Protein AF-A0A7C0WY89-F1 (afdb_monomer_lite)

Sequence (497 aa):
MPAFLAYYYYNQISSQSPDLSLLEKFIFTVDAVKEETEVSAEKIADILSHPVYGCGNFSKLGLYYRIVKQYPGKERTFFSVLWKMKEEMLKAGVSQREIERNLIDHIRSNIEYKLSDADLLGVLYAAGILSWRDQLFTIWDRISFVSDTLLSFSEARDKVISDIEDGKSGWLGVLDIDQLRKFNAIYGKEIMNFILEDMRKVINFFLFNAGGFAFAYRRGDEIGLYLPEGGEEDIEVIMGNIRKYIGDLNYEVFYINGEPLTLEDLDRIEDILQRYNAHINRQKYGGLQLGIMRIKGENVREEISAMVGEIKERLGKEFSFSFYLGEAIKEVSAPTLSGGIIHLENLSPDSTPEDIFDQACYRAQDAQSYAKTQGRDNIVVGFRSEYRHTHSGRGLITDAFRSQLDDADEISELNPLQSSELTLRIYNEQEFRNIVYEYLRTPENEGGLLLWVCPRYNGNEGLHEMNTRYTLQGGDDIIRTIAYFLENNLKALGMKE

pLDDT: mean 70.76, std 15.13, range [31.05, 93.88]

Foldseek 3Di:
DLLVQLLVQLVVCCVVPVPDAPLRSLVSSLVRSVVVDVDDSLVSLCQCLPPVRHDPDSVLVSVLQQLQVQAPPGDVCLLVVLLVLLVVCVVVVHDLVVNLVVSLVVSVVRGPDPDDSVSSVSNCDSVVSQDVLSVLSVVLVVLVPAFLDFAEPVVQLVVLLVLVVVVFFFKKKKKAFPCLVVCCLVPNPQVSVLLLSSLSSLLQSLQVVQVWGWHCLPPSRMIMITHRDDDPVSVVVSLVSSQVSLLVWDKFKKWKADDDQAPVLCVQCVVLCVVQQKDWDNDDDPNITMMMGTDSDPPVVVSVVVSVVVSCVRVVDDIDMDTPCPPCCNVPNRTAMQMFMETLVVDDPPDRSSRSVLVSSLQGVVRSVVQVVVPTNGYHYYGDPDQQEQEALPPVDDPVVVVVLVVQQVVQVVDPVNPPRLVNVVVPVVVVVVVVVVVCPDPVNVPPDPPDPDQDPPDDDRLVVLCRHYPVVSSVVVSSVVSVVVVVVVVVVVDDD

Structure (mmCIF, N/CA/C/O backbone):
data_AF-A0A7C0WY89-F1
#
_entry.id   AF-A0A7C0WY89-F1
#
loop_
_atom_site.group_PDB
_atom_site.id
_atom_site.type_symbol
_atom_site.label_atom_id
_atom_site.label_alt_id
_atom_site.label_comp_id
_atom_site.label_asym_id
_atom_site.label_entity_id
_atom_site.label_seq_id
_atom_site.pdbx_PDB_ins_code
_atom_site.Cartn_x
_atom_site.Cartn_y
_atom_site.Cartn_z
_atom_site.occupancy
_atom_site.B_iso_or_equiv
_atom_site.auth_seq_id
_atom_site.auth_comp_id
_atom_site.auth_asym_id
_atom_site.auth_atom_id
_atom_site.pdbx_PDB_model_num
ATOM 1 N N . MET A 1 1 ? -11.729 -27.558 -34.027 1.00 67.50 1 MET A N 1
ATOM 2 C CA . MET A 1 1 ? -13.189 -27.789 -34.068 1.00 67.50 1 MET A CA 1
ATOM 3 C C . MET A 1 1 ? -13.810 -27.802 -32.665 1.00 67.50 1 MET A C 1
ATOM 5 O O . MET A 1 1 ? -14.620 -26.918 -32.435 1.00 67.50 1 MET A O 1
ATOM 9 N N . PRO A 1 2 ? -13.400 -28.644 -31.690 1.00 70.06 2 PRO A N 1
ATOM 10 C CA . PRO A 1 2 ? -14.044 -28.669 -30.363 1.00 70.06 2 PRO A CA 1
ATOM 11 C C . PRO A 1 2 ? -13.874 -27.373 -29.553 1.00 70.06 2 PRO A C 1
ATOM 13 O O . PRO A 1 2 ? -14.827 -26.908 -28.948 1.00 70.06 2 PRO A O 1
ATOM 16 N N . ALA A 1 3 ? -12.700 -26.731 -29.613 1.00 68.12 3 ALA A N 1
ATOM 17 C CA . ALA A 1 3 ? -12.468 -25.432 -28.965 1.00 68.12 3 ALA A CA 1
ATOM 18 C C . ALA A 1 3 ? -13.361 -24.309 -29.522 1.00 68.12 3 ALA A C 1
ATOM 20 O O . ALA A 1 3 ? -13.848 -23.466 -28.779 1.00 68.12 3 ALA A O 1
ATOM 21 N N . PHE A 1 4 ? -13.622 -24.330 -30.831 1.00 76.69 4 PHE A N 1
ATOM 22 C CA . PHE A 1 4 ? -14.502 -23.357 -31.476 1.00 76.69 4 PHE A CA 1
ATOM 23 C C . PHE A 1 4 ? -15.964 -23.556 -31.056 1.00 76.69 4 PHE A C 1
ATOM 25 O O . PHE A 1 4 ? -16.648 -22.586 -30.751 1.00 76.69 4 PHE A O 1
ATOM 32 N N . LEU A 1 5 ? -16.427 -24.810 -30.987 1.00 80.06 5 LEU A N 1
ATOM 33 C CA . LEU A 1 5 ? -17.764 -25.134 -30.480 1.00 80.06 5 LEU A CA 1
ATOM 34 C C . LEU A 1 5 ? -17.911 -24.746 -29.007 1.00 80.06 5 LEU A C 1
ATOM 36 O O . LEU A 1 5 ? -18.922 -24.168 -28.630 1.00 80.06 5 LEU A O 1
ATOM 40 N N . ALA A 1 6 ? -16.884 -24.990 -28.194 1.00 74.25 6 ALA A N 1
ATOM 41 C CA . ALA A 1 6 ? -16.870 -24.591 -26.793 1.00 74.25 6 ALA A CA 1
ATOM 42 C C . ALA A 1 6 ? -16.999 -23.070 -26.623 1.00 74.25 6 ALA A C 1
ATOM 44 O O . ALA A 1 6 ? -17.829 -22.609 -25.842 1.00 74.25 6 ALA A O 1
ATOM 45 N N . TYR A 1 7 ? -16.272 -22.290 -27.428 1.00 74.31 7 TYR A N 1
ATOM 46 C CA . TYR A 1 7 ? -16.420 -20.834 -27.465 1.00 74.31 7 TYR A CA 1
ATOM 47 C C . TYR A 1 7 ? -17.819 -20.399 -27.924 1.00 74.31 7 TYR A C 1
ATOM 49 O O . TYR A 1 7 ? -18.417 -19.496 -27.338 1.00 74.31 7 TYR A O 1
ATOM 57 N N . TYR A 1 8 ? -18.360 -21.039 -28.961 1.00 80.88 8 TYR A N 1
ATOM 58 C CA . TYR A 1 8 ? -19.688 -20.733 -29.489 1.00 80.88 8 TYR A CA 1
ATOM 59 C C . TYR A 1 8 ? -20.790 -20.964 -28.444 1.00 80.88 8 TYR A C 1
ATOM 61 O O . TYR A 1 8 ? -21.540 -20.038 -28.131 1.00 80.88 8 TYR A O 1
ATOM 69 N N . TYR A 1 9 ? -20.843 -22.161 -27.853 1.00 83.56 9 TYR A N 1
ATOM 70 C CA . TYR A 1 9 ? -21.867 -22.514 -26.870 1.00 83.56 9 TYR A CA 1
ATOM 71 C C . TYR A 1 9 ? -21.739 -21.709 -25.583 1.00 83.56 9 TYR A C 1
ATOM 73 O O . TYR A 1 9 ? -22.756 -21.266 -25.055 1.00 83.56 9 TYR A O 1
ATOM 81 N N . TYR A 1 10 ? -20.520 -21.428 -25.116 1.00 81.44 10 TYR A N 1
ATOM 82 C CA . TYR A 1 10 ? -20.329 -20.576 -23.945 1.00 81.44 10 TYR A CA 1
ATOM 83 C C . TYR A 1 10 ? -20.935 -19.180 -24.142 1.00 81.44 10 TYR A C 1
ATOM 85 O O . TYR A 1 10 ? -21.675 -18.694 -23.282 1.00 81.44 10 TYR A O 1
ATOM 93 N N . ASN A 1 11 ? -20.656 -18.536 -25.280 1.00 77.75 11 ASN A N 1
ATOM 94 C CA . ASN A 1 11 ? -21.200 -17.210 -25.577 1.00 77.75 11 ASN A CA 1
ATOM 95 C C . ASN A 1 11 ? -22.721 -17.249 -25.748 1.00 77.75 11 ASN A C 1
ATOM 97 O O . ASN A 1 11 ? -23.422 -16.363 -25.259 1.00 77.75 11 ASN A O 1
ATOM 101 N N . GLN A 1 12 ? -23.241 -18.299 -26.386 1.00 84.50 12 GLN A N 1
ATOM 102 C CA . GLN A 1 12 ? -24.676 -18.497 -26.533 1.00 84.50 12 GLN A CA 1
ATOM 103 C C . GLN A 1 12 ? -25.366 -18.640 -25.168 1.00 84.50 12 GLN A C 1
ATOM 105 O O . GLN A 1 12 ? -26.283 -17.874 -24.878 1.00 84.50 12 GLN A O 1
ATOM 110 N N . ILE A 1 13 ? -24.891 -19.541 -24.305 1.00 81.94 13 ILE A N 1
ATOM 111 C CA . ILE A 1 13 ? -25.431 -19.767 -22.953 1.00 81.94 13 ILE A CA 1
ATOM 112 C C . ILE A 1 13 ? -25.332 -18.488 -22.119 1.00 81.94 13 ILE A C 1
ATOM 114 O O . ILE A 1 13 ? -26.302 -18.088 -21.479 1.00 81.94 13 ILE A O 1
ATOM 118 N N . SER A 1 14 ? -24.193 -17.796 -22.178 1.00 76.50 14 SER A N 1
ATOM 119 C CA . SER A 1 14 ? -23.985 -16.542 -21.446 1.00 76.50 14 SER A CA 1
ATOM 120 C C . SER A 1 14 ? -24.944 -15.436 -21.888 1.00 76.50 14 SER A C 1
ATOM 122 O O . SER A 1 14 ? -25.395 -14.657 -21.053 1.00 76.50 14 SER A O 1
ATOM 124 N N . SER A 1 15 ? -25.284 -15.383 -23.180 1.00 75.81 15 SER A N 1
ATOM 125 C CA . SER A 1 15 ? -26.244 -14.412 -23.719 1.00 75.81 15 SER A CA 1
ATOM 126 C C . SER A 1 15 ? -27.701 -14.755 -23.392 1.00 75.81 15 SER A C 1
ATOM 128 O O . SER A 1 15 ? -28.503 -13.861 -23.134 1.00 75.81 15 SER A O 1
ATOM 130 N N . GLN A 1 16 ? -28.050 -16.043 -23.394 1.00 84.69 16 GLN A N 1
ATOM 131 C CA . GLN A 1 16 ? -29.420 -16.516 -23.185 1.00 84.69 16 GLN A CA 1
ATOM 132 C C . GLN A 1 16 ? -29.781 -16.642 -21.704 1.00 84.69 16 GLN A C 1
ATOM 134 O O . GLN A 1 16 ? -30.956 -16.612 -21.344 1.00 84.69 16 GLN A O 1
ATOM 139 N N . SER A 1 17 ? -28.789 -16.828 -20.840 1.00 79.19 17 SER A N 1
ATOM 140 C CA . SER A 1 17 ? -28.977 -17.071 -19.412 1.00 79.19 17 SER A CA 1
ATOM 141 C C . SER A 1 17 ? -27.882 -16.352 -18.613 1.00 79.19 17 SER A C 1
ATOM 143 O O . SER A 1 17 ? -26.959 -16.987 -18.090 1.00 79.19 17 SER A O 1
ATOM 145 N N . PRO A 1 18 ? -27.958 -15.008 -18.529 1.00 71.69 18 PRO A N 1
ATOM 146 C CA . PRO A 1 18 ? -26.927 -14.196 -17.887 1.00 71.69 18 PRO A CA 1
ATOM 147 C C . PRO A 1 18 ? -26.787 -14.495 -16.389 1.00 71.69 18 PRO A C 1
ATOM 149 O O . PRO A 1 18 ? -25.671 -14.422 -15.874 1.00 71.69 18 PRO A O 1
ATOM 152 N N . ASP A 1 19 ? -27.872 -14.912 -15.732 1.00 71.62 19 ASP A N 1
ATOM 153 C CA . ASP A 1 19 ? -27.941 -15.143 -14.282 1.00 71.62 19 ASP A CA 1
ATOM 154 C C . ASP A 1 19 ? -27.278 -16.449 -13.817 1.00 71.62 19 ASP A C 1
ATOM 156 O O . ASP A 1 19 ? -27.101 -16.657 -12.618 1.00 71.62 19 ASP A O 1
ATOM 160 N N . LEU A 1 20 ? -26.896 -17.335 -14.742 1.00 68.56 20 LEU A N 1
ATOM 161 C CA . LEU A 1 20 ? -26.201 -18.570 -14.384 1.00 68.56 20 LEU A CA 1
ATOM 162 C C . LEU A 1 20 ? -24.816 -18.273 -13.801 1.00 68.56 20 LEU A C 1
ATOM 164 O O . LEU A 1 20 ? -24.069 -17.421 -14.308 1.00 68.56 20 LEU A O 1
ATOM 168 N N . SER A 1 21 ? -24.446 -19.032 -12.772 1.00 67.62 21 SER A N 1
ATOM 169 C CA . SER A 1 21 ? -23.106 -18.994 -12.196 1.00 67.62 21 SER A CA 1
ATOM 170 C C . SER A 1 21 ? -22.049 -19.409 -13.223 1.00 67.62 21 SER A C 1
ATOM 172 O O . SER A 1 21 ? -22.327 -20.084 -14.219 1.00 67.62 21 SER A O 1
ATOM 174 N N . LEU A 1 22 ? -20.797 -19.012 -12.978 1.00 69.81 22 LEU A N 1
ATOM 175 C CA . LEU A 1 22 ? -19.672 -19.359 -13.850 1.00 69.81 22 LEU A CA 1
ATOM 176 C C . LEU A 1 22 ? -19.518 -20.883 -14.002 1.00 69.81 22 LEU A C 1
ATOM 178 O O . LEU A 1 22 ? -19.220 -21.371 -15.091 1.00 69.81 22 LEU A O 1
ATOM 182 N N . LEU A 1 23 ? -19.775 -21.623 -12.923 1.00 73.50 23 LEU A N 1
ATOM 183 C CA . LEU A 1 23 ? -19.769 -23.078 -12.912 1.00 73.50 23 LEU A CA 1
ATOM 184 C C . LEU A 1 23 ? -20.904 -23.672 -13.755 1.00 73.50 23 LEU A C 1
ATOM 186 O O . LEU A 1 23 ? -20.654 -24.567 -14.556 1.00 73.50 23 LEU A O 1
ATOM 190 N N . GLU A 1 24 ? -22.135 -23.181 -13.611 1.00 73.31 24 GLU A N 1
ATOM 191 C CA . GLU A 1 24 ? -23.274 -23.669 -14.401 1.00 73.31 24 GLU A CA 1
ATOM 192 C C . GLU A 1 24 ? -23.063 -23.404 -15.892 1.00 73.31 24 GLU A C 1
ATOM 194 O O . GLU A 1 24 ? -23.259 -24.295 -16.716 1.00 73.31 24 GLU A O 1
ATOM 199 N N . LYS A 1 25 ? -22.568 -22.209 -16.241 1.00 77.38 25 LYS A N 1
ATOM 200 C CA . LYS A 1 25 ? -22.187 -21.876 -17.620 1.00 77.38 25 LYS A CA 1
ATOM 201 C C . LYS A 1 25 ? -21.118 -22.833 -18.145 1.00 77.38 25 LYS A C 1
ATOM 203 O O . LYS A 1 25 ? -21.221 -23.285 -19.284 1.00 77.38 25 LYS A O 1
ATOM 208 N N . PHE A 1 26 ? -20.122 -23.175 -17.328 1.00 79.75 26 PHE A N 1
ATOM 209 C CA . PHE A 1 26 ? -19.083 -24.139 -17.688 1.00 79.75 26 PHE A CA 1
ATOM 210 C C . PHE A 1 26 ? -19.652 -25.546 -17.922 1.00 79.75 26 PHE A C 1
ATOM 212 O O . PHE A 1 26 ? -19.400 -26.123 -18.977 1.00 79.75 26 PHE A O 1
ATOM 219 N N . ILE A 1 27 ? -20.460 -26.075 -16.996 1.00 80.50 27 ILE A N 1
ATOM 220 C CA . ILE A 1 27 ? -21.072 -27.412 -17.104 1.00 80.50 27 ILE A CA 1
ATOM 221 C C . ILE A 1 27 ? -21.964 -27.497 -18.345 1.00 80.50 27 ILE A C 1
ATOM 223 O O . ILE A 1 27 ? -21.781 -28.392 -19.169 1.00 80.50 27 ILE A O 1
ATOM 227 N N . PHE A 1 28 ? -22.860 -26.527 -18.544 1.00 82.94 28 PHE A N 1
ATOM 228 C CA . PHE A 1 28 ? -23.739 -26.511 -19.714 1.00 82.94 28 PHE A CA 1
ATOM 229 C C . PHE A 1 28 ? -22.969 -26.381 -21.027 1.00 82.94 28 PHE A C 1
ATOM 231 O O . PHE A 1 28 ? -23.367 -26.968 -22.030 1.00 82.94 28 PHE A O 1
ATOM 238 N N . THR A 1 29 ? -21.842 -25.664 -21.031 1.00 83.12 29 THR A N 1
ATOM 239 C CA . THR A 1 29 ? -20.973 -25.598 -22.213 1.00 83.12 29 THR A CA 1
ATOM 240 C C . THR A 1 29 ? -20.321 -26.953 -22.492 1.00 83.12 29 THR A C 1
ATOM 242 O O . THR A 1 29 ? -20.282 -27.384 -23.644 1.00 83.12 29 THR A O 1
ATOM 245 N N . VAL A 1 30 ? -19.823 -27.647 -21.462 1.00 84.00 30 VAL A N 1
ATOM 246 C CA . VAL A 1 30 ? -19.236 -28.989 -21.612 1.00 84.00 30 VAL A CA 1
ATOM 247 C C . VAL A 1 30 ? -20.265 -29.975 -22.165 1.00 84.00 30 VAL A C 1
ATOM 249 O O . VAL A 1 30 ? -19.947 -30.716 -23.097 1.00 84.00 30 VAL A O 1
ATOM 252 N N . ASP A 1 31 ? -21.488 -29.957 -21.636 1.00 84.69 31 ASP A N 1
ATOM 253 C CA . ASP A 1 31 ? -22.570 -30.836 -22.082 1.00 84.69 31 ASP A CA 1
ATOM 254 C C . ASP A 1 31 ? -23.002 -30.529 -23.523 1.00 84.69 31 ASP A C 1
ATOM 256 O O . ASP A 1 31 ? -23.060 -31.445 -24.343 1.00 84.69 31 ASP A O 1
ATOM 260 N N . ALA A 1 32 ? -23.184 -29.255 -23.881 1.00 84.75 32 ALA A N 1
ATOM 261 C CA . ALA A 1 32 ? -23.572 -28.860 -25.237 1.00 84.75 32 ALA A CA 1
ATOM 262 C C . ALA A 1 32 ? -22.527 -29.262 -26.296 1.00 84.75 32 ALA A C 1
ATOM 264 O O . ALA A 1 32 ? -22.863 -29.780 -27.357 1.00 84.75 32 ALA A O 1
ATOM 265 N N . VAL A 1 33 ? -21.232 -29.090 -26.010 1.00 84.31 33 VAL A N 1
ATOM 266 C CA . VAL A 1 33 ? -20.160 -29.490 -26.946 1.00 84.31 33 VAL A CA 1
ATOM 267 C C . VAL A 1 33 ? -20.047 -31.010 -27.058 1.00 84.31 33 VAL A C 1
ATOM 269 O O . VAL A 1 33 ? -19.686 -31.536 -28.114 1.00 84.31 33 VAL A O 1
ATOM 272 N N . LYS A 1 34 ? -20.327 -31.730 -25.970 1.00 85.75 34 LYS A N 1
ATOM 273 C CA . LYS A 1 34 ? -20.325 -33.193 -25.945 1.00 85.75 34 LYS A CA 1
ATOM 274 C C . LYS A 1 34 ? -21.474 -33.769 -26.773 1.00 85.75 34 LYS A C 1
ATOM 276 O O . LYS A 1 34 ? -21.299 -34.817 -27.380 1.00 85.75 34 LYS A O 1
ATOM 281 N N . GLU A 1 35 ? -22.627 -33.110 -26.812 1.00 85.19 35 GLU A N 1
ATOM 282 C CA . GLU A 1 35 ? -23.751 -33.539 -27.656 1.00 85.19 35 GLU A CA 1
ATOM 283 C C . GLU A 1 35 ? -23.427 -33.437 -29.157 1.00 85.19 35 GLU A C 1
ATOM 285 O O . GLU A 1 35 ? -23.896 -34.256 -29.945 1.00 85.19 35 GLU A O 1
ATOM 290 N N . GLU A 1 36 ? -22.550 -32.506 -29.540 1.00 84.50 36 GLU A N 1
ATOM 291 C CA . GLU A 1 36 ? -22.175 -32.231 -30.935 1.00 84.50 36 GLU A CA 1
ATOM 292 C C . GLU A 1 36 ? -20.867 -32.905 -31.386 1.00 84.50 36 GLU A C 1
ATOM 294 O O . GLU A 1 36 ? -20.475 -32.816 -32.554 1.00 84.50 36 GLU A O 1
ATOM 299 N N . THR A 1 37 ? -20.126 -33.545 -30.475 1.00 81.69 37 THR A N 1
ATOM 300 C CA . THR A 1 37 ? -18.806 -34.115 -30.782 1.00 81.69 37 THR A CA 1
ATOM 301 C C . THR A 1 37 ? -18.571 -35.462 -30.107 1.00 81.69 37 THR A C 1
ATOM 303 O O . THR A 1 37 ? -19.021 -35.716 -28.999 1.00 81.69 37 THR A O 1
ATOM 306 N N . GLU A 1 38 ? -17.748 -36.317 -30.718 1.00 82.25 38 GLU A N 1
ATOM 307 C CA . GLU A 1 38 ? -17.294 -37.572 -30.087 1.00 82.25 38 GLU A CA 1
ATOM 308 C C . GLU A 1 38 ? -16.217 -37.350 -29.001 1.00 82.25 38 GLU A C 1
ATOM 310 O O . GLU A 1 38 ? -15.604 -38.294 -28.497 1.00 82.25 38 GLU A O 1
ATOM 315 N N . VAL A 1 39 ? -15.929 -36.093 -28.647 1.00 81.00 39 VAL A N 1
ATOM 316 C CA . VAL A 1 39 ? -14.888 -35.750 -27.680 1.00 81.00 39 VAL A CA 1
ATOM 317 C C . VAL A 1 39 ? -15.416 -35.977 -26.266 1.00 81.00 39 VAL A C 1
ATOM 319 O O . VAL A 1 39 ? -16.487 -35.513 -25.891 1.00 81.00 39 VAL A O 1
ATOM 322 N N . SER A 1 40 ? -14.633 -36.669 -25.437 1.00 82.31 40 SER A N 1
ATOM 323 C CA . SER A 1 40 ? -14.967 -36.863 -24.023 1.00 82.31 40 SER A CA 1
ATOM 324 C C . SER A 1 40 ? -15.132 -35.523 -23.297 1.00 82.31 40 SER A C 1
ATOM 326 O O . SER A 1 40 ? -14.290 -34.638 -23.467 1.00 82.31 40 SER A O 1
ATOM 328 N N . ALA A 1 41 ? -16.115 -35.430 -22.400 1.00 79.56 41 ALA A N 1
ATOM 329 C CA . ALA A 1 41 ? -16.361 -34.254 -21.559 1.00 79.56 41 ALA A CA 1
ATOM 330 C C . ALA A 1 41 ? -15.107 -33.742 -20.823 1.00 79.56 41 ALA A C 1
ATOM 332 O O . ALA A 1 41 ? -14.907 -32.542 -20.717 1.00 79.56 41 ALA A O 1
ATOM 333 N N . GLU A 1 42 ? -14.211 -34.637 -20.398 1.00 77.38 42 GLU A N 1
ATOM 334 C CA . GLU A 1 42 ? -12.931 -34.277 -19.760 1.00 77.38 42 GLU A CA 1
ATOM 335 C C . GLU A 1 42 ? -12.027 -33.473 -20.685 1.00 77.38 42 GLU A C 1
ATOM 337 O O . GLU A 1 42 ? -11.483 -32.445 -20.307 1.00 77.38 42 GLU A O 1
ATOM 342 N N . LYS A 1 43 ? -11.906 -33.923 -21.931 1.00 78.25 43 LYS A N 1
ATOM 343 C CA . LYS A 1 43 ? -11.107 -33.242 -22.943 1.00 78.25 43 LYS A CA 1
ATOM 344 C C . LYS A 1 43 ? -11.748 -31.916 -23.361 1.00 78.25 43 LYS A C 1
ATOM 346 O O . LYS A 1 43 ? -11.024 -31.001 -23.727 1.00 78.25 43 LYS A O 1
ATOM 351 N N . ILE A 1 44 ? -13.074 -31.788 -23.278 1.00 80.75 44 ILE A N 1
ATOM 352 C CA . ILE A 1 44 ? -13.786 -30.517 -23.493 1.00 80.75 44 ILE A CA 1
ATOM 353 C C . ILE A 1 44 ? -13.539 -29.556 -22.320 1.00 80.75 44 ILE A C 1
ATOM 355 O O . ILE A 1 44 ? -13.187 -28.402 -22.553 1.00 80.75 44 ILE A O 1
ATOM 359 N N . ALA A 1 45 ? -13.649 -30.038 -21.080 1.00 79.38 45 ALA A N 1
ATOM 360 C CA . ALA A 1 45 ? -13.329 -29.285 -19.869 1.00 79.38 45 ALA A CA 1
ATOM 361 C C . ALA A 1 45 ? -11.868 -28.802 -19.881 1.00 79.38 45 ALA A C 1
ATOM 363 O O . ALA A 1 45 ? -11.606 -27.629 -19.639 1.00 79.38 45 ALA A O 1
ATOM 364 N N . ASP A 1 46 ? -10.925 -29.666 -20.263 1.00 75.50 46 ASP A N 1
ATOM 365 C CA . ASP A 1 46 ? -9.511 -29.313 -20.405 1.00 75.50 46 ASP A CA 1
ATOM 366 C C . ASP A 1 46 ? -9.279 -28.246 -21.483 1.00 75.50 46 ASP A C 1
ATOM 368 O O . ASP A 1 46 ? -8.437 -27.373 -21.301 1.00 75.50 46 ASP A O 1
ATOM 372 N N . ILE A 1 47 ? -10.025 -28.289 -22.593 1.00 74.50 47 ILE A N 1
ATOM 373 C CA . ILE A 1 47 ? -9.961 -27.268 -23.650 1.00 74.50 47 ILE A CA 1
ATOM 374 C C . ILE A 1 47 ? -10.493 -25.924 -23.140 1.00 74.50 47 ILE A C 1
ATOM 376 O O . ILE A 1 47 ? -9.845 -24.901 -23.349 1.00 74.50 47 ILE A O 1
ATOM 380 N N . LEU A 1 48 ? -11.638 -25.925 -22.451 1.00 70.31 48 LEU A N 1
ATOM 381 C CA . LEU A 1 48 ? -12.235 -24.721 -21.863 1.00 70.31 48 LEU A CA 1
ATOM 382 C C . LEU A 1 48 ? -11.347 -24.093 -20.786 1.00 70.31 48 LEU A C 1
ATOM 384 O O . LEU A 1 48 ? -11.325 -22.873 -20.646 1.00 70.31 48 LEU A O 1
ATOM 388 N N . SER A 1 49 ? -10.604 -24.920 -20.055 1.00 71.12 49 SER A N 1
ATOM 389 C CA . SER A 1 49 ? -9.696 -24.510 -18.984 1.00 71.12 49 SER A CA 1
ATOM 390 C C . SER A 1 49 ? -8.251 -24.298 -19.441 1.00 71.12 49 SER A C 1
ATOM 392 O O . SER A 1 49 ? -7.396 -23.983 -18.612 1.00 71.12 49 SER A O 1
ATOM 394 N N . HIS A 1 50 ? -7.952 -24.471 -20.731 1.00 66.75 50 HIS A N 1
ATOM 395 C CA . HIS A 1 50 ? -6.594 -24.335 -21.246 1.00 66.75 50 HIS A CA 1
ATOM 396 C C . HIS A 1 50 ? -6.169 -22.857 -21.263 1.00 66.75 50 HIS A C 1
ATOM 398 O O . HIS A 1 50 ? -6.883 -22.040 -21.837 1.00 66.75 50 HIS A O 1
ATOM 404 N N . PRO A 1 51 ? -4.984 -22.484 -20.751 1.00 57.16 51 PRO A N 1
ATOM 405 C CA . PRO A 1 51 ? -4.564 -21.079 -20.675 1.00 57.16 51 PRO A CA 1
ATOM 406 C C . PRO A 1 51 ? -4.447 -20.389 -22.047 1.00 57.16 51 PRO A C 1
ATOM 408 O O . PRO A 1 51 ? -4.653 -19.190 -22.149 1.00 57.16 51 PRO A O 1
ATOM 411 N N . VAL A 1 52 ? -4.158 -21.150 -23.110 1.00 53.31 52 VAL A N 1
ATOM 412 C CA . VAL A 1 52 ? -3.987 -20.626 -24.486 1.00 53.31 52 VAL A CA 1
ATOM 413 C C . VAL A 1 52 ? -5.270 -20.679 -25.332 1.00 53.31 52 VAL A C 1
ATOM 415 O O . VAL A 1 52 ? -5.403 -19.938 -26.300 1.00 53.31 52 VAL A O 1
ATOM 418 N N . TYR A 1 53 ? -6.210 -21.575 -25.012 1.00 51.50 53 TYR A N 1
ATOM 419 C CA . TYR A 1 53 ? -7.380 -21.857 -25.869 1.00 51.50 53 TYR A CA 1
ATOM 420 C C . TYR A 1 53 ? -8.724 -21.698 -25.145 1.00 51.50 53 TYR A C 1
ATOM 422 O O . TYR A 1 53 ? -9.776 -21.813 -25.773 1.00 51.50 53 TYR A O 1
ATOM 430 N N . GLY A 1 54 ? -8.686 -21.468 -23.833 1.00 52.00 54 GLY A N 1
ATOM 431 C CA . GLY A 1 54 ? -9.843 -21.338 -22.968 1.00 52.00 54 GLY A CA 1
ATOM 432 C C . GLY A 1 54 ? -10.564 -20.011 -23.160 1.00 52.00 54 GLY A C 1
ATOM 433 O O . GLY A 1 54 ? -9.983 -18.990 -23.523 1.00 52.00 54 GLY A O 1
ATOM 434 N N . CYS A 1 55 ? -11.870 -20.035 -22.927 1.00 49.38 55 CYS A N 1
ATOM 435 C CA . CYS A 1 55 ? -12.755 -18.893 -23.115 1.00 49.38 55 CYS A CA 1
ATOM 436 C C . CYS A 1 55 ? -12.964 -18.190 -21.768 1.00 49.38 55 CYS A C 1
ATOM 438 O O . CYS A 1 55 ? -14.012 -18.332 -21.154 1.00 49.38 55 CYS A O 1
ATOM 440 N N . GLY A 1 56 ? -11.962 -17.464 -21.275 1.00 47.44 56 GLY A N 1
ATOM 441 C CA . GLY A 1 56 ? -12.045 -16.797 -19.972 1.00 47.44 56 GLY A CA 1
ATOM 442 C C . GLY A 1 56 ? -11.640 -17.690 -18.796 1.00 47.44 56 GLY A C 1
ATOM 443 O O . GLY A 1 56 ? -11.115 -18.782 -18.982 1.00 47.44 56 GLY A O 1
ATOM 444 N N . ASN A 1 57 ? -11.832 -17.166 -17.583 1.00 54.53 57 ASN A N 1
ATOM 445 C CA . ASN A 1 57 ? -11.214 -17.523 -16.293 1.00 54.53 57 ASN A CA 1
ATOM 446 C C . ASN A 1 57 ? -11.510 -18.952 -15.745 1.00 54.53 57 ASN A C 1
ATOM 448 O O . ASN A 1 57 ? -11.701 -19.154 -14.549 1.00 54.53 57 ASN A O 1
ATOM 452 N N . PHE A 1 58 ? -11.582 -19.965 -16.610 1.00 62.06 58 PHE A N 1
ATOM 453 C CA . PHE A 1 58 ? -11.991 -21.340 -16.321 1.00 62.06 58 PHE A CA 1
ATOM 454 C C . PHE A 1 58 ? -10.847 -22.276 -15.933 1.00 62.06 58 PHE A C 1
ATOM 456 O O . PHE A 1 58 ? -11.083 -23.472 -15.758 1.00 62.06 58 PHE A O 1
ATOM 463 N N . SER A 1 59 ? -9.617 -21.779 -15.785 1.00 63.31 59 SER A N 1
ATOM 464 C CA . SER A 1 59 ? -8.425 -22.601 -15.514 1.00 63.31 59 SER A CA 1
ATOM 465 C C . SER A 1 59 ? -8.593 -23.531 -14.302 1.00 63.31 59 SER A C 1
ATOM 467 O O . SER A 1 59 ? -8.112 -24.663 -14.310 1.00 63.31 59 SER A O 1
ATOM 469 N N . LYS A 1 60 ? -9.351 -23.101 -13.285 1.00 68.31 60 LYS A N 1
ATOM 470 C CA . LYS A 1 60 ? -9.655 -23.898 -12.085 1.00 68.31 60 LYS A CA 1
ATOM 471 C C . LYS A 1 60 ? -10.896 -24.799 -12.213 1.00 68.31 60 LYS A C 1
ATOM 473 O O . LYS A 1 60 ? -11.027 -25.746 -11.440 1.00 68.31 60 LYS A O 1
ATOM 478 N N . LEU A 1 61 ? -11.761 -24.591 -13.211 1.00 70.69 61 LEU A N 1
ATOM 479 C CA . LEU A 1 61 ? -12.960 -25.420 -13.427 1.00 70.69 61 LEU A CA 1
ATOM 480 C C . LEU A 1 61 ? -12.684 -26.759 -14.138 1.00 70.69 61 LEU A C 1
ATOM 482 O O . LEU A 1 61 ? -13.403 -27.736 -13.933 1.00 70.69 61 LEU A O 1
ATOM 486 N N . GLY A 1 62 ? -11.591 -26.864 -14.893 1.00 73.44 62 GLY A N 1
ATOM 487 C CA . GLY A 1 62 ? -11.142 -28.142 -15.460 1.00 73.44 62 GLY A CA 1
ATOM 488 C C . GLY A 1 62 ? -10.636 -29.092 -14.373 1.00 73.44 62 GLY A C 1
ATOM 489 O O . GLY A 1 62 ? -10.956 -30.281 -14.366 1.00 73.44 62 GLY A O 1
ATOM 490 N N . LEU A 1 63 ? -9.916 -28.552 -13.381 1.00 75.38 63 LEU A N 1
ATOM 491 C CA . LEU A 1 63 ? -9.501 -29.291 -12.182 1.00 75.38 63 LEU A CA 1
ATOM 492 C C . LEU A 1 63 ? -10.702 -29.737 -11.344 1.00 75.38 63 LEU A C 1
ATOM 494 O O . LEU A 1 63 ? -10.742 -30.881 -10.892 1.00 75.38 63 LEU A O 1
ATOM 498 N N . TYR A 1 64 ? -11.695 -28.862 -11.193 1.00 77.94 64 TYR A N 1
ATOM 499 C CA . TYR A 1 64 ? -12.966 -29.182 -10.551 1.00 77.94 64 TYR A CA 1
ATOM 500 C C . TYR A 1 64 ? -13.626 -30.422 -11.186 1.00 77.94 64 TYR A C 1
ATOM 502 O O . TYR A 1 64 ? -13.960 -31.369 -10.472 1.00 77.94 64 TYR A O 1
ATOM 510 N N . TYR A 1 65 ? -13.716 -30.481 -12.520 1.00 77.75 65 TYR A N 1
ATOM 511 C CA . TYR A 1 65 ? -14.332 -31.610 -13.227 1.00 77.75 65 TYR A CA 1
ATOM 512 C C . TYR A 1 65 ? -13.608 -32.944 -12.948 1.00 77.75 65 TYR A C 1
ATOM 514 O O . TYR A 1 65 ? -14.240 -33.988 -12.761 1.00 77.75 65 TYR A O 1
ATOM 522 N N . ARG A 1 66 ? -12.270 -32.916 -12.845 1.00 77.44 66 ARG A N 1
ATOM 523 C CA . ARG A 1 66 ? -11.446 -34.096 -12.515 1.00 77.44 66 ARG A CA 1
ATOM 524 C C . ARG A 1 66 ? -11.651 -34.573 -11.074 1.00 77.44 66 ARG A C 1
ATOM 526 O O . ARG A 1 66 ? -11.741 -35.778 -10.843 1.00 77.44 66 ARG A O 1
ATOM 533 N N . ILE A 1 67 ? -11.743 -33.643 -10.123 1.00 81.06 67 ILE A N 1
ATOM 534 C CA . ILE A 1 67 ? -11.976 -33.929 -8.698 1.00 81.06 67 ILE A CA 1
ATOM 535 C C . ILE A 1 67 ? -13.358 -34.558 -8.499 1.00 81.06 67 ILE A C 1
ATOM 537 O O . ILE A 1 67 ? -13.477 -35.620 -7.888 1.00 81.06 67 ILE A O 1
ATOM 541 N N . VAL A 1 68 ? -14.398 -33.949 -9.071 1.00 80.31 68 VAL A N 1
ATOM 542 C CA . VAL A 1 68 ? -15.793 -34.388 -8.918 1.00 80.31 68 VAL A CA 1
ATOM 543 C C . VAL A 1 68 ? -16.026 -35.808 -9.435 1.00 80.31 68 VAL A C 1
ATOM 545 O O . VAL A 1 68 ? -16.819 -36.552 -8.855 1.00 80.31 68 VAL A O 1
ATOM 548 N N . LYS A 1 69 ? -15.328 -36.220 -10.500 1.00 77.69 69 LYS A N 1
ATOM 549 C CA . LYS A 1 69 ? -15.444 -37.577 -11.053 1.00 77.69 69 LYS A CA 1
ATOM 550 C C . LYS A 1 69 ? -14.959 -38.657 -10.082 1.00 77.69 69 LYS A C 1
ATOM 552 O O . LYS A 1 69 ? -15.518 -39.753 -10.073 1.00 77.69 69 LYS A O 1
ATOM 557 N N . GLN A 1 70 ? -13.915 -38.364 -9.311 1.00 78.06 70 GLN A N 1
ATOM 558 C CA . GLN A 1 70 ? -13.361 -39.295 -8.325 1.00 78.06 70 GLN A CA 1
ATOM 559 C C . GLN A 1 70 ? -14.116 -39.251 -6.999 1.00 78.06 70 GLN A C 1
ATOM 561 O O . GLN A 1 70 ? -14.089 -40.218 -6.243 1.00 78.06 70 GLN A O 1
ATOM 566 N N . TYR A 1 71 ? -14.807 -38.145 -6.733 1.00 79.06 71 TYR A N 1
ATOM 567 C CA . TYR A 1 71 ? -15.471 -37.937 -5.464 1.00 79.06 71 TYR A CA 1
ATOM 568 C C . TYR A 1 71 ? -16.656 -38.906 -5.257 1.00 79.06 71 TYR A C 1
ATOM 570 O O . TYR A 1 71 ? -17.498 -39.070 -6.156 1.00 79.06 71 TYR A O 1
ATOM 578 N N . PRO A 1 72 ? -16.783 -39.534 -4.072 1.00 68.81 72 PRO A N 1
ATOM 579 C CA . PRO A 1 72 ? -17.878 -40.450 -3.774 1.00 68.81 72 PRO A CA 1
ATOM 580 C C . PRO A 1 72 ? -19.252 -39.796 -3.973 1.00 68.81 72 PRO A C 1
ATOM 582 O O . PRO A 1 72 ? -19.556 -38.743 -3.420 1.00 68.81 72 PRO A O 1
ATOM 585 N N . GLY A 1 73 ? -20.117 -40.430 -4.768 1.00 65.94 73 GLY A N 1
ATOM 586 C CA . GLY A 1 73 ? -21.470 -39.925 -5.028 1.00 65.94 73 GLY A CA 1
ATOM 587 C C . GLY A 1 73 ? -21.588 -38.852 -6.124 1.00 65.94 73 GLY A C 1
ATOM 588 O O . GLY A 1 73 ? -22.715 -38.463 -6.428 1.00 65.94 73 GLY A O 1
ATOM 589 N N . LYS A 1 74 ? -20.482 -38.465 -6.787 1.00 70.62 74 LYS A N 1
ATOM 590 C CA . LYS A 1 74 ? -20.431 -37.533 -7.938 1.00 70.62 74 LYS A CA 1
ATOM 591 C C . LYS A 1 74 ? -20.880 -36.095 -7.602 1.00 70.62 74 LYS A C 1
ATOM 593 O O . LYS A 1 74 ? -21.021 -35.725 -6.441 1.00 70.62 74 LYS A O 1
ATOM 598 N N . GLU A 1 75 ? -21.090 -35.279 -8.637 1.00 61.78 75 GLU A N 1
ATOM 599 C CA . GLU A 1 75 ? -21.297 -33.820 -8.600 1.00 61.78 75 GLU A CA 1
ATOM 600 C C . GLU A 1 75 ? -22.304 -33.337 -7.556 1.00 61.78 75 GLU A C 1
ATOM 602 O O . GLU A 1 75 ? -21.971 -32.516 -6.706 1.00 61.78 75 GLU A O 1
ATOM 607 N N . ARG A 1 76 ? -23.509 -33.912 -7.527 1.00 62.44 76 ARG A N 1
ATOM 608 C CA . ARG A 1 76 ? -24.542 -33.500 -6.565 1.00 62.44 76 ARG A CA 1
ATOM 609 C C . ARG A 1 76 ? -24.119 -33.729 -5.108 1.00 62.44 76 ARG A C 1
ATOM 611 O O . ARG A 1 76 ? -24.506 -32.959 -4.228 1.00 62.44 76 ARG A O 1
ATOM 618 N N . THR A 1 77 ? -23.320 -34.760 -4.850 1.00 72.12 77 THR A N 1
ATOM 619 C CA . THR A 1 77 ? -22.802 -35.080 -3.514 1.00 72.12 77 THR A CA 1
ATOM 620 C C . THR A 1 77 ? -21.596 -34.214 -3.163 1.00 72.12 77 THR A C 1
ATOM 622 O O . THR A 1 77 ? -21.535 -33.717 -2.045 1.00 72.12 77 THR A O 1
ATOM 625 N N . PHE A 1 78 ? -20.698 -33.945 -4.115 1.00 80.81 78 PHE A N 1
ATOM 626 C CA . PHE A 1 78 ? -19.543 -33.062 -3.910 1.00 80.81 78 PHE A CA 1
ATOM 627 C C . PHE A 1 78 ? -19.957 -31.674 -3.396 1.00 80.81 78 PHE A C 1
ATOM 629 O O . PHE A 1 78 ? -19.478 -31.239 -2.350 1.00 80.81 78 PHE A O 1
ATOM 636 N N . PHE A 1 79 ? -20.909 -31.013 -4.068 1.00 75.44 79 PHE A N 1
ATOM 637 C CA . PHE A 1 79 ? -21.392 -29.693 -3.629 1.00 75.44 79 PHE A CA 1
ATOM 638 C C . PHE A 1 79 ? -22.096 -29.759 -2.298 1.00 75.44 79 PHE A C 1
ATOM 640 O O . PHE A 1 79 ? -21.769 -29.008 -1.387 1.00 75.44 79 PHE A O 1
ATOM 647 N N . SER A 1 80 ? -23.092 -30.637 -2.193 1.00 75.62 80 SER A N 1
ATOM 648 C CA . SER A 1 80 ? -23.961 -30.653 -1.022 1.00 75.62 80 SER A CA 1
ATOM 649 C C . SER A 1 80 ? -23.203 -31.002 0.258 1.00 75.62 80 SER A C 1
ATOM 651 O O . SER A 1 80 ? -23.498 -30.420 1.298 1.00 75.62 80 SER A O 1
ATOM 653 N N . VAL A 1 81 ? -22.206 -31.892 0.188 1.00 84.12 81 VAL A N 1
ATOM 654 C CA . VAL A 1 81 ? -21.365 -32.256 1.336 1.00 84.12 81 VAL A CA 1
ATOM 655 C C . VAL A 1 81 ? -20.456 -31.100 1.732 1.00 84.12 81 VAL A C 1
ATOM 657 O O . VAL A 1 81 ? -20.503 -30.671 2.882 1.00 84.12 81 VAL A O 1
ATOM 660 N N . LEU A 1 82 ? -19.674 -30.556 0.797 1.00 87.69 82 LEU A N 1
ATOM 661 C CA . LEU A 1 82 ? -18.718 -29.490 1.109 1.00 87.69 82 LEU A CA 1
ATOM 662 C C . LEU A 1 82 ? -19.416 -28.195 1.543 1.00 87.69 82 LEU A C 1
ATOM 664 O O . LEU A 1 82 ? -18.975 -27.546 2.491 1.00 87.69 82 LEU A O 1
ATOM 668 N N . TRP A 1 83 ? -20.543 -27.855 0.914 1.00 80.50 83 TRP A N 1
ATOM 669 C CA . TRP A 1 83 ? -21.368 -26.716 1.316 1.00 80.50 83 TRP A CA 1
ATOM 670 C C . TRP A 1 83 ? -21.922 -26.893 2.728 1.00 80.50 83 TRP A C 1
ATOM 672 O O . TRP A 1 83 ? -21.816 -25.996 3.561 1.00 80.50 83 TRP A O 1
ATOM 682 N N . LYS A 1 84 ? -22.467 -28.076 3.034 1.00 84.06 84 LYS A N 1
ATOM 683 C CA . LYS A 1 84 ? -22.990 -28.379 4.367 1.00 84.06 84 LYS A CA 1
ATOM 684 C C . LYS A 1 84 ? -21.892 -28.332 5.432 1.00 84.06 84 LYS A C 1
ATOM 686 O O . LYS A 1 84 ? -22.117 -27.752 6.488 1.00 84.06 84 LYS A O 1
ATOM 691 N N . MET A 1 85 ? -20.712 -28.881 5.142 1.00 88.62 85 MET A N 1
ATOM 692 C CA . MET A 1 85 ? -19.556 -28.809 6.041 1.00 88.62 85 MET A CA 1
ATOM 693 C C . MET A 1 85 ? -19.153 -27.361 6.329 1.00 88.62 85 MET A C 1
ATOM 695 O O . MET A 1 85 ? -18.945 -27.003 7.487 1.00 88.62 85 MET A O 1
ATOM 699 N N . LYS A 1 86 ? -19.075 -26.516 5.294 1.00 84.44 86 LYS A N 1
ATOM 700 C CA . LYS A 1 86 ? -18.794 -25.086 5.452 1.00 84.44 86 LYS A CA 1
ATOM 701 C C . LYS A 1 86 ? -19.833 -24.405 6.346 1.00 84.44 86 LYS A C 1
ATOM 703 O O . LYS A 1 86 ? -19.460 -23.747 7.310 1.00 84.44 86 LYS A O 1
ATOM 708 N N . GLU A 1 87 ? -21.119 -24.583 6.052 1.00 76.75 87 GLU A N 1
ATOM 709 C CA . GLU A 1 87 ? -22.228 -23.988 6.812 1.00 76.75 87 GLU A CA 1
ATOM 710 C C . GLU A 1 87 ? -22.229 -24.405 8.290 1.00 76.75 87 GLU A C 1
ATOM 712 O O . GLU A 1 87 ? -22.499 -23.593 9.174 1.00 76.75 87 GLU A O 1
ATOM 717 N N . GLU A 1 88 ? -21.921 -25.670 8.579 1.00 80.94 88 GLU A N 1
ATOM 718 C CA . GLU A 1 88 ? -21.818 -26.177 9.950 1.00 80.94 88 GLU A CA 1
ATOM 719 C C . GLU A 1 88 ? -20.634 -25.554 10.700 1.00 80.94 88 GLU A C 1
ATOM 721 O O . GLU A 1 88 ? -20.791 -25.138 11.848 1.00 80.94 88 GLU A O 1
ATOM 726 N N . MET A 1 89 ? -19.475 -25.424 10.048 1.00 83.12 89 MET A N 1
ATOM 727 C CA . MET A 1 89 ? -18.296 -24.789 10.641 1.00 83.12 89 MET A CA 1
ATOM 728 C C . MET A 1 89 ? -18.485 -23.280 10.856 1.00 83.12 89 MET A C 1
ATOM 730 O O . MET A 1 89 ? -18.107 -22.768 11.909 1.00 83.12 89 MET A O 1
ATOM 734 N N . LEU A 1 90 ? -19.137 -22.581 9.919 1.00 65.88 90 LEU A N 1
ATOM 735 C CA . LEU A 1 90 ? -19.492 -21.165 10.076 1.00 65.88 90 LEU A CA 1
ATOM 736 C C . LEU A 1 90 ? -20.417 -20.948 11.278 1.00 65.88 90 LEU A C 1
ATOM 738 O O . LEU A 1 90 ? -20.169 -20.071 12.101 1.00 65.88 90 LEU A O 1
ATOM 742 N N . LYS A 1 91 ? -21.448 -21.788 11.437 1.00 67.56 91 LYS A N 1
ATOM 743 C CA . LYS A 1 91 ? -22.356 -21.732 12.599 1.00 67.56 91 LYS A CA 1
ATOM 744 C C . LYS A 1 91 ? -21.653 -22.009 13.924 1.00 67.56 91 LYS A C 1
ATOM 746 O O . LYS A 1 91 ? -22.103 -21.526 14.959 1.00 67.56 91 LYS A O 1
ATOM 751 N N . ALA A 1 92 ? -20.575 -22.785 13.896 1.00 69.44 92 ALA A N 1
ATOM 752 C CA . ALA A 1 92 ? -19.759 -23.092 15.062 1.00 69.44 92 ALA A CA 1
ATOM 753 C C . ALA A 1 92 ? -18.691 -22.022 15.366 1.00 69.44 92 ALA A C 1
ATOM 755 O O . ALA A 1 92 ? -17.949 -22.181 16.333 1.00 69.44 92 ALA A O 1
ATOM 756 N N . GLY A 1 93 ? -18.600 -20.947 14.572 1.00 62.03 93 GLY A N 1
ATOM 757 C CA . GLY A 1 93 ? -17.604 -19.887 14.763 1.00 62.03 93 GLY A CA 1
ATOM 758 C C . GLY A 1 93 ? -16.170 -20.326 14.452 1.00 62.03 93 GLY A C 1
ATOM 759 O O . GLY A 1 93 ? -15.221 -19.744 14.974 1.00 62.03 93 GLY A O 1
ATOM 760 N N . VAL A 1 94 ? -15.997 -21.370 13.636 1.00 69.25 94 VAL A N 1
ATOM 761 C CA . VAL A 1 94 ? -14.676 -21.853 13.215 1.00 69.25 94 VAL A CA 1
ATOM 762 C C . VAL A 1 94 ? -14.020 -20.813 12.307 1.00 69.25 94 VAL A C 1
ATOM 764 O O . VAL A 1 94 ? -14.672 -20.232 11.439 1.00 69.25 94 VAL A O 1
ATOM 767 N N . SER A 1 95 ? -12.717 -20.586 12.492 1.00 65.25 95 SER A N 1
ATOM 768 C CA . SER A 1 95 ? -11.969 -19.619 11.682 1.00 65.25 95 SER A CA 1
ATOM 769 C C . SER A 1 95 ? -11.951 -20.000 10.195 1.00 65.25 95 SER A C 1
ATOM 771 O O . SER A 1 95 ? -11.908 -21.180 9.840 1.00 65.25 95 SER A O 1
ATOM 773 N N . GLN A 1 96 ? -11.908 -19.003 9.307 1.00 66.69 96 GLN A N 1
ATOM 774 C CA . GLN A 1 96 ? -11.899 -19.218 7.854 1.00 66.69 96 GLN A CA 1
ATOM 775 C C . GLN A 1 96 ? -10.727 -20.104 7.392 1.00 66.69 96 GLN A C 1
ATOM 777 O O . GLN A 1 96 ? -10.902 -21.011 6.579 1.00 66.69 96 GLN A O 1
ATOM 782 N N . ARG A 1 97 ? -9.538 -19.912 7.974 1.00 69.44 97 ARG A N 1
ATOM 783 C CA . ARG A 1 97 ? -8.351 -20.736 7.695 1.00 69.44 97 ARG A CA 1
ATOM 784 C C . ARG A 1 97 ? -8.560 -22.211 8.048 1.00 69.44 97 ARG A C 1
ATOM 786 O O . ARG A 1 97 ? -8.051 -23.100 7.365 1.00 69.44 97 ARG A O 1
ATOM 793 N N . GLU A 1 98 ? -9.283 -22.477 9.127 1.00 76.31 98 GLU A N 1
ATOM 794 C CA . GLU A 1 98 ? -9.585 -23.833 9.576 1.00 76.31 98 GLU A CA 1
ATOM 795 C C . GLU A 1 98 ? -10.705 -24.464 8.738 1.00 76.31 98 GLU A C 1
ATOM 797 O O . GLU A 1 98 ? -10.603 -25.638 8.386 1.00 76.31 98 GLU A O 1
ATOM 802 N N . ILE A 1 99 ? -11.691 -23.672 8.297 1.00 80.81 99 ILE A N 1
ATOM 803 C CA . ILE A 1 99 ? -12.690 -24.082 7.295 1.00 80.81 99 ILE A CA 1
ATOM 804 C C . ILE A 1 99 ? -12.001 -24.536 6.006 1.00 80.81 99 ILE A C 1
ATOM 806 O O . ILE A 1 99 ? -12.249 -25.643 5.533 1.00 80.81 99 ILE A O 1
ATOM 810 N N . GLU A 1 100 ? -11.104 -23.719 5.456 1.00 84.06 100 GLU A N 1
ATOM 811 C CA . GLU A 1 100 ? -10.357 -24.049 4.240 1.00 84.06 100 GLU A CA 1
ATOM 812 C C . GLU A 1 100 ? -9.556 -25.333 4.386 1.00 84.06 100 GLU A C 1
ATOM 814 O O . GLU A 1 100 ? -9.660 -26.225 3.546 1.00 84.06 100 GLU A O 1
ATOM 819 N N . ARG A 1 101 ? -8.791 -25.453 5.474 1.00 87.12 101 ARG A N 1
ATOM 820 C CA . ARG A 1 101 ? -7.979 -26.639 5.736 1.00 87.12 101 ARG A CA 1
ATOM 821 C C . ARG A 1 101 ? -8.840 -27.895 5.842 1.00 87.12 101 ARG A C 1
ATOM 823 O O . ARG A 1 101 ? -8.517 -28.898 5.215 1.00 87.12 101 ARG A O 1
ATOM 830 N N . ASN A 1 102 ? -9.961 -27.822 6.557 1.00 89.94 102 ASN A N 1
ATOM 831 C CA . ASN A 1 102 ? -10.884 -28.944 6.702 1.00 89.94 102 ASN A CA 1
ATOM 832 C C . ASN A 1 102 ? -11.527 -29.341 5.367 1.00 89.94 102 ASN A C 1
ATOM 834 O O . ASN A 1 102 ? -11.651 -30.531 5.083 1.00 89.94 102 ASN A O 1
ATOM 838 N N . LEU A 1 103 ? -11.901 -28.376 4.521 1.00 91.50 103 LEU A N 1
ATOM 839 C CA . LEU A 1 103 ? -12.433 -28.656 3.184 1.00 91.50 103 LEU A CA 1
ATOM 840 C C . LEU A 1 103 ? -11.363 -29.271 2.266 1.00 91.50 103 LEU A C 1
ATOM 842 O O . LEU A 1 103 ? -11.644 -30.247 1.571 1.00 91.50 103 LEU A O 1
ATOM 846 N N . ILE A 1 104 ? -10.133 -28.750 2.291 1.00 91.06 104 ILE A N 1
ATOM 847 C CA . ILE A 1 104 ? -8.987 -29.282 1.535 1.00 91.06 104 ILE A CA 1
ATOM 848 C C . ILE A 1 104 ? -8.678 -30.721 1.959 1.00 91.06 104 ILE A C 1
ATOM 850 O O . ILE A 1 104 ? -8.577 -31.604 1.105 1.00 91.06 104 ILE A O 1
ATOM 854 N N . ASP A 1 105 ? -8.559 -30.974 3.263 1.00 90.75 105 ASP A N 1
ATOM 855 C CA . ASP A 1 105 ? -8.252 -32.298 3.809 1.00 90.75 105 ASP A CA 1
ATOM 856 C C . ASP A 1 105 ? -9.393 -33.290 3.536 1.00 90.75 105 ASP A C 1
ATOM 858 O O . ASP A 1 105 ? -9.158 -34.463 3.219 1.00 90.75 105 ASP A O 1
ATOM 862 N N . HIS A 1 106 ? -10.640 -32.814 3.554 1.00 92.00 106 HIS A N 1
ATOM 863 C CA . HIS A 1 106 ? -11.789 -33.614 3.156 1.00 92.00 106 HIS A CA 1
ATOM 864 C C . HIS A 1 106 ? -11.751 -33.988 1.669 1.00 92.00 106 HIS A C 1
ATOM 866 O O . HIS A 1 106 ? -11.950 -35.153 1.332 1.00 92.00 106 HIS A O 1
ATOM 872 N N . ILE A 1 107 ? -11.452 -33.052 0.764 1.00 89.38 107 ILE A N 1
ATOM 873 C CA . ILE A 1 107 ? -11.306 -33.382 -0.661 1.00 89.38 107 ILE A CA 1
ATOM 874 C C . ILE A 1 107 ? -10.162 -34.382 -0.848 1.00 89.38 107 ILE A C 1
ATOM 876 O O . ILE A 1 107 ? -10.355 -35.421 -1.474 1.00 89.38 107 ILE A O 1
ATOM 880 N N . ARG A 1 108 ? -8.995 -34.112 -0.253 1.00 89.12 108 ARG A N 1
ATOM 881 C CA . ARG A 1 108 ? -7.783 -34.935 -0.372 1.00 89.12 108 ARG A CA 1
ATOM 882 C C . ARG A 1 108 ? -7.972 -36.369 0.121 1.00 89.12 108 ARG A C 1
ATOM 884 O O . ARG A 1 108 ? -7.388 -37.281 -0.449 1.00 89.12 108 ARG A O 1
ATOM 891 N N . SER A 1 109 ? -8.779 -36.577 1.158 1.00 87.94 109 SER A N 1
ATOM 892 C CA . SER A 1 109 ? -9.093 -37.920 1.668 1.00 87.94 109 SER A CA 1
ATOM 893 C C . SER A 1 109 ? -10.063 -38.710 0.780 1.00 87.94 109 SER A C 1
ATOM 895 O O . SER A 1 109 ? -10.209 -39.915 0.973 1.00 87.94 109 SER A O 1
ATOM 897 N N . ASN A 1 110 ? -10.695 -38.059 -0.202 1.00 86.75 110 ASN A N 1
ATOM 898 C CA . ASN A 1 110 ? -11.720 -38.639 -1.072 1.00 86.75 110 ASN A CA 1
ATOM 899 C C . ASN A 1 110 ? -11.329 -38.668 -2.561 1.00 86.75 110 ASN A C 1
ATOM 901 O O . ASN A 1 110 ? -12.150 -39.055 -3.392 1.00 86.75 110 ASN A O 1
ATOM 905 N N . ILE A 1 111 ? -10.101 -38.271 -2.913 1.00 85.38 111 ILE A N 1
ATOM 906 C CA . ILE A 1 111 ? -9.575 -38.315 -4.286 1.00 85.38 111 ILE A CA 1
ATOM 907 C C . ILE A 1 111 ? -8.190 -38.968 -4.319 1.00 85.38 111 ILE A C 1
ATOM 909 O O . ILE A 1 111 ? -7.461 -38.952 -3.331 1.00 85.38 111 ILE A O 1
ATOM 913 N N . GLU A 1 112 ? -7.793 -39.510 -5.470 1.00 80.12 112 GLU A N 1
ATOM 914 C CA . GLU A 1 112 ? -6.483 -40.158 -5.636 1.00 80.12 112 GLU A CA 1
ATOM 915 C C . GLU A 1 112 ? -5.368 -39.163 -6.007 1.00 80.12 112 GLU A C 1
ATOM 917 O O . GLU A 1 112 ? -4.184 -39.426 -5.778 1.00 80.12 112 GLU A O 1
ATOM 922 N N . TYR A 1 113 ? -5.715 -38.004 -6.580 1.00 73.69 113 TYR A N 1
ATOM 923 C CA . TYR A 1 113 ? -4.726 -37.020 -7.022 1.00 73.69 113 TYR A CA 1
ATOM 924 C C . TYR A 1 113 ? -4.044 -36.296 -5.853 1.00 73.69 113 TYR A C 1
ATOM 926 O O . TYR A 1 113 ? -4.689 -35.671 -5.011 1.00 73.69 113 TYR A O 1
ATOM 934 N N . LYS A 1 114 ? -2.706 -36.264 -5.878 1.00 78.94 114 LYS A N 1
ATOM 935 C CA . LYS A 1 114 ? -1.910 -35.348 -5.049 1.00 78.94 114 LYS A CA 1
ATOM 936 C C . LYS A 1 114 ? -1.932 -33.946 -5.657 1.00 78.94 114 LYS A C 1
ATOM 938 O O . LYS A 1 114 ? -1.063 -33.601 -6.452 1.00 78.94 114 LYS A O 1
ATOM 943 N N . LEU A 1 115 ? -2.941 -33.161 -5.289 1.00 79.88 115 LEU A N 1
ATOM 944 C CA . LEU A 1 115 ? -3.056 -31.749 -5.655 1.00 79.88 115 LEU A CA 1
ATOM 945 C C . LEU A 1 115 ? -2.501 -30.841 -4.552 1.00 79.88 115 LEU A C 1
ATOM 947 O O . LEU A 1 115 ? -2.569 -31.171 -3.362 1.00 79.88 115 LEU A O 1
ATOM 951 N N . SER A 1 116 ? -1.953 -29.698 -4.969 1.00 78.56 116 SER A N 1
ATOM 952 C CA . SER A 1 116 ? -1.489 -28.654 -4.055 1.00 78.56 116 SER A CA 1
ATOM 953 C C . SER A 1 116 ? -2.669 -28.008 -3.316 1.00 78.56 116 SER A C 1
ATOM 955 O O . SER A 1 116 ? -3.795 -27.997 -3.820 1.00 78.56 116 SER A O 1
ATOM 957 N N . ASP A 1 117 ? -2.417 -27.428 -2.138 1.00 75.19 117 ASP A N 1
ATOM 958 C CA . ASP A 1 117 ? -3.432 -26.651 -1.405 1.00 75.19 117 ASP A CA 1
ATOM 959 C C . ASP A 1 117 ? -3.987 -25.509 -2.269 1.00 75.19 117 ASP A C 1
ATOM 961 O O . ASP A 1 117 ? -5.188 -25.249 -2.262 1.00 75.19 117 ASP A O 1
ATOM 965 N N . ALA A 1 118 ? -3.129 -24.864 -3.067 1.00 68.06 118 ALA A N 1
ATOM 966 C CA . ALA A 1 118 ? -3.511 -23.769 -3.954 1.00 68.06 118 ALA A CA 1
ATOM 967 C C . ALA A 1 118 ? -4.490 -24.211 -5.056 1.00 68.06 118 ALA A C 1
ATOM 969 O O . ALA A 1 118 ? -5.418 -23.474 -5.395 1.00 68.06 118 ALA A O 1
ATOM 970 N N . ASP A 1 119 ? -4.322 -25.417 -5.601 1.00 74.25 119 ASP A N 1
ATOM 971 C CA . ASP A 1 119 ? -5.228 -25.949 -6.622 1.00 74.25 119 ASP A CA 1
ATOM 972 C C . ASP A 1 119 ? -6.583 -26.339 -6.043 1.00 74.25 119 ASP A C 1
ATOM 974 O O . ASP A 1 119 ? -7.616 -26.031 -6.639 1.00 74.25 119 ASP A O 1
ATOM 978 N N . LEU A 1 120 ? -6.586 -26.962 -4.863 1.00 83.00 120 LEU A N 1
ATOM 979 C CA . LEU A 1 120 ? -7.812 -27.339 -4.160 1.00 83.00 120 LEU A CA 1
ATOM 980 C C . LEU A 1 120 ? -8.600 -26.105 -3.701 1.00 83.00 120 LEU A C 1
ATOM 982 O O . LEU A 1 120 ? -9.817 -26.060 -3.880 1.00 83.00 120 LEU A O 1
ATOM 986 N N . LEU A 1 121 ? -7.914 -25.071 -3.206 1.00 75.75 121 LEU A N 1
ATOM 987 C CA . LEU A 1 121 ? -8.521 -23.770 -2.916 1.00 75.75 121 LEU A CA 1
ATOM 988 C C . LEU A 1 121 ? -9.125 -23.146 -4.171 1.00 75.75 121 LEU A C 1
ATOM 990 O O . LEU A 1 121 ? -10.292 -22.765 -4.163 1.00 75.75 121 LEU A O 1
ATOM 994 N N . GLY A 1 122 ? -8.366 -23.087 -5.269 1.00 67.88 122 GLY A N 1
ATOM 995 C CA . GLY A 1 122 ? -8.857 -22.548 -6.538 1.00 67.88 122 GLY A CA 1
ATOM 996 C C . GLY A 1 122 ? -10.143 -23.230 -7.013 1.00 67.88 122 GLY A C 1
ATOM 997 O O . GLY A 1 122 ? -11.052 -22.557 -7.493 1.00 67.88 122 GLY A O 1
ATOM 998 N N . VAL A 1 123 ? -10.252 -24.546 -6.820 1.00 78.75 123 VAL A N 1
ATOM 999 C CA . VAL A 1 123 ? -11.461 -25.324 -7.123 1.00 78.75 123 VAL A CA 1
ATOM 1000 C C . VAL A 1 123 ? -12.622 -24.967 -6.197 1.00 78.75 123 VAL A C 1
ATOM 1002 O O . VAL A 1 123 ? -13.732 -24.770 -6.684 1.00 78.75 123 VAL A O 1
ATOM 1005 N N . LEU A 1 124 ? -12.387 -24.846 -4.889 1.00 79.94 124 LEU A N 1
ATOM 1006 C CA . LEU A 1 124 ? -13.417 -24.466 -3.917 1.00 79.94 124 LEU A CA 1
ATOM 1007 C C . LEU A 1 124 ? -14.018 -23.080 -4.213 1.00 79.94 124 LEU A C 1
ATOM 1009 O O . LEU A 1 124 ? -15.233 -22.912 -4.103 1.00 79.94 124 LEU A O 1
ATOM 1013 N N . TYR A 1 125 ? -13.197 -22.112 -4.632 1.00 70.19 125 TYR A N 1
ATOM 1014 C CA . TYR A 1 125 ? -13.669 -20.785 -5.049 1.00 70.19 125 TYR A CA 1
ATOM 1015 C C . TYR A 1 125 ? -14.382 -20.808 -6.398 1.00 70.19 125 TYR A C 1
ATOM 1017 O O . TYR A 1 125 ? -15.433 -20.194 -6.553 1.00 70.19 125 TYR A O 1
ATOM 1025 N N . ALA A 1 126 ? -13.841 -21.532 -7.380 1.00 67.75 126 ALA A N 1
ATOM 1026 C CA . ALA A 1 126 ? -14.451 -21.617 -8.704 1.00 67.75 126 ALA A CA 1
ATOM 1027 C C . ALA A 1 126 ? -15.810 -22.341 -8.666 1.00 67.75 126 ALA A C 1
ATOM 1029 O O . ALA A 1 126 ? -16.728 -21.982 -9.399 1.00 67.75 126 ALA A O 1
ATOM 1030 N N . ALA A 1 127 ? -15.955 -23.312 -7.763 1.00 70.88 127 ALA A N 1
ATOM 1031 C CA . ALA A 1 127 ? -17.217 -23.970 -7.456 1.00 70.88 127 ALA A CA 1
ATOM 1032 C C . ALA A 1 127 ? -18.189 -23.076 -6.660 1.00 70.88 127 ALA A C 1
ATOM 1034 O O . ALA A 1 127 ? -19.332 -23.453 -6.443 1.00 70.88 127 ALA A O 1
ATOM 1035 N N . GLY A 1 128 ? -17.765 -21.910 -6.170 1.00 66.19 128 GLY A N 1
ATOM 1036 C CA . GLY A 1 128 ? -18.594 -21.070 -5.305 1.00 66.19 128 GLY A CA 1
ATOM 1037 C C . GLY A 1 128 ? -18.879 -21.689 -3.934 1.00 66.19 128 GLY A C 1
ATOM 1038 O O . GLY A 1 128 ? -19.736 -21.183 -3.219 1.00 66.19 128 GLY A O 1
ATOM 1039 N N . ILE A 1 129 ? -18.167 -22.760 -3.549 1.00 78.31 129 ILE A N 1
ATOM 1040 C CA . ILE A 1 129 ? -18.222 -23.322 -2.192 1.00 78.31 129 ILE A CA 1
ATOM 1041 C C . ILE A 1 129 ? -17.601 -22.317 -1.227 1.00 78.31 129 ILE A C 1
ATOM 1043 O O . ILE A 1 129 ? -18.182 -22.008 -0.191 1.00 78.31 129 ILE A O 1
ATOM 1047 N N . LEU A 1 130 ? -16.451 -21.756 -1.598 1.00 71.69 130 LEU A N 1
ATOM 1048 C CA . LEU A 1 130 ? -15.906 -20.557 -0.977 1.00 71.69 130 LEU A CA 1
ATOM 1049 C C . LEU A 1 130 ? -16.303 -19.335 -1.813 1.00 71.69 130 LEU A C 1
ATOM 1051 O O . LEU A 1 130 ? -16.306 -19.379 -3.042 1.00 71.69 130 LEU A O 1
ATOM 1055 N N . SER A 1 131 ? -16.663 -18.247 -1.144 1.00 59.75 131 SER A N 1
ATOM 1056 C CA . SER A 1 131 ? -17.058 -16.993 -1.778 1.00 59.75 131 SER A CA 1
ATOM 1057 C C . SER A 1 131 ? -15.846 -16.097 -2.051 1.00 59.75 131 SER A C 1
ATOM 1059 O O . SER A 1 131 ? -14.794 -16.237 -1.434 1.00 59.75 131 SER A O 1
ATOM 1061 N N . TRP A 1 132 ? -15.998 -15.119 -2.944 1.00 47.00 132 TRP A N 1
ATOM 1062 C CA . TRP A 1 132 ? -14.998 -14.061 -3.135 1.00 47.00 132 TRP A CA 1
ATOM 1063 C C . TRP A 1 132 ? -14.725 -13.278 -1.831 1.00 47.00 132 TRP A C 1
ATOM 1065 O O . TRP A 1 132 ? -13.581 -12.925 -1.561 1.00 47.00 132 TRP A O 1
ATOM 1075 N N . ARG A 1 133 ? -15.744 -13.080 -0.978 1.00 42.25 133 ARG A N 1
ATOM 1076 C CA . ARG A 1 133 ? -15.561 -12.519 0.373 1.00 42.25 133 ARG A CA 1
ATOM 1077 C C . ARG A 1 133 ? -14.717 -13.446 1.253 1.00 42.25 133 ARG A C 1
ATOM 1079 O O . ARG A 1 133 ? -13.866 -12.966 1.986 1.00 42.25 133 ARG A O 1
ATOM 1086 N N . ASP A 1 134 ? -14.875 -14.759 1.129 1.00 45.31 134 ASP A N 1
ATOM 1087 C CA . ASP A 1 134 ? -14.053 -15.733 1.860 1.00 45.31 134 ASP A CA 1
ATOM 1088 C C . ASP A 1 134 ? -12.588 -15.645 1.404 1.00 45.31 134 ASP A C 1
ATOM 1090 O O . ASP A 1 134 ? -11.686 -15.725 2.223 1.00 45.31 134 ASP A O 1
ATOM 1094 N N . GLN A 1 135 ? -12.361 -15.401 0.110 1.00 45.53 135 GLN A N 1
ATOM 1095 C CA . GLN A 1 135 ? -11.050 -15.186 -0.515 1.00 45.53 135 GLN A CA 1
ATOM 1096 C C . GLN A 1 135 ? -10.377 -13.902 -0.016 1.00 45.53 135 GLN A C 1
ATOM 1098 O O . GLN A 1 135 ? -9.174 -13.893 0.250 1.00 45.53 135 GLN A O 1
ATOM 1103 N N . LEU A 1 136 ? -11.172 -12.839 0.156 1.00 41.72 136 LEU A N 1
ATOM 1104 C CA . LEU A 1 136 ? -10.746 -11.605 0.806 1.00 41.72 136 LEU A CA 1
ATOM 1105 C C . LEU A 1 136 ? -10.287 -11.866 2.236 1.00 41.72 136 LEU A C 1
ATOM 1107 O O . LEU A 1 136 ? -9.212 -11.402 2.588 1.00 41.72 136 LEU A O 1
ATOM 1111 N N . PHE A 1 137 ? -11.041 -12.620 3.041 1.00 48.16 137 PHE A N 1
ATOM 1112 C CA . PHE A 1 137 ? -10.637 -12.935 4.416 1.00 48.16 137 PHE A CA 1
ATOM 1113 C C . PHE A 1 137 ? -9.325 -13.721 4.466 1.00 48.16 137 PHE A C 1
ATOM 1115 O O . PHE A 1 137 ? -8.440 -13.365 5.238 1.00 48.16 137 PHE A O 1
ATOM 1122 N N . THR A 1 138 ? -9.135 -14.721 3.601 1.00 53.56 138 THR A N 1
ATOM 1123 C CA . THR A 1 138 ? -7.885 -15.496 3.548 1.00 53.56 138 THR A CA 1
ATOM 1124 C C . THR A 1 138 ? -6.687 -14.651 3.132 1.00 53.56 138 THR A C 1
ATOM 1126 O O . THR A 1 138 ? -5.579 -14.832 3.640 1.00 53.56 138 THR A O 1
ATOM 1129 N N . ILE A 1 139 ? -6.882 -13.756 2.162 1.00 55.81 139 ILE A N 1
ATOM 1130 C CA . ILE A 1 139 ? -5.820 -12.884 1.667 1.00 55.81 139 ILE A CA 1
ATOM 1131 C C . ILE A 1 139 ? -5.534 -11.788 2.690 1.00 55.81 139 ILE A C 1
ATOM 1133 O O . ILE A 1 139 ? -4.367 -11.546 2.966 1.00 55.81 139 ILE A O 1
ATOM 1137 N N . TRP A 1 140 ? -6.547 -11.217 3.341 1.00 59.75 140 TRP A N 1
ATOM 1138 C CA . TRP A 1 140 ? -6.370 -10.272 4.442 1.00 59.75 140 TRP A CA 1
ATOM 1139 C C . TRP A 1 140 ? -5.670 -10.891 5.640 1.00 59.75 140 TRP A C 1
ATOM 1141 O O . TRP A 1 140 ? -4.780 -10.254 6.200 1.00 59.75 140 TRP A O 1
ATOM 1151 N N . ASP A 1 141 ? -5.992 -12.132 6.002 1.00 61.09 141 ASP A N 1
ATOM 1152 C CA . ASP A 1 141 ? -5.262 -12.856 7.040 1.00 61.09 141 ASP A CA 1
ATOM 1153 C C . ASP A 1 141 ? -3.786 -12.992 6.652 1.00 61.09 141 ASP A C 1
ATOM 1155 O O . ASP A 1 141 ? -2.914 -12.714 7.466 1.00 61.09 141 ASP A O 1
ATOM 1159 N N . ARG A 1 142 ? -3.477 -13.334 5.392 1.00 58.53 142 ARG A N 1
ATOM 1160 C CA . ARG A 1 142 ? -2.088 -13.415 4.902 1.00 58.53 142 ARG A CA 1
ATOM 1161 C C . ARG A 1 142 ? -1.390 -12.055 4.872 1.00 58.53 142 ARG A C 1
ATOM 1163 O O . ARG A 1 142 ? -0.262 -11.968 5.343 1.00 58.53 142 ARG A O 1
ATOM 1170 N N . ILE A 1 143 ? -2.055 -11.012 4.374 1.00 61.66 143 ILE A N 1
ATOM 1171 C CA . ILE A 1 143 ? -1.571 -9.622 4.353 1.00 61.66 143 ILE A CA 1
ATOM 1172 C C . ILE A 1 143 ? -1.284 -9.143 5.778 1.00 61.66 143 ILE A C 1
ATOM 1174 O O . ILE A 1 143 ? -0.295 -8.458 6.006 1.00 61.66 143 ILE A O 1
ATOM 1178 N N . SER A 1 144 ? -2.092 -9.553 6.758 1.00 62.00 144 SER A N 1
ATOM 1179 C CA . SER A 1 144 ? -1.912 -9.162 8.161 1.00 62.00 144 SER A CA 1
ATOM 1180 C C . SER A 1 144 ? -0.617 -9.709 8.778 1.00 62.00 144 SER A C 1
ATOM 1182 O O . SER A 1 144 ? -0.133 -9.133 9.749 1.00 62.00 144 SER A O 1
ATOM 1184 N N . PHE A 1 145 ? -0.036 -10.773 8.206 1.00 60.38 145 PHE A N 1
ATOM 1185 C CA . PHE A 1 145 ? 1.279 -11.310 8.585 1.00 60.38 145 PHE A CA 1
ATOM 1186 C C . PHE A 1 145 ? 2.437 -10.763 7.738 1.00 60.38 145 PHE A C 1
ATOM 1188 O O . PHE A 1 145 ? 3.593 -11.091 8.010 1.00 60.38 145 PHE A O 1
ATOM 1195 N N . VAL A 1 146 ? 2.153 -9.966 6.705 1.00 67.56 146 VAL A N 1
ATOM 1196 C CA . VAL A 1 146 ? 3.191 -9.290 5.924 1.00 67.56 146 VAL A CA 1
ATOM 1197 C C . VAL A 1 146 ? 3.696 -8.088 6.709 1.00 67.56 146 VAL A C 1
ATOM 1199 O O . VAL A 1 146 ? 2.924 -7.361 7.333 1.00 67.56 146 VAL A O 1
ATOM 1202 N N . SER A 1 147 ? 5.013 -7.896 6.683 1.00 71.44 147 SER A N 1
ATOM 1203 C CA . SER A 1 147 ? 5.635 -6.705 7.248 1.00 71.44 147 SER A CA 1
ATOM 1204 C C . SER A 1 147 ? 5.188 -5.466 6.470 1.00 71.44 147 SER A C 1
ATOM 1206 O O . SER A 1 147 ? 5.195 -5.442 5.240 1.00 71.44 147 SER A O 1
ATOM 1208 N N . ASP A 1 148 ? 4.810 -4.425 7.195 1.00 69.56 148 ASP A N 1
ATOM 1209 C CA . ASP A 1 148 ? 4.588 -3.070 6.690 1.00 69.56 148 ASP A CA 1
ATOM 1210 C C . ASP A 1 148 ? 5.905 -2.308 6.453 1.00 69.56 148 ASP A C 1
ATOM 1212 O O . ASP A 1 148 ? 5.898 -1.208 5.898 1.00 69.56 148 ASP A O 1
ATOM 1216 N N . THR A 1 149 ? 7.036 -2.888 6.866 1.00 78.44 149 THR A N 1
ATOM 1217 C CA . THR A 1 149 ? 8.356 -2.283 6.724 1.00 78.44 149 THR A CA 1
ATOM 1218 C C . THR A 1 149 ? 8.730 -2.213 5.249 1.00 78.44 149 THR A C 1
ATOM 1220 O O . THR A 1 149 ? 8.753 -3.213 4.531 1.00 78.44 149 THR A O 1
ATOM 1223 N N . LEU A 1 150 ? 9.012 -0.997 4.799 1.00 83.38 150 LEU A N 1
ATOM 1224 C CA . LEU A 1 150 ? 9.557 -0.719 3.479 1.00 83.38 150 LEU A CA 1
ATOM 1225 C C . LEU A 1 150 ? 11.082 -0.759 3.566 1.00 83.38 150 LEU A C 1
ATOM 1227 O O . LEU A 1 150 ? 11.645 -0.356 4.585 1.00 83.38 150 LEU A O 1
ATOM 1231 N N . LEU A 1 151 ? 11.754 -1.183 2.493 1.00 83.88 151 LEU A N 1
ATOM 1232 C CA . LEU A 1 151 ? 13.195 -0.947 2.393 1.00 83.88 151 LEU A CA 1
ATOM 1233 C C . LEU A 1 151 ? 13.472 0.560 2.446 1.00 83.88 151 LEU A C 1
ATOM 1235 O O . LEU A 1 151 ? 12.688 1.368 1.929 1.00 83.88 151 LEU A O 1
ATOM 1239 N N . SER A 1 152 ? 14.598 0.943 3.044 1.00 82.56 152 SER A N 1
ATOM 1240 C CA . SER A 1 152 ? 15.079 2.316 2.920 1.00 82.56 152 SER A CA 1
ATOM 1241 C C . SER A 1 152 ? 15.413 2.629 1.459 1.00 82.56 152 SER A C 1
ATOM 1243 O O . SER A 1 152 ? 15.711 1.739 0.659 1.00 82.56 152 SER A O 1
ATOM 1245 N N . PHE A 1 153 ? 15.395 3.915 1.105 1.00 81.56 153 PHE A N 1
ATOM 1246 C CA . PHE A 1 153 ? 15.752 4.354 -0.244 1.00 81.56 153 PHE A CA 1
ATOM 1247 C C . PHE A 1 153 ? 17.160 3.886 -0.650 1.00 81.56 153 PHE A C 1
ATOM 1249 O O . PHE A 1 153 ? 17.364 3.470 -1.787 1.00 81.56 153 PHE A O 1
ATOM 1256 N N . SER A 1 154 ? 18.122 3.908 0.280 1.00 78.25 154 SER A N 1
ATOM 1257 C CA . SER A 1 154 ? 19.490 3.436 0.039 1.00 78.25 154 SER A CA 1
ATOM 1258 C C . SER A 1 154 ? 19.556 1.929 -0.200 1.00 78.25 154 SER A C 1
ATOM 1260 O O . SER A 1 154 ? 20.168 1.507 -1.173 1.00 78.25 154 SER A O 1
ATOM 1262 N N . GLU A 1 155 ? 18.883 1.120 0.624 1.00 83.81 155 GLU A N 1
ATOM 1263 C CA . GLU A 1 155 ? 18.865 -0.341 0.439 1.00 83.81 155 GLU A CA 1
ATOM 1264 C C . GLU A 1 155 ? 18.188 -0.732 -0.876 1.00 83.81 155 GLU A C 1
ATOM 1266 O O . GLU A 1 155 ? 18.651 -1.628 -1.582 1.00 83.81 155 GLU A O 1
ATOM 1271 N N . ALA A 1 156 ? 17.094 -0.048 -1.219 1.00 87.75 156 ALA A N 1
ATOM 1272 C CA . ALA A 1 156 ? 16.408 -0.241 -2.486 1.00 87.75 156 ALA A CA 1
ATOM 1273 C C . ALA A 1 156 ? 17.312 0.123 -3.665 1.00 87.75 156 ALA A C 1
ATOM 1275 O O . ALA A 1 156 ? 17.433 -0.665 -4.599 1.00 87.75 156 ALA A O 1
ATOM 1276 N N . ARG A 1 157 ? 17.983 1.277 -3.599 1.00 86.94 157 ARG A N 1
ATOM 1277 C CA . ARG A 1 157 ? 18.931 1.728 -4.618 1.00 86.94 157 ARG A CA 1
ATOM 1278 C C . ARG A 1 157 ? 20.035 0.699 -4.851 1.00 86.94 157 ARG A C 1
ATOM 1280 O O . ARG A 1 157 ? 20.239 0.303 -5.994 1.00 86.94 157 ARG A O 1
ATOM 1287 N N . ASP A 1 158 ? 20.698 0.242 -3.792 1.00 86.50 158 ASP A N 1
ATOM 1288 C CA . ASP A 1 158 ? 21.794 -0.728 -3.895 1.00 86.50 158 ASP A CA 1
ATOM 1289 C C . ASP A 1 158 ? 21.316 -2.044 -4.527 1.00 86.50 158 ASP A C 1
ATOM 1291 O O . ASP A 1 158 ? 21.986 -2.615 -5.388 1.00 86.50 158 ASP A O 1
ATOM 1295 N N . LYS A 1 159 ? 20.113 -2.496 -4.156 1.00 91.06 159 LYS A N 1
ATOM 1296 C CA . LYS A 1 159 ? 19.519 -3.717 -4.703 1.00 91.06 159 LYS A CA 1
ATOM 1297 C C . LYS A 1 159 ? 19.147 -3.584 -6.180 1.00 91.06 159 LYS A C 1
ATOM 1299 O O . LYS A 1 159 ? 19.450 -4.487 -6.954 1.00 91.06 159 LYS A O 1
ATOM 1304 N N . VAL A 1 160 ? 18.527 -2.472 -6.581 1.00 90.81 160 VAL A N 1
ATOM 1305 C CA . VAL A 1 160 ? 18.176 -2.235 -7.991 1.00 90.81 160 VAL A CA 1
ATOM 1306 C C . VAL A 1 160 ? 19.432 -2.087 -8.848 1.00 90.81 160 VAL A C 1
ATOM 1308 O O . VAL A 1 160 ? 19.475 -2.641 -9.939 1.00 90.81 160 VAL A O 1
ATOM 1311 N N . ILE A 1 161 ? 20.464 -1.391 -8.361 1.00 90.19 161 ILE A N 1
ATOM 1312 C CA . ILE A 1 161 ? 21.754 -1.281 -9.060 1.00 90.19 161 ILE A CA 1
ATOM 1313 C C . ILE A 1 161 ? 22.364 -2.664 -9.285 1.00 90.19 161 ILE A C 1
ATOM 1315 O O . ILE A 1 161 ? 22.713 -2.980 -10.418 1.00 90.19 161 ILE A O 1
ATOM 1319 N N . SER A 1 162 ? 22.419 -3.502 -8.245 1.00 91.19 162 SER A N 1
ATOM 1320 C CA . SER A 1 162 ? 22.918 -4.876 -8.368 1.00 91.19 162 SER A CA 1
ATOM 1321 C C . SER A 1 162 ? 22.120 -5.684 -9.394 1.00 91.19 162 SER A C 1
ATOM 1323 O O . SER A 1 162 ? 22.707 -6.405 -10.194 1.00 91.19 162 SER A O 1
ATOM 1325 N N . ASP A 1 163 ? 20.791 -5.554 -9.407 1.00 89.25 163 ASP A N 1
ATOM 1326 C CA . ASP A 1 163 ? 19.944 -6.248 -10.378 1.00 89.25 163 ASP A CA 1
ATOM 1327 C C . ASP A 1 163 ? 20.194 -5.752 -11.820 1.00 89.25 163 ASP A C 1
ATOM 1329 O O . ASP A 1 163 ? 20.224 -6.562 -12.749 1.00 89.25 163 ASP A O 1
ATOM 1333 N N . ILE A 1 164 ? 20.428 -4.448 -12.019 1.00 89.25 164 ILE A N 1
ATOM 1334 C CA . ILE A 1 164 ? 20.801 -3.872 -13.324 1.00 89.25 164 ILE A CA 1
ATOM 1335 C C . ILE A 1 164 ? 22.168 -4.394 -13.783 1.00 89.25 164 ILE A C 1
ATOM 1337 O O . ILE A 1 164 ? 22.329 -4.749 -14.952 1.00 89.25 164 ILE A O 1
ATOM 1341 N N . GLU A 1 165 ? 23.151 -4.463 -12.882 1.00 89.12 165 GLU A N 1
ATOM 1342 C CA . GLU A 1 165 ? 24.481 -5.021 -13.167 1.00 89.12 165 GLU A CA 1
ATOM 1343 C C . GLU A 1 165 ? 24.414 -6.504 -13.560 1.00 89.12 165 GLU A C 1
ATOM 1345 O O . GLU A 1 165 ? 25.141 -6.939 -14.457 1.00 89.12 165 GLU A O 1
ATOM 1350 N N . ASP A 1 166 ? 23.479 -7.251 -12.967 1.00 86.81 166 ASP A N 1
ATOM 1351 C CA . ASP A 1 166 ? 23.156 -8.638 -13.321 1.00 86.81 166 ASP A CA 1
ATOM 1352 C C . ASP A 1 166 ? 22.347 -8.764 -14.632 1.00 86.81 166 ASP A C 1
ATOM 1354 O O . ASP A 1 166 ? 21.987 -9.869 -15.052 1.00 86.81 166 ASP A O 1
ATOM 1358 N N . GLY A 1 167 ? 22.076 -7.647 -15.315 1.00 83.25 167 GLY A N 1
ATOM 1359 C CA . GLY A 1 167 ? 21.403 -7.601 -16.612 1.00 83.25 167 GLY A CA 1
ATOM 1360 C C . GLY A 1 167 ? 19.878 -7.636 -16.540 1.00 83.25 167 GLY A C 1
ATOM 1361 O O . GLY A 1 167 ? 19.233 -7.889 -17.559 1.00 83.25 167 GLY A O 1
ATOM 1362 N N . LYS A 1 168 ? 19.281 -7.396 -15.367 1.00 84.00 168 LYS A N 1
ATOM 1363 C CA . LYS A 1 168 ? 17.827 -7.263 -15.230 1.00 84.00 168 LYS A CA 1
ATOM 1364 C C . LYS A 1 168 ? 17.401 -5.853 -15.583 1.00 84.00 168 LYS A C 1
ATOM 1366 O O . LYS A 1 168 ? 18.049 -4.870 -15.236 1.00 84.00 168 LYS A O 1
ATOM 1371 N N . SER A 1 169 ? 16.259 -5.749 -16.238 1.00 78.88 169 SER A N 1
ATOM 1372 C CA . SER A 1 169 ? 15.836 -4.501 -16.852 1.00 78.88 169 SER A CA 1
ATOM 1373 C C . SER A 1 169 ? 14.449 -4.032 -16.415 1.00 78.88 169 SER A C 1
ATOM 1375 O O . SER A 1 169 ? 13.939 -3.092 -17.014 1.00 78.88 169 SER A O 1
ATOM 1377 N N . GLY A 1 170 ? 13.892 -4.661 -15.369 1.00 86.44 170 GLY A N 1
ATOM 1378 C CA . GLY A 1 170 ? 12.478 -4.665 -14.978 1.00 86.44 170 GLY A CA 1
ATOM 1379 C C . GLY A 1 170 ? 11.780 -3.316 -14.753 1.00 86.44 170 GLY A C 1
ATOM 1380 O O . GLY A 1 170 ? 11.943 -2.344 -15.481 1.00 86.44 170 GLY A O 1
ATOM 1381 N N . TRP A 1 171 ? 10.900 -3.248 -13.762 1.00 91.88 171 TRP A N 1
ATOM 1382 C CA . TRP A 1 171 ? 9.976 -2.131 -13.584 1.00 91.88 171 TRP A CA 1
ATOM 1383 C C . TRP A 1 171 ? 10.273 -1.383 -12.300 1.00 91.88 171 TRP A C 1
ATOM 1385 O O . TRP A 1 171 ? 10.391 -1.985 -11.235 1.00 91.88 171 TRP A O 1
ATOM 1395 N N . LEU A 1 172 ? 10.332 -0.059 -12.391 1.00 93.88 172 LEU A N 1
ATOM 1396 C CA . LEU A 1 172 ? 10.404 0.819 -11.233 1.00 93.88 172 LEU A CA 1
ATOM 1397 C C . LEU A 1 172 ? 9.217 1.770 -11.258 1.00 93.88 172 LEU A C 1
ATOM 1399 O O . LEU A 1 172 ? 8.873 2.336 -12.297 1.00 93.88 172 LEU A O 1
ATOM 1403 N N . GLY A 1 173 ? 8.579 1.941 -10.108 1.00 92.19 173 GLY A N 1
ATOM 1404 C CA . GLY A 1 173 ? 7.421 2.805 -9.983 1.00 92.19 173 GLY A CA 1
ATOM 1405 C C . GLY A 1 173 ? 7.411 3.634 -8.716 1.00 92.19 173 GLY A C 1
ATOM 1406 O O . GLY A 1 173 ? 8.110 3.347 -7.746 1.00 92.19 173 GLY A O 1
ATOM 1407 N N . VAL A 1 174 ? 6.576 4.665 -8.748 1.00 90.69 174 VAL A N 1
ATOM 1408 C CA . VAL A 1 174 ? 6.323 5.580 -7.640 1.00 90.69 174 VAL A CA 1
ATOM 1409 C C . VAL A 1 174 ? 4.822 5.719 -7.483 1.00 90.69 174 VAL A C 1
ATOM 1411 O O . VAL A 1 174 ? 4.125 6.073 -8.435 1.00 90.69 174 VAL A O 1
ATOM 1414 N N . LEU A 1 175 ? 4.334 5.459 -6.277 1.00 89.50 175 LEU A N 1
ATOM 1415 C CA . LEU A 1 175 ? 2.939 5.594 -5.881 1.00 89.50 175 LEU A CA 1
ATOM 1416 C C . LEU A 1 175 ? 2.816 6.751 -4.888 1.00 89.50 175 LEU A C 1
ATOM 1418 O O . LEU A 1 175 ? 3.554 6.797 -3.907 1.00 89.50 175 LEU A O 1
ATOM 1422 N N . ASP A 1 176 ? 1.881 7.663 -5.132 1.00 85.88 176 ASP A N 1
ATOM 1423 C CA . ASP A 1 176 ? 1.438 8.665 -4.161 1.00 85.88 176 ASP A CA 1
ATOM 1424 C C . ASP A 1 176 ? 0.040 8.337 -3.654 1.00 85.88 176 ASP A C 1
ATOM 1426 O O . ASP A 1 176 ? -0.822 7.843 -4.389 1.00 85.88 176 ASP A O 1
ATOM 1430 N N . ILE A 1 177 ? -0.168 8.650 -2.383 1.00 81.44 177 ILE A N 1
ATOM 1431 C CA . ILE A 1 177 ? -1.420 8.434 -1.681 1.00 81.44 177 ILE A CA 1
ATOM 1432 C C . ILE A 1 177 ? -2.233 9.714 -1.794 1.00 81.44 177 ILE A C 1
ATOM 1434 O O . ILE A 1 177 ? -1.975 10.728 -1.135 1.00 81.44 177 ILE A O 1
ATOM 1438 N N . ASP A 1 178 ? -3.243 9.668 -2.656 1.00 73.25 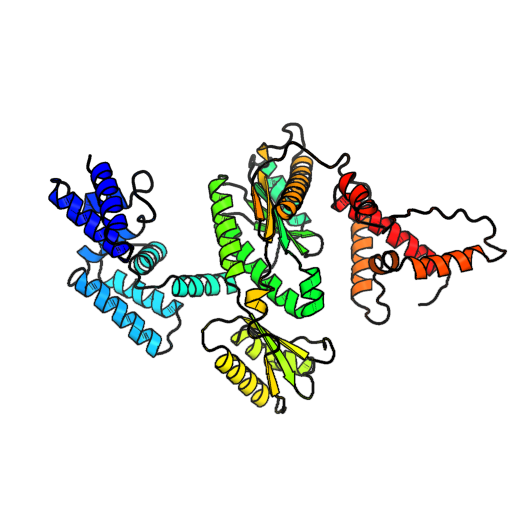178 ASP A N 1
ATOM 1439 C CA . ASP A 1 178 ? -4.031 10.838 -2.991 1.00 73.25 178 ASP A CA 1
ATOM 1440 C C . ASP A 1 178 ? -4.666 11.439 -1.731 1.00 73.25 178 ASP A C 1
ATOM 1442 O O . ASP A 1 178 ? -5.335 10.774 -0.941 1.00 73.25 178 ASP A O 1
ATOM 1446 N N . GLN A 1 179 ? -4.527 12.757 -1.588 1.00 70.94 179 GLN A N 1
ATOM 1447 C CA . GLN A 1 179 ? -5.155 13.537 -0.517 1.00 70.94 179 GLN A CA 1
ATOM 1448 C C . GLN A 1 179 ? -4.688 13.214 0.907 1.00 70.94 179 GLN A C 1
ATOM 1450 O O . GLN A 1 179 ? -5.337 13.676 1.849 1.00 70.94 179 GLN A O 1
ATOM 1455 N N . LEU A 1 180 ? -3.540 12.553 1.083 1.00 74.44 180 LEU A N 1
ATOM 1456 C CA . LEU A 1 180 ? -2.970 12.257 2.401 1.00 74.44 180 LEU A CA 1
ATOM 1457 C C . LEU A 1 180 ? -2.962 13.480 3.335 1.00 74.44 180 LEU A C 1
ATOM 1459 O O . LEU A 1 180 ? -3.427 13.401 4.468 1.00 74.44 180 LEU A O 1
ATOM 1463 N N . ARG A 1 181 ? -2.569 14.663 2.837 1.00 68.88 181 ARG A N 1
ATOM 1464 C CA . ARG A 1 181 ? -2.603 15.919 3.614 1.00 68.88 181 ARG A CA 1
ATOM 1465 C C . ARG A 1 181 ? -4.004 16.299 4.109 1.00 68.88 181 ARG A C 1
ATOM 1467 O O . ARG A 1 181 ? -4.142 16.801 5.222 1.00 68.88 181 ARG A O 1
ATOM 1474 N N . LYS A 1 182 ? -5.044 16.091 3.295 1.00 68.38 182 LYS A N 1
ATOM 1475 C CA . LYS A 1 182 ? -6.431 16.372 3.700 1.00 68.38 182 LYS A CA 1
ATOM 1476 C C . LYS A 1 182 ? -6.892 15.372 4.749 1.00 68.38 182 LYS A C 1
ATOM 1478 O O . LYS A 1 182 ? -7.513 15.785 5.717 1.00 68.38 182 LYS A O 1
ATOM 1483 N N . PHE A 1 183 ? -6.559 14.094 4.586 1.00 70.94 183 PHE A N 1
ATOM 1484 C CA . PHE A 1 183 ? -6.913 13.075 5.568 1.00 70.94 183 PHE A CA 1
ATOM 1485 C C . PHE A 1 183 ? -6.174 13.269 6.893 1.00 70.94 183 PHE A C 1
ATOM 1487 O O . PHE A 1 183 ? -6.814 13.248 7.939 1.00 70.94 183 PHE A O 1
ATOM 1494 N N . ASN A 1 184 ? -4.884 13.613 6.860 1.00 72.31 184 ASN A N 1
ATOM 1495 C CA . ASN A 1 184 ? -4.125 14.028 8.044 1.00 72.31 184 ASN A CA 1
ATOM 1496 C C . ASN A 1 184 ? -4.804 15.202 8.771 1.00 72.31 184 ASN A C 1
ATOM 1498 O O . ASN A 1 184 ? -4.906 15.188 9.994 1.00 72.31 184 ASN A O 1
ATOM 1502 N N . ALA A 1 185 ? -5.331 16.182 8.031 1.00 68.12 185 ALA A N 1
ATOM 1503 C CA . ALA A 1 185 ? -6.058 17.321 8.596 1.00 68.12 185 ALA A CA 1
ATOM 1504 C C . ALA A 1 185 ? -7.485 16.995 9.086 1.00 68.12 185 ALA A C 1
ATOM 1506 O O . ALA A 1 185 ? -8.107 17.828 9.744 1.00 68.12 185 ALA A O 1
ATOM 1507 N N . ILE A 1 186 ? -8.043 15.827 8.769 1.00 68.94 186 ILE A N 1
ATOM 1508 C CA . ILE A 1 186 ? -9.376 15.416 9.241 1.00 68.94 186 ILE A CA 1
ATOM 1509 C C . ILE A 1 186 ? -9.250 14.444 10.420 1.00 68.94 186 ILE A C 1
ATOM 1511 O O . ILE A 1 186 ? -9.977 14.582 11.400 1.00 68.94 186 ILE A O 1
ATOM 1515 N N . TYR A 1 187 ? -8.328 13.485 10.334 1.00 69.75 187 TYR A N 1
ATOM 1516 C CA . TYR A 1 187 ? -8.238 12.339 11.244 1.00 69.75 187 TYR A CA 1
ATOM 1517 C C . TYR A 1 187 ? -7.030 12.387 12.195 1.00 69.75 187 TYR A C 1
ATOM 1519 O O . TYR A 1 187 ? -7.027 11.714 13.227 1.00 69.75 187 TYR A O 1
ATOM 1527 N N . GLY A 1 188 ? -6.017 13.199 11.878 1.00 72.19 188 GLY A N 1
ATOM 1528 C CA . GLY A 1 188 ? -4.735 13.231 12.583 1.00 72.19 188 GLY A CA 1
ATOM 1529 C C . GLY A 1 188 ? -3.729 12.190 12.070 1.00 72.19 188 GLY A C 1
ATOM 1530 O O . GLY A 1 188 ? -4.099 11.192 11.451 1.00 72.19 188 GLY A O 1
ATOM 1531 N N . LYS A 1 189 ? -2.439 12.434 12.348 1.00 76.00 189 LYS A N 1
ATOM 1532 C CA . LYS A 1 189 ? -1.296 11.635 11.855 1.00 76.00 189 LYS A CA 1
ATOM 1533 C C . LYS A 1 189 ? -1.352 10.172 12.316 1.00 76.00 189 LYS A C 1
ATOM 1535 O O . LYS A 1 189 ? -1.060 9.288 11.530 1.00 76.00 189 LYS A O 1
ATOM 1540 N N . GLU A 1 190 ? -1.766 9.904 13.555 1.00 77.06 190 GLU A N 1
ATOM 1541 C CA . GLU A 1 190 ? -1.805 8.539 14.116 1.00 77.06 190 GLU A CA 1
ATOM 1542 C C . GLU A 1 190 ? -2.853 7.634 13.436 1.00 77.06 190 GLU A C 1
ATOM 1544 O O . GLU A 1 190 ? -2.511 6.536 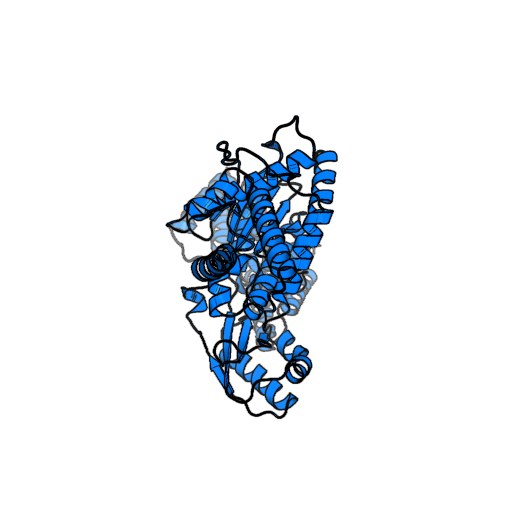13.000 1.00 77.06 190 GLU A O 1
ATOM 1549 N N . ILE 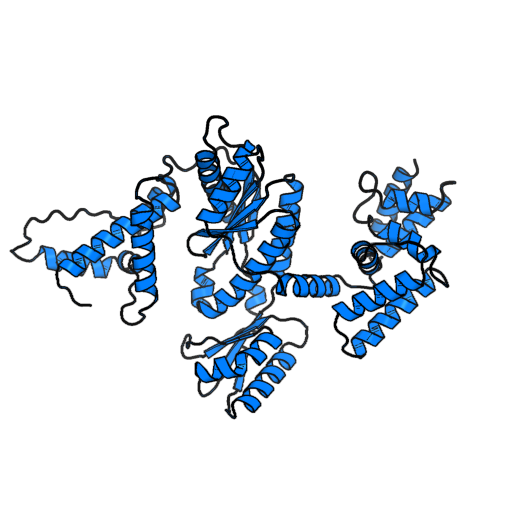A 1 191 ? -4.089 8.114 13.230 1.00 77.50 191 ILE A N 1
ATOM 1550 C CA . ILE A 1 191 ? -5.105 7.375 12.450 1.00 77.50 191 ILE A CA 1
ATOM 1551 C C . ILE A 1 191 ? -4.626 7.148 11.019 1.00 77.50 191 ILE A C 1
ATOM 1553 O O . ILE A 1 191 ? -4.807 6.062 10.471 1.00 77.50 191 ILE A O 1
ATOM 1557 N N . MET A 1 192 ? -4.017 8.163 10.404 1.00 79.56 192 MET A N 1
ATOM 1558 C CA . MET A 1 192 ? -3.508 8.004 9.050 1.00 79.56 192 MET A CA 1
ATOM 1559 C C . MET A 1 192 ? -2.368 7.003 8.981 1.00 79.56 192 MET A C 1
ATOM 1561 O O . MET A 1 192 ? -2.380 6.181 8.075 1.00 79.56 192 MET A O 1
ATOM 1565 N N . ASN A 1 193 ? -1.451 6.990 9.946 1.00 79.50 193 ASN A N 1
ATOM 1566 C CA . ASN A 1 193 ? -0.395 5.985 10.012 1.00 79.50 193 ASN A CA 1
ATOM 1567 C C . ASN A 1 193 ? -0.973 4.568 10.078 1.00 79.50 193 ASN A C 1
ATOM 1569 O O . ASN A 1 193 ? -0.525 3.717 9.321 1.00 79.50 193 ASN A O 1
ATOM 1573 N N . PHE A 1 194 ? -2.026 4.339 10.869 1.00 80.50 194 PHE A N 1
ATOM 1574 C CA . PHE A 1 194 ? -2.713 3.044 10.908 1.00 80.50 194 PHE A CA 1
ATOM 1575 C C . PHE A 1 194 ? -3.249 2.619 9.525 1.00 80.50 194 PHE A C 1
ATOM 1577 O O . PHE A 1 194 ? -3.076 1.480 9.098 1.00 80.50 194 PHE A O 1
ATOM 1584 N N . ILE A 1 195 ? -3.853 3.550 8.780 1.00 80.88 195 ILE A N 1
ATOM 1585 C CA . ILE A 1 195 ? -4.337 3.292 7.413 1.00 80.88 195 ILE A CA 1
ATOM 1586 C C . ILE A 1 195 ? -3.165 3.052 6.443 1.00 80.88 195 ILE A C 1
ATOM 1588 O O . ILE A 1 195 ? -3.228 2.166 5.589 1.00 80.88 195 ILE A O 1
ATOM 1592 N N . LEU A 1 196 ? -2.091 3.835 6.565 1.00 82.62 196 LEU A N 1
ATOM 1593 C CA . LEU A 1 196 ? -0.893 3.730 5.733 1.00 82.62 196 LEU A CA 1
ATOM 1594 C C . LEU A 1 196 ? -0.166 2.399 5.943 1.00 82.62 196 LEU A C 1
ATOM 1596 O O . LEU A 1 196 ? 0.299 1.808 4.971 1.00 82.62 196 LEU A O 1
ATOM 1600 N N . GLU A 1 197 ? -0.085 1.912 7.181 1.00 84.38 197 GLU A N 1
ATOM 1601 C CA . GLU A 1 197 ? 0.462 0.592 7.511 1.00 84.38 197 GLU A CA 1
ATOM 1602 C C . GLU A 1 197 ? -0.288 -0.509 6.756 1.00 84.38 197 GLU A C 1
ATOM 1604 O O . GLU A 1 197 ? 0.326 -1.369 6.124 1.00 84.38 197 GLU A O 1
ATOM 1609 N N . ASP A 1 198 ? -1.618 -0.444 6.736 1.00 82.38 198 ASP A N 1
ATOM 1610 C CA . ASP A 1 198 ? -2.449 -1.415 6.027 1.00 82.38 198 ASP A CA 1
ATOM 1611 C C . ASP A 1 198 ? -2.243 -1.373 4.515 1.00 82.38 198 ASP A C 1
ATOM 1613 O O . ASP A 1 198 ? -2.083 -2.419 3.879 1.00 82.38 198 ASP A O 1
ATOM 1617 N N . MET A 1 199 ? -2.168 -0.173 3.938 1.00 86.19 199 MET A N 1
ATOM 1618 C CA . MET A 1 199 ? -1.847 -0.003 2.520 1.00 86.19 199 MET A CA 1
ATOM 1619 C C . MET A 1 199 ? -0.460 -0.560 2.184 1.00 86.19 199 MET A C 1
ATOM 1621 O O . MET A 1 199 ? -0.307 -1.266 1.186 1.00 86.19 199 MET A O 1
ATOM 1625 N N . ARG A 1 200 ? 0.547 -0.296 3.026 1.00 87.00 200 ARG A N 1
ATOM 1626 C CA . ARG A 1 200 ? 1.911 -0.818 2.849 1.00 87.00 200 ARG A CA 1
ATOM 1627 C C . ARG A 1 200 ? 1.936 -2.340 2.901 1.00 87.00 200 ARG A C 1
ATOM 1629 O O . ARG A 1 200 ? 2.577 -2.945 2.047 1.00 87.00 200 ARG A O 1
ATOM 1636 N N . LYS A 1 201 ? 1.189 -2.973 3.813 1.00 85.25 201 LYS A N 1
ATOM 1637 C CA . LYS A 1 201 ? 1.059 -4.442 3.864 1.00 85.25 201 LYS A CA 1
ATOM 1638 C C . LYS A 1 201 ? 0.453 -5.012 2.583 1.00 85.25 201 LYS A C 1
ATOM 1640 O O . LYS A 1 201 ? 0.957 -6.013 2.075 1.00 85.25 201 LYS A O 1
ATOM 1645 N N . VAL A 1 202 ? -0.593 -4.379 2.040 1.00 84.12 202 VAL A N 1
ATOM 1646 C CA . VAL A 1 202 ? -1.200 -4.787 0.758 1.00 84.12 202 VAL A CA 1
ATOM 1647 C C . VAL A 1 202 ? -0.173 -4.699 -0.373 1.00 84.12 202 VAL A C 1
ATOM 1649 O O . VAL A 1 202 ? 0.025 -5.670 -1.104 1.00 84.12 202 VAL A O 1
ATOM 1652 N N . ILE A 1 203 ? 0.505 -3.555 -0.496 1.00 87.56 203 ILE A N 1
ATOM 1653 C CA . ILE A 1 203 ? 1.516 -3.311 -1.531 1.00 87.56 203 ILE A CA 1
ATOM 1654 C C . ILE A 1 203 ? 2.657 -4.332 -1.421 1.00 87.56 203 ILE A C 1
ATOM 1656 O O . ILE A 1 203 ? 2.980 -5.003 -2.404 1.00 87.56 203 ILE A O 1
ATOM 1660 N N . ASN A 1 204 ? 3.213 -4.511 -0.220 1.00 82.94 204 ASN A N 1
ATOM 1661 C CA . ASN A 1 204 ? 4.281 -5.472 0.048 1.00 82.94 204 ASN A CA 1
ATOM 1662 C C . ASN A 1 204 ? 3.860 -6.902 -0.284 1.00 82.94 204 ASN A C 1
ATOM 1664 O O . ASN A 1 204 ? 4.631 -7.624 -0.910 1.00 82.94 204 ASN A O 1
ATOM 1668 N N . PHE A 1 205 ? 2.646 -7.319 0.085 1.00 81.81 205 PHE A N 1
ATOM 1669 C CA . PHE A 1 205 ? 2.158 -8.668 -0.201 1.00 81.81 205 PHE A CA 1
ATOM 1670 C C . PHE A 1 205 ? 2.154 -8.961 -1.704 1.00 81.81 205 PHE A C 1
ATOM 1672 O O . PHE A 1 205 ? 2.666 -9.997 -2.133 1.00 81.81 205 PHE A O 1
ATOM 1679 N N . PHE A 1 206 ? 1.587 -8.064 -2.513 1.00 79.62 206 PHE A N 1
ATOM 1680 C CA . PHE A 1 206 ? 1.482 -8.294 -3.954 1.00 79.62 206 PHE A CA 1
ATOM 1681 C C . PHE A 1 206 ? 2.829 -8.182 -4.668 1.00 79.62 206 PHE A C 1
ATOM 1683 O O . PHE A 1 206 ? 3.115 -9.018 -5.522 1.00 79.62 206 PHE A O 1
ATOM 1690 N N . LEU A 1 207 ? 3.679 -7.225 -4.286 1.00 81.00 207 LEU A N 1
ATOM 1691 C CA . LEU A 1 207 ? 5.014 -7.091 -4.872 1.00 81.00 207 LEU A CA 1
ATOM 1692 C C . LEU A 1 207 ? 5.925 -8.259 -4.494 1.00 81.00 207 LEU A C 1
ATOM 1694 O O . LEU A 1 207 ? 6.554 -8.840 -5.373 1.00 81.00 207 LEU A O 1
ATOM 1698 N N . PHE A 1 208 ? 5.951 -8.661 -3.221 1.00 75.69 208 PHE A N 1
ATOM 1699 C CA . PHE A 1 208 ? 6.774 -9.782 -2.762 1.00 75.69 208 PHE A CA 1
ATOM 1700 C C . PHE A 1 208 ? 6.395 -11.093 -3.459 1.00 75.69 208 PHE A C 1
ATOM 1702 O O . PHE A 1 208 ? 7.268 -11.835 -3.903 1.00 75.69 208 PHE A O 1
ATOM 1709 N N . ASN A 1 209 ? 5.094 -11.364 -3.614 1.00 70.00 209 ASN A N 1
ATOM 1710 C CA . ASN A 1 209 ? 4.620 -12.557 -4.324 1.00 70.00 209 ASN A CA 1
ATOM 1711 C C . ASN A 1 209 ? 4.980 -12.553 -5.816 1.00 70.00 209 ASN A C 1
ATOM 1713 O O . ASN A 1 209 ? 5.055 -13.622 -6.420 1.00 70.00 209 ASN A O 1
ATOM 1717 N N . ALA A 1 210 ? 5.207 -11.376 -6.398 1.00 68.69 210 ALA A N 1
ATOM 1718 C CA . ALA A 1 210 ? 5.687 -11.221 -7.764 1.00 68.69 210 ALA A CA 1
ATOM 1719 C C . ALA A 1 210 ? 7.228 -11.227 -7.870 1.00 68.69 210 ALA A C 1
ATOM 1721 O O . ALA A 1 210 ? 7.764 -11.099 -8.963 1.00 68.69 210 ALA A O 1
ATOM 1722 N N . GLY A 1 211 ? 7.958 -11.383 -6.757 1.00 73.25 211 GLY A N 1
ATOM 1723 C CA . GLY A 1 211 ? 9.427 -11.337 -6.728 1.00 73.25 211 GLY A CA 1
ATOM 1724 C C . GLY A 1 211 ? 10.019 -9.924 -6.638 1.00 73.25 211 GLY A C 1
ATOM 1725 O O . GLY A 1 211 ? 11.234 -9.761 -6.730 1.00 73.25 211 GLY A O 1
ATOM 1726 N N . GLY A 1 212 ? 9.176 -8.909 -6.444 1.00 83.62 212 GLY A N 1
ATOM 1727 C CA . GLY A 1 212 ? 9.555 -7.511 -6.265 1.00 83.62 212 GLY A CA 1
ATOM 1728 C C . GLY A 1 212 ? 9.594 -7.066 -4.803 1.00 83.62 212 GLY A C 1
ATOM 1729 O O . GLY A 1 212 ? 9.513 -7.868 -3.869 1.00 83.62 212 GLY A O 1
ATOM 1730 N N . PHE A 1 213 ? 9.718 -5.758 -4.596 1.00 85.25 213 PHE A N 1
ATOM 1731 C CA . PHE A 1 213 ? 9.683 -5.135 -3.273 1.00 85.25 213 PHE A CA 1
ATOM 1732 C C . PHE A 1 213 ? 9.193 -3.685 -3.333 1.00 85.25 213 PHE A C 1
ATOM 1734 O O . PHE A 1 213 ? 9.284 -3.031 -4.373 1.00 85.25 213 PHE A O 1
ATOM 1741 N N . ALA A 1 214 ? 8.703 -3.179 -2.200 1.00 91.50 214 ALA A N 1
ATOM 1742 C CA . ALA A 1 214 ? 8.430 -1.760 -2.008 1.00 91.50 214 ALA A CA 1
ATOM 1743 C C . ALA A 1 214 ? 9.503 -1.096 -1.139 1.00 91.50 214 ALA A C 1
ATOM 1745 O O . ALA A 1 214 ? 10.177 -1.744 -0.331 1.00 91.50 214 ALA A O 1
ATOM 1746 N N . PHE A 1 215 ? 9.652 0.213 -1.299 1.00 87.94 215 PHE A N 1
ATOM 1747 C CA . PHE A 1 215 ? 10.632 1.015 -0.582 1.00 87.94 215 PHE A CA 1
ATOM 1748 C C . PHE A 1 215 ? 10.113 2.425 -0.300 1.00 87.94 215 PHE A C 1
ATOM 1750 O O . PHE A 1 215 ? 9.177 2.906 -0.939 1.00 87.94 215 PHE A O 1
ATOM 1757 N N . ALA A 1 216 ? 10.709 3.101 0.676 1.00 83.19 216 ALA A N 1
ATOM 1758 C CA . ALA A 1 216 ? 10.386 4.492 0.968 1.00 83.19 216 ALA A CA 1
ATOM 1759 C C . ALA A 1 216 ? 10.961 5.399 -0.135 1.00 83.19 216 ALA A C 1
ATOM 1761 O O . ALA A 1 216 ? 12.178 5.471 -0.290 1.00 83.19 216 ALA A O 1
ATOM 1762 N N . TYR A 1 217 ? 10.101 6.083 -0.900 1.00 72.44 217 TYR A N 1
ATOM 1763 C CA . TYR A 1 217 ? 10.532 6.902 -2.040 1.00 72.44 217 TYR A CA 1
ATOM 1764 C C . TYR A 1 217 ? 10.759 8.376 -1.661 1.00 72.44 217 TYR A C 1
ATOM 1766 O O . TYR A 1 217 ? 11.736 8.963 -2.117 1.00 72.44 217 TYR A O 1
ATOM 1774 N N . ARG A 1 218 ? 9.958 8.942 -0.740 1.00 63.88 218 ARG A N 1
ATOM 1775 C CA . ARG A 1 218 ? 10.224 10.203 -0.003 1.00 63.88 218 ARG A CA 1
ATOM 1776 C C . ARG A 1 218 ? 9.396 10.311 1.267 1.00 63.88 218 ARG A C 1
ATOM 1778 O O . ARG A 1 218 ? 8.197 10.066 1.195 1.00 63.88 218 ARG A O 1
ATOM 1785 N N . ARG A 1 219 ? 10.017 10.719 2.388 1.00 53.12 219 ARG A N 1
ATOM 1786 C CA . ARG A 1 219 ? 9.400 11.070 3.699 1.00 53.12 219 ARG A CA 1
ATOM 1787 C C . ARG A 1 219 ? 8.198 10.213 4.157 1.00 53.12 219 ARG A C 1
ATOM 1789 O O . ARG A 1 219 ? 7.418 10.642 4.992 1.00 53.12 219 ARG A O 1
ATOM 1796 N N . GLY A 1 220 ? 8.058 8.990 3.645 1.00 53.38 220 GLY A N 1
ATOM 1797 C CA . GLY A 1 220 ? 6.952 8.080 3.942 1.00 53.38 220 GLY A CA 1
ATOM 1798 C C . GLY A 1 220 ? 5.619 8.355 3.229 1.00 53.38 220 GLY A C 1
ATOM 1799 O O . GLY A 1 220 ? 4.735 7.506 3.357 1.00 53.38 220 GLY A O 1
ATOM 1800 N N . ASP A 1 221 ? 5.486 9.460 2.485 1.00 61.88 221 ASP A N 1
ATOM 1801 C CA . ASP A 1 221 ? 4.244 9.842 1.786 1.00 61.88 221 ASP A CA 1
ATOM 1802 C C . ASP A 1 221 ? 4.125 9.159 0.413 1.00 61.88 221 ASP A C 1
ATOM 1804 O O . ASP A 1 221 ? 3.034 8.774 -0.007 1.00 61.88 221 ASP A O 1
ATOM 1808 N N . GLU A 1 222 ? 5.262 8.952 -0.258 1.00 79.62 222 GLU A N 1
ATOM 1809 C CA . GLU A 1 222 ? 5.349 8.228 -1.528 1.00 79.62 222 GLU A CA 1
ATOM 1810 C C . GLU A 1 222 ? 6.012 6.859 -1.328 1.00 79.62 222 GLU A C 1
ATOM 1812 O O . GLU A 1 222 ? 7.034 6.719 -0.640 1.00 79.62 222 GLU A O 1
ATOM 1817 N N . ILE A 1 223 ? 5.447 5.845 -1.980 1.00 87.56 223 ILE A N 1
ATOM 1818 C CA . ILE A 1 223 ? 5.923 4.463 -1.940 1.00 87.56 223 ILE A CA 1
ATOM 1819 C C . ILE A 1 223 ? 6.566 4.133 -3.284 1.00 87.56 223 ILE A C 1
ATOM 1821 O O . ILE A 1 223 ? 5.929 4.210 -4.333 1.00 87.56 223 ILE A O 1
ATOM 1825 N N . GLY A 1 224 ? 7.837 3.755 -3.242 1.00 90.75 224 GLY A N 1
ATOM 1826 C CA . GLY A 1 224 ? 8.564 3.222 -4.382 1.00 90.75 224 GLY A CA 1
ATOM 1827 C C . GLY A 1 224 ? 8.270 1.739 -4.533 1.00 90.75 224 GLY A C 1
ATOM 1828 O O . GLY A 1 224 ? 8.102 1.029 -3.541 1.00 90.75 224 GLY A O 1
ATOM 1829 N N . LEU A 1 225 ? 8.217 1.260 -5.768 1.00 93.62 225 LEU A N 1
ATOM 1830 C CA . LEU A 1 225 ? 8.108 -0.160 -6.081 1.00 93.62 225 LEU A CA 1
ATOM 1831 C C . LEU A 1 225 ? 9.168 -0.555 -7.093 1.00 93.62 225 LEU A C 1
ATOM 1833 O O . LEU A 1 225 ? 9.534 0.233 -7.966 1.00 93.62 225 LEU A O 1
ATOM 1837 N N . TYR A 1 226 ? 9.634 -1.789 -6.978 1.00 93.56 226 TYR A N 1
ATOM 1838 C CA . TYR A 1 226 ? 10.517 -2.400 -7.950 1.00 93.56 226 TYR A CA 1
ATOM 1839 C C . TYR A 1 226 ? 10.097 -3.842 -8.213 1.00 93.56 226 TYR A C 1
ATOM 1841 O O . TYR A 1 226 ? 9.839 -4.603 -7.276 1.00 93.56 226 TYR A O 1
ATOM 1849 N N . LEU A 1 227 ? 10.049 -4.214 -9.490 1.00 89.19 227 LEU A N 1
ATOM 1850 C CA . LEU A 1 227 ? 9.795 -5.569 -9.949 1.00 89.19 227 LEU A CA 1
ATOM 1851 C C . LEU A 1 227 ? 10.895 -5.973 -10.947 1.00 89.19 227 LEU A C 1
ATOM 1853 O O . LEU A 1 227 ? 10.939 -5.408 -12.037 1.00 89.19 227 LEU A O 1
ATOM 1857 N N . PRO A 1 228 ? 11.782 -6.926 -10.616 1.00 81.12 228 PRO A N 1
ATOM 1858 C CA . PRO A 1 228 ? 12.942 -7.246 -11.454 1.00 81.12 228 PRO A CA 1
ATOM 1859 C C . PRO A 1 228 ? 12.590 -7.945 -12.774 1.00 81.12 228 PRO A C 1
ATOM 1861 O O . PRO A 1 228 ? 13.365 -7.872 -13.725 1.00 81.12 228 PRO A O 1
ATOM 1864 N N . GLU A 1 229 ? 11.446 -8.629 -12.828 1.00 73.94 229 GLU A N 1
ATOM 1865 C CA . GLU A 1 229 ? 11.017 -9.479 -13.942 1.00 73.94 229 GLU A CA 1
ATOM 1866 C C . GLU A 1 229 ? 9.502 -9.356 -14.153 1.00 73.94 229 GLU A C 1
ATOM 1868 O O . GLU A 1 229 ? 8.762 -9.111 -13.205 1.00 73.94 229 GLU A O 1
ATOM 1873 N N . GLY A 1 230 ? 9.027 -9.561 -15.382 1.00 69.88 230 GLY A N 1
ATOM 1874 C CA . GLY A 1 230 ? 7.598 -9.545 -15.715 1.00 69.88 230 GLY A CA 1
ATOM 1875 C C . GLY A 1 230 ? 7.271 -8.633 -16.893 1.00 69.88 230 GLY A C 1
ATOM 1876 O O . GLY A 1 230 ? 8.037 -7.730 -17.233 1.00 69.88 230 GLY A O 1
ATOM 1877 N N . GLY A 1 231 ? 6.139 -8.894 -17.540 1.00 71.81 231 GLY A N 1
ATOM 1878 C CA . GLY A 1 231 ? 5.615 -8.057 -18.616 1.00 71.81 231 GLY A CA 1
ATOM 1879 C C . GLY A 1 231 ? 4.771 -6.888 -18.104 1.00 71.81 231 GLY A C 1
ATOM 1880 O O . GLY A 1 231 ? 4.417 -6.810 -16.930 1.00 71.81 231 GLY A O 1
ATOM 1881 N N . GLU A 1 232 ? 4.389 -5.998 -19.019 1.00 75.44 232 GLU A N 1
ATOM 1882 C CA . GLU A 1 232 ? 3.455 -4.900 -18.731 1.00 75.44 232 GLU A CA 1
ATOM 1883 C C . GLU A 1 232 ? 2.115 -5.426 -18.183 1.00 75.44 232 GLU A C 1
ATOM 1885 O O . GLU A 1 232 ? 1.607 -4.906 -17.192 1.00 75.44 232 GLU A O 1
ATOM 1890 N N . GLU A 1 233 ? 1.603 -6.529 -18.745 1.00 70.06 233 GLU A N 1
ATOM 1891 C CA . GLU A 1 233 ? 0.379 -7.199 -18.279 1.00 70.06 233 GLU A CA 1
ATOM 1892 C C . GLU A 1 233 ? 0.485 -7.664 -16.813 1.00 70.06 233 GLU A C 1
ATOM 1894 O O . GLU A 1 233 ? -0.480 -7.551 -16.054 1.00 70.06 233 GLU A O 1
ATOM 1899 N N . ASP A 1 234 ? 1.659 -8.138 -16.378 1.00 70.69 234 ASP A N 1
ATOM 1900 C CA . ASP A 1 234 ? 1.876 -8.571 -14.993 1.00 70.69 234 ASP A CA 1
ATOM 1901 C C . ASP A 1 234 ? 1.803 -7.376 -14.034 1.00 70.69 234 ASP A C 1
ATOM 1903 O O . ASP A 1 234 ? 1.163 -7.454 -12.982 1.00 70.69 234 ASP A O 1
ATOM 1907 N N . ILE A 1 235 ? 2.396 -6.241 -14.419 1.00 78.12 235 ILE A N 1
ATOM 1908 C CA . ILE A 1 235 ? 2.326 -4.986 -13.660 1.00 78.12 235 ILE A CA 1
ATOM 1909 C C . ILE A 1 235 ? 0.885 -4.495 -13.556 1.00 78.12 235 ILE A C 1
ATOM 1911 O O . ILE A 1 235 ? 0.437 -4.138 -12.465 1.00 78.12 235 ILE A O 1
ATOM 1915 N N . GLU A 1 236 ? 0.137 -4.500 -14.657 1.00 75.00 236 GLU A N 1
ATOM 1916 C CA . GLU A 1 236 ? -1.269 -4.097 -14.653 1.00 75.00 236 GLU A CA 1
ATOM 1917 C C . GLU A 1 236 ? -2.113 -4.976 -13.722 1.00 75.00 236 GLU A C 1
ATOM 1919 O O . GLU A 1 236 ? -2.939 -4.457 -12.964 1.00 75.00 236 GLU A O 1
ATOM 1924 N N . VAL A 1 237 ? -1.873 -6.291 -13.712 1.00 72.62 237 VAL A N 1
ATOM 1925 C CA . VAL A 1 237 ? -2.547 -7.234 -12.808 1.00 72.62 237 VAL A CA 1
ATOM 1926 C C . VAL A 1 237 ? -2.158 -6.983 -11.350 1.00 72.62 237 VAL A C 1
ATOM 1928 O O . VAL A 1 237 ? -3.038 -6.921 -10.485 1.00 72.62 237 VAL A O 1
ATOM 1931 N N . ILE A 1 238 ? -0.868 -6.808 -11.052 1.00 77.62 238 ILE A N 1
ATOM 1932 C CA . ILE A 1 238 ? -0.370 -6.517 -9.698 1.00 77.62 238 ILE A CA 1
ATOM 1933 C C . ILE A 1 238 ? -0.986 -5.216 -9.179 1.00 77.62 238 ILE A C 1
ATOM 1935 O O . ILE A 1 238 ? -1.548 -5.192 -8.084 1.00 77.62 238 ILE A O 1
ATOM 1939 N N . MET A 1 239 ? -0.959 -4.151 -9.979 1.00 81.06 239 MET A N 1
ATOM 1940 C CA . MET A 1 239 ? -1.512 -2.849 -9.606 1.00 81.06 239 MET A CA 1
ATOM 1941 C C . MET A 1 239 ? -3.040 -2.852 -9.541 1.00 81.06 239 MET A C 1
ATOM 1943 O O . MET A 1 239 ? -3.629 -2.174 -8.697 1.00 81.06 239 MET A O 1
ATOM 1947 N N . GLY A 1 240 ? -3.703 -3.630 -10.398 1.00 76.62 240 GLY A N 1
ATOM 1948 C CA . GLY A 1 240 ? -5.136 -3.894 -10.315 1.00 76.62 240 GLY A CA 1
ATOM 1949 C C . GLY A 1 240 ? -5.514 -4.562 -8.994 1.00 76.62 240 GLY A C 1
ATOM 1950 O O . GLY A 1 240 ? -6.464 -4.133 -8.342 1.00 76.62 240 GLY A O 1
ATOM 1951 N N . ASN A 1 241 ? -4.730 -5.549 -8.554 1.00 77.31 241 ASN A N 1
ATOM 1952 C CA . ASN A 1 241 ? -4.913 -6.186 -7.255 1.00 77.31 241 ASN A CA 1
ATOM 1953 C C . ASN A 1 241 ? -4.642 -5.206 -6.108 1.00 77.31 241 ASN A C 1
ATOM 1955 O O . ASN A 1 241 ? -5.510 -5.033 -5.261 1.00 77.31 241 ASN A O 1
ATOM 1959 N N . ILE A 1 242 ? -3.508 -4.502 -6.096 1.00 82.69 242 ILE A N 1
ATOM 1960 C CA . ILE A 1 242 ? -3.191 -3.522 -5.043 1.00 82.69 242 ILE A CA 1
ATOM 1961 C C . ILE A 1 242 ? -4.333 -2.512 -4.866 1.00 82.69 242 ILE A C 1
ATOM 1963 O O . ILE A 1 242 ? -4.828 -2.352 -3.751 1.00 82.69 242 ILE A O 1
ATOM 1967 N N . ARG A 1 243 ? -4.807 -1.892 -5.956 1.00 80.25 243 ARG A N 1
ATOM 1968 C CA . ARG A 1 243 ? -5.924 -0.933 -5.908 1.00 80.25 243 ARG A CA 1
ATOM 1969 C C . ARG A 1 243 ? -7.205 -1.559 -5.390 1.00 80.25 243 ARG A C 1
ATOM 1971 O O . ARG A 1 243 ? -7.853 -0.986 -4.526 1.00 80.25 243 ARG A O 1
ATOM 1978 N N . LYS A 1 244 ? -7.553 -2.747 -5.885 1.00 77.00 244 LYS A N 1
ATOM 1979 C CA . LYS A 1 244 ? -8.746 -3.470 -5.448 1.00 77.00 244 LYS A CA 1
ATOM 1980 C C . LYS A 1 244 ? -8.725 -3.723 -3.938 1.00 77.00 244 LYS A C 1
ATOM 1982 O O . LYS A 1 244 ? -9.674 -3.364 -3.255 1.00 77.00 244 LYS A O 1
ATOM 1987 N N . TYR A 1 245 ? -7.630 -4.272 -3.412 1.00 76.81 245 TYR A N 1
ATOM 1988 C CA . TYR A 1 245 ? -7.525 -4.588 -1.985 1.00 76.81 245 TYR A CA 1
ATOM 1989 C C . TYR A 1 245 ? -7.414 -3.336 -1.112 1.00 76.81 245 TYR A C 1
ATOM 1991 O O . TYR A 1 245 ? -7.960 -3.325 -0.016 1.00 76.81 245 TYR A O 1
ATOM 1999 N N . ILE A 1 246 ? -6.779 -2.262 -1.586 1.00 80.31 246 ILE A N 1
ATOM 2000 C CA . ILE A 1 246 ? -6.812 -0.972 -0.884 1.00 80.31 246 ILE A CA 1
ATOM 2001 C C . ILE A 1 246 ? -8.224 -0.377 -0.892 1.00 80.31 246 ILE A C 1
ATOM 2003 O O . ILE A 1 246 ? -8.671 0.110 0.137 1.00 80.31 246 ILE A O 1
ATOM 2007 N N . GLY A 1 247 ? -8.959 -0.464 -2.002 1.00 72.19 247 GLY A N 1
ATOM 2008 C CA . GLY A 1 247 ? -10.355 -0.024 -2.081 1.00 72.19 247 GLY A CA 1
ATOM 2009 C C . GLY A 1 247 ? -11.305 -0.845 -1.203 1.00 72.19 247 GLY A C 1
ATOM 2010 O O . GLY A 1 247 ? -12.318 -0.328 -0.738 1.00 72.19 247 GLY A O 1
ATOM 2011 N N . ASP A 1 248 ? -10.962 -2.105 -0.930 1.00 72.19 248 ASP A N 1
ATOM 2012 C CA . ASP A 1 248 ? -11.698 -2.972 -0.008 1.00 72.19 248 ASP A CA 1
ATOM 2013 C C . ASP A 1 248 ? -11.384 -2.678 1.476 1.00 72.19 248 ASP A C 1
ATOM 2015 O O . ASP A 1 248 ? -12.085 -3.190 2.361 1.00 72.19 248 ASP A O 1
ATOM 2019 N N . LEU A 1 249 ? -10.372 -1.848 1.781 1.00 75.38 249 LEU A N 1
ATOM 2020 C CA . LEU A 1 249 ? -10.127 -1.372 3.142 1.00 75.38 249 LEU A CA 1
ATOM 2021 C C . LEU A 1 249 ? -11.305 -0.523 3.607 1.00 75.38 249 LEU A C 1
ATOM 2023 O O . LEU A 1 249 ? -11.587 0.553 3.087 1.00 75.38 249 LEU A O 1
ATOM 2027 N N . ASN A 1 250 ? -11.981 -1.016 4.636 1.00 74.31 250 ASN A N 1
ATOM 2028 C CA . ASN A 1 250 ? -13.112 -0.344 5.243 1.00 74.31 250 ASN A CA 1
ATOM 2029 C C . ASN A 1 250 ? -12.793 -0.043 6.701 1.00 74.31 250 ASN A C 1
ATOM 2031 O O . ASN A 1 250 ? -12.345 -0.921 7.442 1.00 74.31 250 ASN A O 1
ATOM 2035 N N . TYR A 1 251 ? -13.060 1.192 7.112 1.00 77.38 251 TYR A N 1
ATOM 2036 C CA . TYR A 1 251 ? -12.765 1.672 8.453 1.00 77.38 251 TYR A CA 1
ATOM 2037 C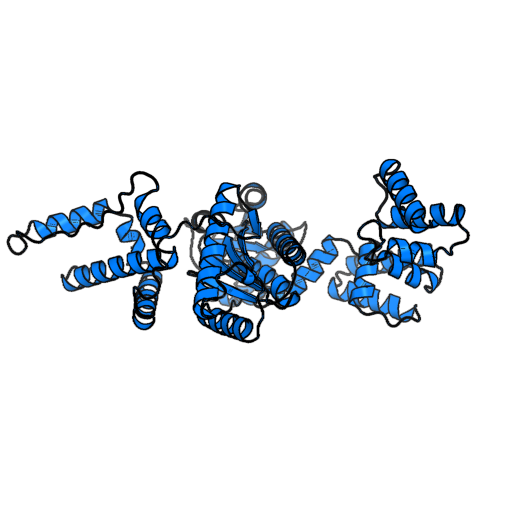 C . TYR A 1 251 ? -13.980 2.354 9.064 1.00 77.38 251 TYR A C 1
ATOM 2039 O O . TYR A 1 251 ? -14.710 3.063 8.376 1.00 77.38 251 TYR A O 1
ATOM 2047 N N . GLU A 1 252 ? -14.141 2.180 10.370 1.00 77.62 252 GLU A N 1
ATOM 2048 C CA . GLU A 1 252 ? -15.011 3.010 11.195 1.00 77.62 252 GLU A CA 1
ATOM 2049 C C . GLU A 1 252 ? -14.172 3.914 12.082 1.00 77.62 252 GLU A C 1
ATOM 2051 O O . GLU A 1 252 ? -13.272 3.441 12.778 1.00 77.62 252 GLU A O 1
ATOM 2056 N N . VAL A 1 253 ? -14.509 5.203 12.106 1.00 78.88 253 VAL A N 1
ATOM 2057 C CA . VAL A 1 253 ? -13.929 6.155 13.057 1.00 78.88 253 VAL A CA 1
ATOM 2058 C C . VAL A 1 253 ? -14.957 6.455 14.138 1.00 78.88 253 VAL A C 1
ATOM 2060 O O . VAL A 1 253 ? -16.089 6.872 13.870 1.00 78.88 253 VAL A O 1
ATOM 2063 N N . PHE A 1 254 ? -14.545 6.266 15.383 1.00 81.25 254 PHE A N 1
ATOM 2064 C CA . PHE A 1 254 ? -15.327 6.540 16.579 1.00 81.25 254 PHE A CA 1
ATOM 2065 C C . PHE A 1 254 ? -14.586 7.535 17.470 1.00 81.25 254 PHE A C 1
ATOM 2067 O O . PHE A 1 254 ? -13.384 7.750 17.336 1.00 81.25 254 PHE A O 1
ATOM 2074 N N . TYR A 1 255 ? -15.303 8.169 18.390 1.00 83.88 255 TYR A N 1
ATOM 2075 C CA . TYR A 1 255 ? -14.697 9.047 19.384 1.00 83.88 255 TYR A CA 1
ATOM 2076 C C . TYR A 1 255 ? -15.091 8.629 20.792 1.00 83.88 255 TYR A C 1
ATOM 2078 O O . TYR A 1 255 ? -16.199 8.139 21.030 1.00 83.88 255 TYR A O 1
ATOM 2086 N N . ILE A 1 256 ? -14.160 8.827 21.720 1.00 83.12 256 ILE A N 1
ATOM 2087 C CA . ILE A 1 256 ? -14.323 8.522 23.136 1.00 83.12 256 ILE A CA 1
ATOM 2088 C C . ILE A 1 256 ? -14.938 9.737 23.831 1.00 83.12 256 ILE A C 1
ATOM 2090 O O . ILE A 1 256 ? -14.401 10.845 23.800 1.00 83.12 256 ILE A O 1
ATOM 2094 N N . ASN A 1 257 ? -16.083 9.509 24.465 1.00 79.31 257 ASN A N 1
ATOM 2095 C CA . ASN A 1 257 ? -16.811 10.455 25.297 1.00 79.31 257 ASN A CA 1
ATOM 2096 C C . ASN A 1 257 ? -16.488 10.200 26.771 1.00 79.31 257 ASN A C 1
ATOM 2098 O O . ASN A 1 257 ? -16.844 9.147 27.305 1.00 79.31 257 ASN A O 1
ATOM 2102 N N . GLY A 1 258 ? -15.883 11.180 27.440 1.00 76.12 258 GLY A N 1
ATOM 2103 C CA . GLY A 1 258 ? -15.553 11.104 28.863 1.00 76.12 258 GLY A CA 1
ATOM 2104 C C . GLY A 1 258 ? -14.121 11.535 29.151 1.00 76.12 258 GLY A C 1
ATOM 2105 O O . GLY A 1 258 ? -13.561 12.377 28.444 1.00 76.12 258 GLY A O 1
ATOM 2106 N N . GLU A 1 259 ? -13.543 10.971 30.213 1.00 78.44 259 GLU A N 1
ATOM 2107 C CA . GLU A 1 259 ? -12.125 11.156 30.507 1.00 78.44 259 GLU A CA 1
ATOM 2108 C C . GLU A 1 259 ? -11.281 10.454 29.426 1.00 78.44 259 GLU A C 1
ATOM 2110 O O . GLU A 1 259 ? -11.548 9.292 29.111 1.00 78.44 259 GLU A O 1
ATOM 2115 N N . PRO A 1 260 ? -10.290 11.136 28.827 1.00 81.06 260 PRO A N 1
ATOM 2116 C CA . PRO A 1 260 ? -9.416 10.529 27.831 1.00 81.06 260 PRO A CA 1
ATOM 2117 C C . PRO A 1 260 ? -8.599 9.390 28.434 1.00 81.06 260 PRO A C 1
ATOM 2119 O O . PRO A 1 260 ? -8.173 9.460 29.589 1.00 81.06 260 PRO A O 1
ATOM 2122 N N . LEU A 1 261 ? -8.319 8.384 27.617 1.00 86.25 261 LEU A N 1
ATOM 2123 C CA . LEU A 1 261 ? -7.367 7.334 27.941 1.00 86.25 261 LEU A CA 1
ATOM 2124 C C . LEU A 1 261 ? -5.952 7.921 27.939 1.00 86.25 261 LEU A C 1
ATOM 2126 O O . LEU A 1 261 ? -5.558 8.610 26.992 1.00 86.25 261 LEU A O 1
ATOM 2130 N N . THR A 1 262 ? -5.206 7.666 29.011 1.00 88.00 262 THR A N 1
ATOM 2131 C CA . THR A 1 262 ? -3.792 8.036 29.135 1.00 88.00 262 THR A CA 1
ATOM 2132 C C . THR A 1 262 ? -2.918 7.095 28.301 1.00 88.00 262 THR A C 1
ATOM 2134 O O . THR A 1 262 ? -3.376 6.052 27.841 1.00 88.00 262 THR A O 1
ATOM 2137 N N . LEU A 1 263 ? -1.635 7.425 28.130 1.00 87.00 263 LEU A N 1
ATOM 2138 C CA . LEU A 1 263 ? -0.682 6.514 27.481 1.00 87.00 263 LEU A CA 1
ATOM 2139 C C . LEU A 1 263 ? -0.607 5.157 28.200 1.00 87.00 263 LEU A C 1
ATOM 2141 O O . LEU A 1 263 ? -0.662 4.122 27.552 1.00 87.00 263 LEU A O 1
ATOM 2145 N N . GLU A 1 264 ? -0.586 5.166 29.535 1.00 89.81 264 GLU A N 1
ATOM 2146 C CA . GLU A 1 264 ? -0.583 3.942 30.344 1.00 89.81 264 GLU A CA 1
ATOM 2147 C C . GLU A 1 264 ? -1.871 3.123 30.161 1.00 89.81 264 GLU A C 1
ATOM 2149 O O . GLU A 1 264 ? -1.829 1.894 30.141 1.00 89.81 264 GLU A O 1
ATOM 2154 N N . ASP A 1 265 ? -3.024 3.782 29.990 1.00 90.94 265 ASP A N 1
ATOM 2155 C CA . ASP A 1 265 ? -4.269 3.081 29.668 1.00 90.94 265 ASP A CA 1
ATOM 2156 C C . ASP A 1 265 ? -4.182 2.398 28.300 1.00 90.94 265 ASP A C 1
ATOM 2158 O O . ASP A 1 265 ? -4.594 1.246 28.181 1.00 90.94 265 ASP A O 1
ATOM 2162 N N . LEU A 1 266 ? -3.649 3.098 27.289 1.00 90.50 266 LEU A N 1
ATOM 2163 C CA . LEU A 1 266 ? -3.496 2.586 25.924 1.00 90.50 266 LEU A CA 1
ATOM 2164 C C . LEU A 1 266 ? -2.545 1.383 25.878 1.00 90.50 266 LEU A C 1
ATOM 2166 O O . LEU A 1 266 ? -2.888 0.371 25.270 1.00 90.50 266 LEU A O 1
ATOM 2170 N N . ASP A 1 267 ? -1.420 1.445 26.591 1.00 89.75 267 ASP A N 1
ATOM 2171 C CA . ASP A 1 267 ? -0.467 0.333 26.696 1.00 89.75 267 ASP A CA 1
ATOM 2172 C C . ASP A 1 267 ? -1.114 -0.904 27.352 1.00 89.75 267 ASP A C 1
ATOM 2174 O O . ASP A 1 267 ? -0.882 -2.044 26.952 1.00 89.75 267 ASP A O 1
ATOM 2178 N N . ARG A 1 268 ? -1.999 -0.705 28.339 1.00 91.00 268 ARG A N 1
ATOM 2179 C CA . ARG A 1 268 ? -2.702 -1.798 29.042 1.00 91.00 268 ARG A CA 1
ATOM 2180 C C . ARG A 1 268 ? -3.797 -2.487 28.224 1.00 91.00 268 ARG A C 1
ATOM 2182 O O . ARG A 1 268 ? -4.287 -3.540 28.655 1.00 91.00 268 ARG A O 1
ATOM 2189 N N . ILE A 1 269 ? -4.221 -1.884 27.116 1.00 91.69 269 ILE A N 1
ATOM 2190 C CA . ILE A 1 269 ? -5.294 -2.390 26.246 1.00 91.69 269 ILE A CA 1
ATOM 2191 C C . ILE A 1 269 ? -4.815 -2.679 24.828 1.00 91.69 269 ILE A C 1
ATOM 2193 O O . ILE A 1 269 ? -5.635 -3.020 23.977 1.00 91.69 269 ILE A O 1
ATOM 2197 N N . GLU A 1 270 ? -3.513 -2.566 24.566 1.00 88.00 270 GLU A N 1
ATOM 2198 C CA . GLU A 1 270 ? -2.927 -2.800 23.250 1.00 88.00 270 GLU A CA 1
ATOM 2199 C C . GLU A 1 270 ? -3.307 -4.187 22.701 1.00 88.00 270 GLU A C 1
ATOM 2201 O O . GLU A 1 270 ? -3.703 -4.304 21.545 1.00 88.00 270 GLU A O 1
ATOM 2206 N N . ASP A 1 271 ? -3.320 -5.223 23.550 1.00 86.50 271 ASP A N 1
ATOM 2207 C CA . ASP A 1 271 ? -3.755 -6.578 23.179 1.00 86.50 271 ASP A CA 1
ATOM 2208 C C . ASP A 1 271 ? -5.226 -6.638 22.740 1.00 86.50 271 ASP A C 1
ATOM 2210 O O . ASP A 1 271 ? -5.603 -7.432 21.875 1.00 86.50 271 ASP A O 1
ATOM 2214 N N . ILE A 1 272 ? -6.079 -5.807 23.344 1.00 87.12 272 ILE A N 1
ATOM 2215 C CA . ILE A 1 272 ? -7.493 -5.700 22.985 1.00 87.12 272 ILE A CA 1
ATOM 2216 C C . ILE A 1 272 ? -7.591 -5.009 21.625 1.00 87.12 272 ILE A C 1
ATOM 2218 O O . ILE A 1 272 ? -8.198 -5.551 20.705 1.00 87.12 272 ILE A O 1
ATOM 2222 N N . LEU A 1 273 ? -6.935 -3.858 21.471 1.00 87.81 273 LEU A N 1
ATOM 2223 C CA . LEU A 1 273 ? -6.932 -3.091 20.226 1.00 87.81 273 LEU A CA 1
ATOM 2224 C C . LEU A 1 273 ? -6.409 -3.922 19.044 1.00 87.81 273 LEU A C 1
ATOM 2226 O O . LEU A 1 273 ? -7.047 -3.958 17.993 1.00 87.81 273 LEU A O 1
ATOM 2230 N N . GLN A 1 274 ? -5.332 -4.687 19.234 1.00 82.88 274 GLN A N 1
ATOM 2231 C CA . GLN A 1 274 ? -4.792 -5.592 18.217 1.00 82.88 274 GLN A CA 1
ATOM 2232 C C . GLN A 1 274 ? -5.785 -6.698 17.827 1.00 82.88 274 GLN A C 1
ATOM 2234 O O . GLN A 1 274 ? -5.995 -6.936 16.636 1.00 82.88 274 GLN A O 1
ATOM 2239 N N . ARG A 1 275 ? -6.452 -7.349 18.795 1.00 81.69 275 ARG A N 1
ATOM 2240 C CA . ARG A 1 275 ? -7.462 -8.392 18.509 1.00 81.69 275 ARG A CA 1
ATOM 2241 C C . ARG A 1 275 ? -8.605 -7.864 17.642 1.00 81.69 275 ARG A C 1
ATOM 2243 O O . ARG A 1 275 ? -9.024 -8.541 16.702 1.00 81.69 275 ARG A O 1
ATOM 2250 N N . TYR A 1 276 ? -9.063 -6.648 17.926 1.00 81.12 276 TYR A N 1
ATOM 2251 C CA . TYR A 1 276 ? -10.146 -5.996 17.190 1.00 81.12 276 TYR A CA 1
ATOM 2252 C C . TYR A 1 276 ? -9.674 -5.221 15.945 1.00 81.12 276 TYR A C 1
ATOM 2254 O O . TYR A 1 276 ? -10.507 -4.746 15.184 1.00 81.12 276 TYR A O 1
ATOM 2262 N N . ASN A 1 277 ? -8.367 -5.168 15.651 1.00 79.88 277 ASN A N 1
ATOM 2263 C CA . ASN A 1 277 ? -7.790 -4.386 14.539 1.00 79.88 277 ASN A CA 1
ATOM 2264 C C . ASN A 1 277 ? -8.202 -2.912 14.628 1.00 79.88 277 ASN A C 1
ATOM 2266 O O . ASN A 1 277 ? -8.671 -2.308 13.659 1.00 79.88 277 ASN A O 1
ATOM 2270 N N . ALA A 1 278 ? -8.063 -2.371 15.832 1.00 85.75 278 ALA A N 1
ATOM 2271 C CA . ALA A 1 278 ? -8.383 -1.004 16.170 1.00 85.75 278 ALA A CA 1
ATOM 2272 C C . ALA A 1 278 ? -7.141 -0.246 16.639 1.00 85.75 278 ALA A C 1
ATOM 2274 O O . ALA A 1 278 ? -6.155 -0.830 17.086 1.00 85.75 278 ALA A O 1
ATOM 2275 N N . HIS A 1 279 ? -7.228 1.074 16.579 1.00 88.00 279 HIS A N 1
ATOM 2276 C CA . HIS A 1 279 ? -6.242 1.998 17.108 1.00 88.00 279 HIS A CA 1
ATOM 2277 C C . HIS A 1 279 ? -6.955 3.188 17.749 1.00 88.00 279 HIS A C 1
ATOM 2279 O O . HIS A 1 279 ? -7.994 3.628 17.260 1.00 88.00 279 HIS A O 1
ATOM 2285 N N . ILE A 1 280 ? -6.418 3.710 18.850 1.00 87.00 280 ILE A N 1
ATOM 2286 C CA . ILE A 1 280 ? -6.931 4.907 19.524 1.00 87.00 280 ILE A CA 1
ATOM 2287 C C . ILE A 1 280 ? -5.789 5.908 19.610 1.00 87.00 280 ILE A C 1
ATOM 2289 O O . ILE A 1 280 ? -4.723 5.578 20.128 1.00 87.00 280 ILE A O 1
ATOM 2293 N N . ASN A 1 281 ? -6.043 7.133 19.152 1.00 81.62 281 ASN A N 1
ATOM 2294 C CA . ASN A 1 281 ? -5.048 8.191 19.175 1.00 81.62 281 ASN A CA 1
ATOM 2295 C C . ASN A 1 281 ? -4.610 8.504 20.606 1.00 81.62 281 ASN A C 1
ATOM 2297 O O . ASN A 1 281 ? -5.425 8.701 21.517 1.00 81.62 281 ASN A O 1
ATOM 2301 N N . ARG A 1 282 ? -3.301 8.654 20.775 1.00 81.19 282 ARG A N 1
ATOM 2302 C CA . ARG A 1 282 ? -2.648 9.088 22.011 1.00 81.19 282 ARG A CA 1
ATOM 2303 C C . ARG A 1 282 ? -2.943 10.551 22.322 1.00 81.19 282 ARG A C 1
ATOM 2305 O O . ARG A 1 282 ? -2.992 10.938 23.488 1.00 81.19 282 ARG A O 1
ATOM 2312 N N . GLN A 1 283 ? -3.165 11.366 21.290 1.00 72.44 283 GLN A N 1
ATOM 2313 C CA . GLN A 1 283 ? -3.467 12.791 21.417 1.00 72.44 283 GLN A CA 1
ATOM 2314 C C . GLN A 1 283 ? -4.912 13.127 21.041 1.00 72.44 283 GLN A C 1
ATOM 2316 O O . GLN A 1 283 ? -5.545 12.478 20.206 1.00 72.44 283 GLN A O 1
ATOM 2321 N N . LYS A 1 284 ? -5.438 14.197 21.648 1.00 70.88 284 LYS A N 1
ATOM 2322 C CA . LYS A 1 284 ? -6.760 14.726 21.302 1.00 70.88 284 LYS A CA 1
ATOM 2323 C C . LYS A 1 284 ? -6.705 15.477 19.981 1.00 70.88 284 LYS A C 1
ATOM 2325 O O . LYS A 1 284 ? -5.885 16.374 19.814 1.00 70.88 284 LYS A O 1
ATOM 2330 N N . TYR A 1 285 ? -7.669 15.202 19.113 1.00 62.31 285 TYR A N 1
ATOM 2331 C CA . TYR A 1 285 ? -7.906 15.951 17.891 1.00 62.31 285 TYR A CA 1
ATOM 2332 C C . TYR A 1 285 ? -9.211 16.744 18.018 1.00 62.31 285 TYR A C 1
ATOM 2334 O O . TYR A 1 285 ? -10.270 16.177 18.277 1.00 62.31 285 TYR A O 1
ATOM 2342 N N . GLY A 1 286 ? -9.144 18.077 17.928 1.00 63.16 286 GLY A N 1
ATOM 2343 C CA . GLY A 1 286 ? -10.328 18.936 18.094 1.00 63.16 286 GLY A CA 1
ATOM 2344 C C . GLY A 1 286 ? -11.027 18.799 19.458 1.00 63.16 286 GLY A C 1
ATOM 2345 O O . GLY A 1 286 ? -12.235 18.988 19.555 1.00 63.16 286 GLY A O 1
ATOM 2346 N N . GLY A 1 287 ? -10.288 18.427 20.511 1.00 68.75 287 GLY A N 1
ATOM 2347 C CA . GLY A 1 287 ? -10.827 18.189 21.858 1.00 68.75 287 GLY A CA 1
ATOM 2348 C C . GLY A 1 287 ? -11.401 16.785 22.094 1.00 68.75 287 GLY A C 1
ATOM 2349 O O . GLY A 1 287 ? -11.694 16.452 23.243 1.00 68.75 287 GLY A O 1
ATOM 2350 N N . LEU A 1 288 ? -11.493 15.950 21.054 1.00 74.81 288 LEU A N 1
ATOM 2351 C CA . LEU A 1 288 ? -11.960 14.564 21.121 1.00 74.81 288 LEU A CA 1
ATOM 2352 C C . LEU A 1 288 ? -10.781 13.590 21.015 1.00 74.81 288 LEU A C 1
ATOM 2354 O O . LEU A 1 288 ? -9.819 13.848 20.295 1.00 74.81 288 LEU A O 1
ATOM 2358 N N . GLN A 1 289 ? -10.851 12.459 21.715 1.00 83.19 289 GLN A N 1
ATOM 2359 C CA . GLN A 1 289 ? -9.930 11.345 21.482 1.00 83.19 289 GLN A CA 1
ATOM 2360 C C . GLN A 1 289 ? -10.583 10.394 20.480 1.00 83.19 289 GLN A C 1
ATOM 2362 O O . GLN A 1 289 ? -11.660 9.855 20.746 1.00 83.19 289 GLN A O 1
ATOM 2367 N N . LEU A 1 290 ? -9.968 10.263 19.307 1.00 83.44 290 LEU A N 1
ATOM 2368 C CA . LEU A 1 290 ? -10.493 9.469 18.200 1.00 83.44 290 LEU A CA 1
ATOM 2369 C C . LEU A 1 290 ? -9.910 8.056 18.232 1.00 83.44 290 LEU A C 1
ATOM 2371 O O . LEU A 1 290 ? -8.764 7.862 18.634 1.00 83.44 290 LEU A O 1
ATOM 2375 N N . GLY A 1 291 ? -10.693 7.092 17.769 1.00 84.69 291 GLY A N 1
ATOM 2376 C CA . GLY A 1 291 ? -10.236 5.753 17.444 1.00 84.69 291 GLY A CA 1
ATOM 2377 C C . GLY A 1 291 ? -10.720 5.328 16.065 1.00 84.69 291 GLY A C 1
ATOM 2378 O O . GLY A 1 291 ? -11.718 5.837 15.554 1.00 84.69 291 GLY A O 1
ATOM 2379 N N . ILE A 1 292 ? -9.987 4.406 15.461 1.00 84.69 292 ILE A N 1
ATOM 2380 C CA . ILE A 1 292 ? -10.282 3.794 14.171 1.00 84.69 292 ILE A CA 1
ATOM 2381 C C . ILE A 1 292 ? -10.315 2.279 14.340 1.00 84.69 292 ILE A C 1
ATOM 2383 O O . ILE A 1 292 ? -9.542 1.726 15.116 1.00 84.69 292 ILE A O 1
ATOM 2387 N N . MET A 1 293 ? -11.212 1.601 13.632 1.00 82.69 293 MET A N 1
ATOM 2388 C CA . MET A 1 293 ? -11.266 0.142 13.582 1.00 82.69 293 MET A CA 1
ATOM 2389 C C . MET A 1 293 ? -11.446 -0.325 12.144 1.00 82.69 293 MET A C 1
ATOM 2391 O O . MET A 1 293 ? -12.304 0.200 11.430 1.00 82.69 293 MET A O 1
ATOM 2395 N N . ARG A 1 294 ? -10.665 -1.325 11.722 1.00 78.12 294 ARG A N 1
ATOM 2396 C CA . ARG A 1 294 ? -10.881 -1.972 10.425 1.00 78.12 294 ARG A CA 1
ATOM 2397 C C . ARG A 1 294 ? -12.116 -2.868 10.492 1.00 78.12 294 ARG A C 1
ATOM 2399 O O . ARG A 1 294 ? -12.218 -3.748 11.341 1.00 78.12 294 ARG A O 1
ATOM 2406 N N . ILE A 1 295 ? -13.037 -2.664 9.560 1.00 74.25 295 ILE A N 1
ATOM 2407 C CA . ILE A 1 295 ? -14.286 -3.413 9.455 1.00 74.25 295 ILE A CA 1
ATOM 2408 C C . ILE A 1 295 ? -14.010 -4.779 8.826 1.00 74.25 295 ILE A C 1
ATOM 2410 O O . ILE A 1 295 ? -13.597 -4.855 7.669 1.00 74.25 295 ILE A O 1
ATOM 2414 N N . LYS A 1 296 ? -14.280 -5.859 9.567 1.00 64.00 296 LYS A N 1
ATOM 2415 C CA . LYS A 1 296 ? -14.198 -7.230 9.041 1.00 64.00 296 LYS A CA 1
ATOM 2416 C C . LYS A 1 296 ? -15.551 -7.785 8.599 1.00 64.00 296 LYS A C 1
ATOM 2418 O O . LYS A 1 296 ? -15.581 -8.601 7.692 1.00 64.00 296 LYS A O 1
ATOM 2423 N N . GLY A 1 297 ? -16.667 -7.344 9.172 1.00 60.66 297 GLY A N 1
ATOM 2424 C CA . GLY A 1 297 ? -17.991 -7.904 8.884 1.00 60.66 297 GLY A CA 1
ATOM 2425 C C . GLY A 1 297 ? -19.105 -6.866 8.806 1.00 60.66 297 GLY A C 1
ATOM 2426 O O . GLY A 1 297 ? -18.872 -5.662 8.805 1.00 60.66 297 GLY A O 1
ATOM 2427 N N . GLU A 1 298 ? -20.347 -7.343 8.739 1.00 61.69 298 GLU A N 1
ATOM 2428 C CA . GLU A 1 298 ? -21.533 -6.476 8.655 1.00 61.69 298 GLU A CA 1
ATOM 2429 C C . GLU A 1 298 ? -21.969 -5.936 10.037 1.00 61.69 298 GLU A C 1
ATOM 2431 O O . GLU A 1 298 ? -22.636 -4.905 10.112 1.00 61.69 298 GLU A O 1
ATOM 2436 N N . ASN A 1 299 ? -21.515 -6.550 11.141 1.00 70.69 299 ASN A N 1
ATOM 2437 C CA . ASN A 1 299 ? -21.934 -6.229 12.516 1.00 70.69 299 ASN A CA 1
ATOM 2438 C C . ASN A 1 299 ? -20.947 -5.329 13.284 1.00 70.69 299 ASN A C 1
ATOM 2440 O O . ASN A 1 299 ? -20.676 -5.518 14.469 1.00 70.69 299 ASN A O 1
ATOM 2444 N N . VAL A 1 300 ? -20.443 -4.285 12.631 1.00 69.94 300 VAL A N 1
ATOM 2445 C CA . VAL A 1 300 ? -19.397 -3.399 13.177 1.00 69.94 300 VAL A CA 1
ATOM 2446 C C . VAL A 1 300 ? -19.766 -2.761 14.519 1.00 69.94 300 VAL A C 1
ATOM 2448 O O . VAL A 1 300 ? -18.927 -2.608 15.406 1.00 69.94 300 VAL A O 1
ATOM 2451 N N . ARG A 1 301 ? -21.046 -2.414 14.706 1.00 72.94 301 ARG A N 1
ATOM 2452 C CA . ARG A 1 301 ? -21.533 -1.851 15.974 1.00 72.94 301 ARG A CA 1
ATOM 2453 C C . ARG A 1 301 ? -21.386 -2.815 17.143 1.00 72.94 301 ARG A C 1
ATOM 2455 O O . ARG A 1 301 ? -21.089 -2.366 18.249 1.00 72.94 301 ARG A O 1
ATOM 2462 N N . GLU A 1 302 ? -21.614 -4.102 16.913 1.00 79.44 302 GLU A N 1
ATOM 2463 C CA . GLU A 1 302 ? -21.497 -5.130 17.946 1.00 79.44 302 GLU A CA 1
ATOM 2464 C C . GLU A 1 302 ? -20.025 -5.354 18.293 1.00 79.44 302 GLU A C 1
ATOM 2466 O O . GLU A 1 302 ? -19.687 -5.378 19.472 1.00 79.44 302 GLU A O 1
ATOM 2471 N N . GLU A 1 303 ? -19.147 -5.396 17.286 1.00 80.25 303 GLU A N 1
ATOM 2472 C CA . GLU A 1 303 ? -17.698 -5.543 17.475 1.00 80.25 303 GLU A CA 1
ATOM 2473 C C . GLU A 1 303 ? -17.094 -4.382 18.278 1.00 80.25 303 GLU A C 1
ATOM 2475 O O . GLU A 1 303 ? -16.406 -4.616 19.271 1.00 80.25 303 GLU A O 1
ATOM 2480 N N . ILE A 1 304 ? -17.415 -3.127 17.934 1.00 79.12 304 ILE A N 1
ATOM 2481 C CA . ILE A 1 304 ? -16.939 -1.962 18.704 1.00 79.12 304 ILE A CA 1
ATOM 2482 C C . ILE A 1 304 ? -17.532 -1.971 20.116 1.00 79.12 304 ILE A C 1
ATOM 2484 O O . ILE A 1 304 ? -16.832 -1.664 21.081 1.00 79.12 304 ILE A O 1
ATOM 2488 N N . SER A 1 305 ? -18.806 -2.348 20.268 1.00 83.06 305 SER A N 1
ATOM 2489 C CA . SER A 1 305 ? -19.433 -2.446 21.593 1.00 83.06 305 SER A CA 1
ATOM 2490 C C . SER A 1 305 ? -18.751 -3.498 22.468 1.00 83.06 305 SER A C 1
ATOM 2492 O O . SER A 1 305 ? -18.527 -3.240 23.651 1.00 83.06 305 SER A O 1
ATOM 2494 N N . ALA A 1 306 ? -18.395 -4.652 21.897 1.00 87.25 306 ALA A N 1
ATOM 2495 C CA . ALA A 1 306 ? -17.671 -5.718 22.581 1.00 87.25 306 ALA A CA 1
ATOM 2496 C C . ALA A 1 306 ? -16.259 -5.265 22.978 1.00 87.25 306 ALA A C 1
ATOM 2498 O O . ALA A 1 306 ? -15.902 -5.354 24.153 1.00 87.25 306 ALA A O 1
ATOM 2499 N N . MET A 1 307 ? -15.511 -4.670 22.040 1.00 89.19 307 MET A N 1
ATOM 2500 C CA . MET A 1 307 ? -14.184 -4.106 22.295 1.00 89.19 307 MET A CA 1
ATOM 2501 C C . MET A 1 307 ? -14.220 -3.085 23.436 1.00 89.19 307 MET A C 1
ATOM 2503 O O . MET A 1 307 ? -13.434 -3.162 24.378 1.00 89.19 307 MET A O 1
ATOM 2507 N N . VAL A 1 308 ? -15.154 -2.132 23.388 1.00 86.19 308 VAL A N 1
ATOM 2508 C CA . VAL A 1 308 ? -15.273 -1.109 24.430 1.00 86.19 308 VAL A CA 1
ATOM 2509 C C . VAL A 1 308 ? -15.706 -1.716 25.765 1.00 86.19 308 VAL A C 1
ATOM 2511 O O . VAL A 1 308 ? -15.230 -1.270 26.808 1.00 86.19 308 VAL A O 1
ATOM 2514 N N . GLY A 1 309 ? -16.563 -2.739 25.759 1.00 87.62 309 GLY A N 1
ATOM 2515 C CA . GLY A 1 309 ? -16.896 -3.511 26.956 1.00 87.62 309 GLY A CA 1
ATOM 2516 C C . GLY A 1 309 ? -15.654 -4.106 27.625 1.00 87.62 309 GLY A C 1
ATOM 2517 O O . GLY A 1 309 ? -15.442 -3.884 28.817 1.00 87.62 309 GLY A O 1
ATOM 2518 N N . GLU A 1 310 ? -14.790 -4.765 26.848 1.00 91.31 310 GLU A N 1
ATOM 2519 C CA . GLU A 1 310 ? -13.529 -5.334 27.345 1.00 91.31 310 GLU A CA 1
ATOM 2520 C C . GLU A 1 310 ? -12.562 -4.256 27.866 1.00 91.31 310 GLU A C 1
ATOM 2522 O O . GLU A 1 310 ? -11.945 -4.432 28.919 1.00 91.31 310 GLU A O 1
ATOM 2527 N N . ILE A 1 311 ? -12.444 -3.115 27.174 1.00 90.06 311 ILE A N 1
ATOM 2528 C CA . ILE A 1 311 ? -11.590 -1.997 27.615 1.00 90.06 311 ILE A CA 1
ATOM 2529 C C . ILE A 1 311 ? -12.081 -1.442 28.961 1.00 90.06 311 ILE A C 1
ATOM 2531 O O . ILE A 1 311 ? -11.274 -1.202 29.863 1.00 90.06 311 ILE A O 1
ATOM 2535 N N . LYS A 1 312 ? -13.397 -1.260 29.128 1.00 89.44 312 LYS A N 1
ATOM 2536 C CA . LYS A 1 312 ? -13.993 -0.788 30.389 1.00 89.44 312 LYS A CA 1
ATOM 2537 C C . LYS A 1 312 ? -13.708 -1.734 31.540 1.00 89.44 312 LYS A C 1
ATOM 2539 O O . LYS A 1 312 ? -13.321 -1.280 32.612 1.00 89.44 312 LYS A O 1
ATOM 2544 N N . GLU A 1 313 ? -13.880 -3.032 31.314 1.00 89.94 313 GLU A N 1
ATOM 2545 C CA . GLU A 1 313 ? -13.595 -4.055 32.317 1.00 89.94 313 GLU A CA 1
ATOM 2546 C C . GLU A 1 313 ? -12.110 -4.050 32.709 1.00 89.94 313 GLU A C 1
ATOM 2548 O O . GLU A 1 313 ? -11.783 -4.076 33.895 1.00 89.94 313 GLU A O 1
ATOM 2553 N N . ARG A 1 314 ? -11.203 -3.930 31.728 1.00 91.62 314 ARG A N 1
ATOM 2554 C CA . ARG A 1 314 ? -9.748 -3.922 31.950 1.00 91.62 314 ARG A CA 1
ATOM 2555 C C . ARG A 1 314 ? -9.266 -2.692 32.720 1.00 91.62 314 ARG A C 1
ATOM 2557 O O . ARG A 1 314 ? -8.377 -2.803 33.569 1.00 91.62 314 ARG A O 1
ATOM 2564 N N . LEU A 1 315 ? -9.796 -1.520 32.384 1.00 90.19 315 LEU A N 1
ATOM 2565 C CA . LEU A 1 315 ? -9.342 -0.246 32.942 1.00 90.19 315 LEU A CA 1
ATOM 2566 C C . LEU A 1 315 ? -10.123 0.177 34.189 1.00 90.19 315 LEU A C 1
ATOM 2568 O O . LEU A 1 315 ? -9.627 0.995 34.959 1.00 90.19 315 LEU A O 1
ATOM 2572 N N . GLY A 1 316 ? -11.331 -0.356 34.397 1.00 86.38 316 GLY A N 1
ATOM 2573 C CA . GLY A 1 316 ? -12.238 0.097 35.454 1.00 86.38 316 GLY A CA 1
ATOM 2574 C C . GLY A 1 316 ? -12.710 1.542 35.260 1.00 86.38 316 GLY A C 1
ATOM 2575 O O . GLY A 1 316 ? -13.081 2.199 36.231 1.00 86.38 316 GLY A O 1
ATOM 2576 N N . LYS A 1 317 ? -12.656 2.057 34.024 1.00 83.69 317 LYS A N 1
ATOM 2577 C CA . LYS A 1 317 ? -13.029 3.432 33.674 1.00 83.69 317 LYS A CA 1
ATOM 2578 C C . LYS A 1 317 ? -14.395 3.474 33.006 1.00 83.69 317 LYS A C 1
ATOM 2580 O O . LYS A 1 317 ? -14.682 2.687 32.104 1.00 83.69 317 LYS A O 1
ATOM 2585 N N . GLU A 1 318 ? -15.210 4.448 33.396 1.00 78.88 318 GLU A 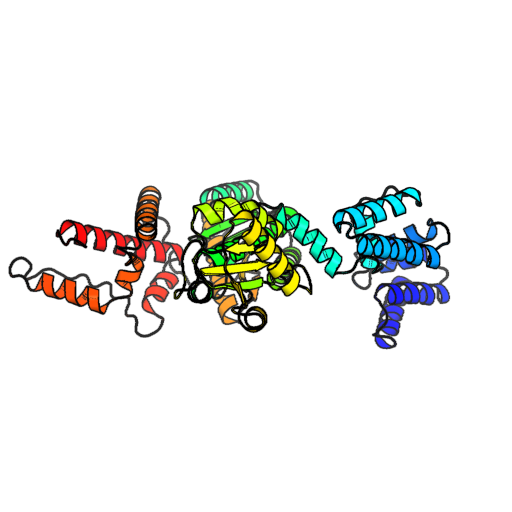N 1
ATOM 2586 C CA . GLU A 1 318 ? -16.439 4.762 32.676 1.00 78.88 318 GLU A CA 1
ATOM 2587 C C . GLU A 1 318 ? -16.172 5.789 31.576 1.00 78.88 318 GLU A C 1
ATOM 2589 O O . GLU A 1 318 ? -15.864 6.950 31.830 1.00 78.88 318 GLU A O 1
ATOM 2594 N N . PHE A 1 319 ? -16.335 5.356 30.332 1.00 80.56 319 PHE A N 1
ATOM 2595 C CA . PHE A 1 319 ? -16.425 6.229 29.167 1.00 80.56 319 PHE A CA 1
ATOM 2596 C C . PHE A 1 319 ? -17.496 5.688 28.216 1.00 80.56 319 PHE A C 1
ATOM 2598 O O . PHE A 1 319 ? -17.983 4.566 28.360 1.00 80.56 319 PHE A O 1
ATOM 2605 N N . SER A 1 320 ? -17.927 6.480 27.248 1.00 76.69 320 SER A N 1
ATOM 2606 C CA . SER A 1 320 ? -18.795 6.007 26.164 1.00 76.69 320 SER A CA 1
ATOM 2607 C C . SER A 1 320 ? -18.115 6.252 24.828 1.00 76.69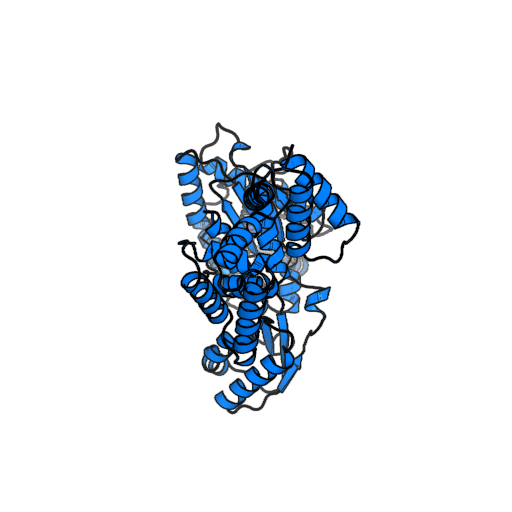 320 SER A C 1
ATOM 2609 O O . SER A 1 320 ? -17.095 6.932 24.759 1.00 76.69 320 SER A O 1
ATOM 2611 N N . PHE A 1 321 ? -18.648 5.667 23.768 1.00 78.62 321 PHE A N 1
ATOM 2612 C CA . PHE A 1 321 ? -18.173 5.915 22.418 1.00 78.62 321 PHE A CA 1
ATOM 2613 C C . PHE A 1 321 ? -19.360 6.243 21.531 1.00 78.62 321 PHE A C 1
ATOM 2615 O O . PHE A 1 321 ? -20.478 5.783 21.772 1.00 78.62 321 PHE A O 1
ATOM 2622 N N . SER A 1 322 ? -19.093 7.036 20.508 1.00 76.69 322 SER A N 1
ATOM 2623 C CA . SER A 1 322 ? -20.056 7.353 19.466 1.00 76.69 322 SER A CA 1
ATOM 2624 C C . SER A 1 322 ? -19.355 7.293 18.120 1.00 76.69 322 SER A C 1
ATOM 2626 O O . SER A 1 322 ? -18.166 7.599 18.007 1.00 76.69 322 SER A O 1
ATOM 2628 N N . PHE A 1 323 ? -20.099 6.899 17.092 1.00 74.62 323 PHE A N 1
ATOM 2629 C CA . PHE A 1 323 ? -19.602 6.918 15.723 1.00 74.62 323 PHE A CA 1
ATOM 2630 C C . PHE A 1 323 ? -19.375 8.359 15.291 1.00 74.62 323 PHE A C 1
ATOM 2632 O O . PHE A 1 323 ? -20.267 9.198 15.421 1.00 74.62 323 PHE A O 1
ATOM 2639 N N . TYR A 1 324 ? -18.170 8.635 14.803 1.00 66.62 324 TYR A N 1
ATOM 2640 C CA . TYR A 1 324 ? -17.823 9.935 14.257 1.00 66.62 324 TYR A CA 1
ATOM 2641 C C . TYR A 1 324 ? -18.267 10.013 12.792 1.00 66.62 324 TYR A C 1
ATOM 2643 O O . TYR A 1 324 ? -18.900 10.989 12.397 1.00 66.62 324 TYR A O 1
ATOM 2651 N N . LEU A 1 325 ? -18.006 8.962 11.999 1.00 62.19 325 LEU A N 1
ATOM 2652 C CA . LEU A 1 325 ? -18.316 8.910 10.565 1.00 62.19 325 LEU A CA 1
ATOM 2653 C C . LEU A 1 325 ? -18.649 7.476 10.104 1.00 62.19 325 LEU A C 1
ATOM 2655 O O . LEU A 1 325 ? -17.806 6.817 9.511 1.00 62.19 325 LEU A O 1
ATOM 2659 N N . GLY A 1 326 ? -19.889 7.026 10.332 1.00 52.22 326 GLY A N 1
ATOM 2660 C CA . GLY A 1 326 ? -20.352 5.681 9.931 1.00 52.22 326 GLY A CA 1
ATOM 2661 C C . GLY A 1 326 ? -20.578 5.462 8.428 1.00 52.22 326 GLY A C 1
ATOM 2662 O O . GLY A 1 326 ? -20.644 4.332 7.960 1.00 52.22 326 GLY A O 1
ATOM 2663 N N . GLU A 1 327 ? -20.720 6.541 7.651 1.00 46.09 327 GLU A N 1
ATOM 2664 C CA . GLU A 1 327 ? -20.977 6.466 6.198 1.00 46.09 327 GLU A CA 1
ATOM 2665 C C . GLU A 1 327 ? -20.045 7.367 5.370 1.00 46.09 327 GLU A C 1
ATOM 2667 O O . GLU A 1 327 ? -19.812 7.108 4.192 1.00 46.09 327 GLU A O 1
ATOM 2672 N N . ALA A 1 328 ? -19.434 8.392 5.977 1.00 40.53 328 ALA A N 1
ATOM 2673 C CA . ALA A 1 328 ? -18.638 9.371 5.236 1.00 40.53 328 ALA A CA 1
ATOM 2674 C C . ALA A 1 328 ? -17.289 8.826 4.733 1.00 40.53 328 ALA A C 1
ATOM 2676 O O . ALA A 1 328 ? -16.771 9.341 3.747 1.00 40.53 328 ALA A O 1
ATOM 2677 N N . ILE A 1 329 ? -16.732 7.782 5.363 1.00 47.84 329 ILE A N 1
ATOM 2678 C CA . ILE A 1 329 ? -15.481 7.161 4.892 1.00 47.84 329 ILE A CA 1
ATOM 2679 C C . ILE A 1 329 ? -15.699 6.435 3.557 1.00 47.84 329 ILE A C 1
ATOM 2681 O O . ILE A 1 329 ? -14.828 6.478 2.689 1.00 47.84 329 ILE A O 1
ATOM 2685 N N . LYS A 1 330 ? -16.896 5.869 3.335 1.00 46.59 330 LYS A N 1
ATOM 2686 C CA . LYS A 1 330 ? -17.253 5.189 2.080 1.00 46.59 330 LYS A CA 1
ATOM 2687 C C . LYS A 1 330 ? -17.470 6.141 0.904 1.00 46.59 330 LYS A C 1
ATOM 2689 O O . LYS A 1 330 ? -17.132 5.780 -0.217 1.00 46.59 330 LYS A O 1
ATOM 2694 N N . GLU A 1 331 ? -18.022 7.334 1.133 1.00 40.72 331 GLU A N 1
ATOM 2695 C CA . GLU A 1 331 ? -18.327 8.286 0.048 1.00 40.72 331 GLU A CA 1
ATOM 2696 C C . GLU A 1 331 ? -17.244 9.359 -0.173 1.00 40.72 331 GLU A C 1
ATOM 2698 O O . GLU A 1 331 ? -17.209 9.968 -1.244 1.00 40.72 331 GLU A O 1
ATOM 2703 N N . VAL A 1 332 ? -16.345 9.602 0.796 1.00 42.41 332 VAL A N 1
ATOM 2704 C CA . VAL A 1 332 ? -15.372 10.716 0.734 1.00 42.41 332 VAL A CA 1
ATOM 2705 C C . VAL A 1 332 ? -13.897 10.286 0.845 1.00 42.41 332 VAL A C 1
ATOM 2707 O O . VAL A 1 332 ? -13.038 11.076 0.442 1.00 42.41 332 VAL A O 1
ATOM 2710 N N . SER A 1 333 ? -13.540 9.093 1.346 1.00 50.50 333 SER A N 1
ATOM 2711 C CA . SER A 1 333 ? -12.172 8.928 1.877 1.00 50.50 333 SER A CA 1
ATOM 2712 C C . SER A 1 333 ? -11.607 7.504 2.041 1.00 50.50 333 SER A C 1
ATOM 2714 O O . SER A 1 333 ? -10.939 7.228 3.036 1.00 50.50 333 SER A O 1
ATOM 2716 N N . ALA A 1 334 ? -11.753 6.616 1.051 1.00 55.16 334 ALA A N 1
ATOM 2717 C CA . ALA A 1 334 ? -10.752 5.553 0.881 1.00 55.16 334 ALA A CA 1
ATOM 2718 C C . ALA A 1 334 ? -9.484 6.181 0.259 1.00 55.16 334 ALA A C 1
ATOM 2720 O O . ALA A 1 334 ? -9.615 6.909 -0.732 1.00 55.16 334 ALA A O 1
ATOM 2721 N N . PRO A 1 335 ? -8.275 5.975 0.815 1.00 64.62 335 PRO A N 1
ATOM 2722 C CA . PRO A 1 335 ? -7.056 6.484 0.199 1.00 64.62 335 PRO A CA 1
ATOM 2723 C C . PRO A 1 335 ? -6.896 5.858 -1.188 1.00 64.62 335 PRO A C 1
ATOM 2725 O O . PRO A 1 335 ? -6.814 4.638 -1.314 1.00 64.62 335 PRO A O 1
ATOM 2728 N N . THR A 1 336 ? -6.874 6.686 -2.229 1.00 75.31 336 THR A N 1
ATOM 2729 C CA . THR A 1 336 ? -6.621 6.229 -3.599 1.00 75.31 336 THR A CA 1
ATOM 2730 C C . THR A 1 336 ? -5.142 6.349 -3.934 1.00 75.31 336 THR A C 1
ATOM 2732 O O . THR A 1 336 ? -4.414 7.114 -3.295 1.00 75.31 336 THR A O 1
ATOM 2735 N N . LEU A 1 337 ? -4.690 5.585 -4.928 1.00 83.94 337 LEU A N 1
ATOM 2736 C CA . LEU A 1 337 ? -3.292 5.586 -5.343 1.00 83.94 337 LEU A CA 1
ATOM 2737 C C . LEU A 1 337 ? -3.146 6.153 -6.747 1.00 83.94 337 LEU A C 1
ATOM 2739 O O . LEU A 1 337 ? -3.647 5.580 -7.714 1.00 83.94 337 LEU A O 1
ATOM 2743 N N . SER A 1 338 ? -2.375 7.229 -6.864 1.00 86.00 338 SER A N 1
ATOM 2744 C CA . SER A 1 338 ? -1.908 7.708 -8.160 1.00 86.00 338 SER A CA 1
ATOM 2745 C C . SER A 1 338 ? -0.459 7.295 -8.359 1.00 86.00 338 SER A C 1
ATOM 2747 O O . SER A 1 338 ? 0.386 7.560 -7.507 1.00 86.00 338 SER A O 1
ATOM 2749 N N . GLY A 1 339 ? -0.148 6.652 -9.481 1.00 87.81 339 GLY A N 1
ATOM 2750 C CA . GLY A 1 339 ? 1.147 6.011 -9.676 1.00 87.81 339 GLY A CA 1
ATOM 2751 C C . GLY A 1 339 ? 1.690 6.117 -11.088 1.00 87.81 339 GLY A C 1
ATOM 2752 O O . GLY A 1 339 ? 0.938 6.183 -12.059 1.00 87.81 339 GLY A O 1
ATOM 2753 N N . GLY A 1 340 ? 3.012 6.114 -11.195 1.00 89.44 340 GLY A N 1
ATOM 2754 C CA . GLY A 1 340 ? 3.731 6.022 -12.458 1.00 89.44 340 GLY A CA 1
ATOM 2755 C C . GLY A 1 340 ? 4.738 4.889 -12.393 1.00 89.44 340 GLY A C 1
ATOM 2756 O O . GLY A 1 340 ? 5.465 4.780 -11.408 1.00 89.44 340 GLY A O 1
ATOM 2757 N N . ILE A 1 341 ? 4.760 4.034 -13.412 1.00 91.25 341 ILE A N 1
ATOM 2758 C CA . ILE A 1 341 ? 5.619 2.848 -13.469 1.00 91.25 341 ILE A CA 1
ATOM 2759 C C . ILE A 1 341 ? 6.295 2.802 -14.831 1.00 91.25 341 ILE A C 1
ATOM 2761 O O . ILE A 1 341 ? 5.635 2.898 -15.866 1.00 91.25 341 ILE A O 1
ATOM 2765 N N . ILE A 1 342 ? 7.616 2.664 -14.835 1.00 90.56 342 ILE A N 1
ATOM 2766 C CA . ILE A 1 342 ? 8.433 2.706 -16.044 1.00 90.56 342 ILE A CA 1
ATOM 2767 C C . ILE A 1 342 ? 9.346 1.481 -16.112 1.00 90.56 342 ILE A C 1
ATOM 2769 O O . ILE A 1 342 ? 9.844 1.001 -15.095 1.00 90.56 342 ILE A O 1
ATOM 2773 N N . HIS A 1 343 ? 9.560 0.982 -17.326 1.00 90.44 343 HIS A N 1
ATOM 2774 C CA . HIS A 1 343 ? 10.510 -0.097 -17.593 1.00 90.44 343 HIS A CA 1
ATOM 2775 C C . HIS A 1 343 ? 11.931 0.461 -17.721 1.00 90.44 343 HIS A C 1
ATOM 2777 O O . HIS A 1 343 ? 12.113 1.471 -18.414 1.00 90.44 343 HIS A O 1
ATOM 2783 N N . LEU A 1 344 ? 12.930 -0.179 -17.106 1.00 89.00 344 LEU A N 1
ATOM 2784 C CA . LEU A 1 344 ? 14.302 0.342 -17.107 1.00 89.00 344 LEU A CA 1
ATOM 2785 C C . LEU A 1 344 ? 14.953 0.270 -18.498 1.00 89.00 344 LEU A C 1
ATOM 2787 O O . LEU A 1 344 ? 15.785 1.119 -18.802 1.00 89.00 344 LEU A O 1
ATOM 2791 N N . GLU A 1 345 ? 14.531 -0.643 -19.386 1.00 82.38 345 GLU A N 1
ATOM 2792 C CA . GLU A 1 345 ? 15.040 -0.694 -20.780 1.00 82.38 345 GLU A CA 1
ATOM 2793 C C . GLU A 1 345 ? 14.745 0.566 -21.595 1.00 82.38 345 GLU A C 1
ATOM 2795 O O . GLU A 1 345 ? 15.404 0.821 -22.599 1.00 82.38 345 GLU A O 1
ATOM 2800 N N . ASN A 1 346 ? 13.760 1.368 -21.184 1.00 75.69 346 ASN A N 1
ATOM 2801 C CA . ASN A 1 346 ? 13.427 2.614 -21.876 1.00 75.69 346 ASN A CA 1
ATOM 2802 C C . ASN A 1 346 ? 14.410 3.755 -21.554 1.00 75.69 346 ASN A C 1
ATOM 2804 O O . ASN A 1 346 ? 14.234 4.878 -22.035 1.00 75.69 346 ASN A O 1
ATOM 2808 N N . LEU A 1 347 ? 15.409 3.498 -20.709 1.00 79.12 347 LEU A N 1
ATOM 2809 C CA . LEU A 1 347 ? 16.412 4.464 -20.280 1.00 79.12 347 LEU A CA 1
ATOM 2810 C C . LEU A 1 347 ? 17.692 4.329 -21.110 1.00 79.12 347 LEU A C 1
ATOM 2812 O O . LEU A 1 347 ? 17.917 3.332 -21.789 1.00 79.12 347 LEU A O 1
ATOM 2816 N N . SER A 1 348 ? 18.509 5.384 -21.111 1.00 72.81 348 SER A N 1
ATOM 2817 C CA . SER A 1 348 ? 19.679 5.469 -21.990 1.00 72.81 348 SER A CA 1
ATOM 2818 C C . SER A 1 348 ? 20.649 4.299 -21.751 1.00 72.81 348 SER A C 1
ATOM 2820 O O . SER A 1 348 ? 21.145 4.163 -20.633 1.00 72.81 348 SER A O 1
ATOM 2822 N N . PRO A 1 349 ? 20.993 3.503 -22.783 1.00 64.06 349 PRO A N 1
ATOM 2823 C CA . PRO A 1 349 ? 21.890 2.354 -22.637 1.00 64.06 349 PRO A CA 1
ATOM 2824 C C . PRO A 1 349 ? 23.340 2.750 -22.314 1.00 64.06 349 PRO A C 1
ATOM 2826 O O . PRO A 1 349 ? 24.107 1.919 -21.841 1.00 64.06 349 PRO A O 1
ATOM 2829 N N . ASP A 1 350 ? 23.709 4.016 -22.538 1.00 71.94 350 ASP A N 1
ATOM 2830 C CA . ASP A 1 350 ? 25.039 4.555 -22.222 1.00 71.94 350 ASP A CA 1
ATOM 2831 C C . ASP A 1 350 ? 25.166 5.059 -20.763 1.00 71.94 350 ASP A C 1
ATOM 2833 O O . ASP A 1 350 ? 26.206 5.596 -20.379 1.00 71.94 350 ASP A O 1
ATOM 2837 N N . SER A 1 351 ? 24.106 4.951 -19.951 1.00 77.31 351 SER A N 1
ATOM 2838 C CA . SER A 1 351 ? 24.083 5.401 -18.550 1.00 77.31 351 SER A CA 1
ATOM 2839 C C . SER A 1 351 ? 24.636 4.343 -17.590 1.00 77.31 351 SER A C 1
ATOM 2841 O O . SER A 1 351 ? 24.489 3.146 -17.826 1.00 77.31 351 SER A O 1
ATOM 2843 N N . THR A 1 352 ? 25.250 4.768 -16.478 1.00 84.44 352 THR A N 1
ATOM 2844 C CA . THR A 1 352 ? 25.639 3.823 -15.415 1.00 84.44 352 THR A CA 1
ATOM 2845 C C . THR A 1 352 ? 24.395 3.254 -14.717 1.00 84.44 352 THR A C 1
ATOM 2847 O O . THR A 1 352 ? 23.338 3.890 -14.756 1.00 84.44 352 THR A O 1
ATOM 2850 N N . PRO A 1 353 ? 24.477 2.095 -14.040 1.00 83.88 353 PRO A N 1
ATOM 2851 C CA . PRO A 1 353 ? 23.364 1.554 -13.254 1.00 83.88 353 PRO A CA 1
ATOM 2852 C C . PRO A 1 353 ? 22.766 2.554 -12.254 1.00 83.88 353 PRO A C 1
ATOM 2854 O O . PRO A 1 353 ? 21.547 2.644 -12.106 1.00 83.88 353 PRO A O 1
ATOM 2857 N N . GLU A 1 354 ? 23.602 3.373 -11.613 1.00 79.19 354 GLU A N 1
ATOM 2858 C CA . GLU A 1 354 ? 23.143 4.441 -10.726 1.00 79.19 354 GLU A CA 1
ATOM 2859 C C . GLU A 1 354 ? 22.360 5.520 -11.476 1.00 79.19 354 GLU A C 1
ATOM 2861 O O . GLU A 1 354 ? 21.349 6.008 -10.976 1.00 79.19 354 GLU A O 1
ATOM 2866 N N . ASP A 1 355 ? 22.834 5.914 -12.658 1.00 77.25 355 ASP A N 1
ATOM 2867 C CA . ASP A 1 355 ? 22.146 6.888 -13.503 1.00 77.25 355 ASP A CA 1
ATOM 2868 C C . ASP A 1 355 ? 20.816 6.336 -14.031 1.00 77.25 355 ASP A C 1
ATOM 2870 O O . ASP A 1 355 ? 19.867 7.103 -14.197 1.00 77.25 355 ASP A O 1
ATOM 2874 N N . ILE A 1 356 ? 20.733 5.026 -14.287 1.00 83.50 356 ILE A N 1
ATOM 2875 C CA . ILE A 1 356 ? 19.504 4.332 -14.688 1.00 83.50 356 ILE A CA 1
ATOM 2876 C C . ILE A 1 356 ? 18.497 4.351 -13.537 1.00 83.50 356 ILE A C 1
ATOM 2878 O O . ILE A 1 356 ? 17.360 4.765 -13.749 1.00 83.50 356 ILE A O 1
ATOM 2882 N N . PHE A 1 357 ? 18.899 3.971 -12.320 1.00 85.31 357 PHE A N 1
ATOM 2883 C CA . PHE A 1 357 ? 18.017 4.013 -11.148 1.00 85.31 357 PHE A CA 1
ATOM 2884 C C . PHE A 1 357 ? 17.462 5.421 -10.898 1.00 85.31 357 PHE A C 1
ATOM 2886 O O . PHE A 1 357 ? 16.252 5.599 -10.744 1.00 85.31 357 PHE A O 1
ATOM 2893 N N . ASP A 1 358 ? 18.327 6.435 -10.919 1.00 77.50 358 ASP A N 1
ATOM 2894 C CA . ASP A 1 358 ? 17.912 7.818 -10.697 1.00 77.50 358 ASP A CA 1
ATOM 2895 C C . ASP A 1 358 ? 16.950 8.291 -11.798 1.00 77.50 358 ASP A C 1
ATOM 2897 O O . ASP A 1 358 ? 15.876 8.819 -11.508 1.00 77.50 358 ASP A O 1
ATOM 2901 N N . GLN A 1 359 ? 17.282 8.051 -13.073 1.00 79.00 359 GLN A N 1
ATOM 2902 C CA . GLN A 1 359 ? 16.391 8.373 -14.193 1.00 79.00 359 GLN A CA 1
ATOM 2903 C C . GLN A 1 359 ? 15.045 7.658 -14.082 1.00 79.00 359 GLN A C 1
ATOM 2905 O O . GLN A 1 359 ? 14.012 8.262 -14.378 1.00 79.00 359 GLN A O 1
ATOM 2910 N N . ALA A 1 360 ? 15.043 6.400 -13.648 1.00 85.31 360 ALA A N 1
ATOM 2911 C CA . ALA A 1 360 ? 13.837 5.613 -13.472 1.00 85.31 360 ALA A CA 1
ATOM 2912 C C . ALA A 1 360 ? 12.906 6.230 -12.435 1.00 85.31 360 ALA A C 1
ATOM 2914 O O . ALA A 1 360 ? 11.728 6.445 -12.718 1.00 85.31 360 ALA A O 1
ATOM 2915 N N . CYS A 1 361 ? 13.457 6.578 -11.273 1.00 83.25 361 CYS A N 1
ATOM 2916 C CA . CYS A 1 361 ? 12.752 7.276 -10.207 1.00 83.25 361 CYS A CA 1
ATOM 2917 C C . CYS A 1 361 ? 12.075 8.546 -10.752 1.00 83.25 361 CYS A C 1
ATOM 2919 O O . CYS A 1 361 ? 10.858 8.723 -10.642 1.00 83.25 361 CYS A O 1
ATOM 2921 N N . TYR A 1 362 ? 12.831 9.391 -11.455 1.00 77.00 362 TYR A N 1
ATOM 2922 C CA . TYR A 1 362 ? 12.302 10.643 -12.003 1.00 77.00 362 TYR A CA 1
ATOM 2923 C C . TYR A 1 362 ? 11.201 10.425 -13.041 1.00 77.00 362 TYR A C 1
ATOM 2925 O O . TYR A 1 362 ? 10.162 11.081 -12.997 1.00 77.00 362 TYR A O 1
ATOM 2933 N N . ARG A 1 363 ? 11.394 9.478 -13.960 1.00 79.88 363 ARG A N 1
ATOM 2934 C CA . ARG A 1 363 ? 10.408 9.159 -15.002 1.00 79.88 363 ARG A CA 1
ATOM 2935 C C . ARG A 1 363 ? 9.125 8.587 -14.406 1.00 79.88 363 ARG A C 1
ATOM 2937 O O . ARG A 1 363 ? 8.038 8.951 -14.852 1.00 79.88 363 ARG A O 1
ATOM 2944 N N . ALA A 1 364 ? 9.244 7.737 -13.390 1.00 86.75 364 ALA A N 1
ATOM 2945 C CA . ALA A 1 364 ? 8.110 7.208 -12.648 1.00 86.75 364 ALA A CA 1
ATOM 2946 C C . ALA A 1 364 ? 7.339 8.327 -11.928 1.00 86.75 364 ALA A C 1
ATOM 2948 O O . ALA A 1 364 ? 6.111 8.358 -11.978 1.00 86.75 364 ALA A O 1
ATOM 2949 N N . GLN A 1 365 ? 8.032 9.310 -11.351 1.00 80.12 365 GLN A N 1
ATOM 2950 C CA . GLN A 1 365 ? 7.388 10.457 -10.708 1.00 80.12 365 GLN A CA 1
ATOM 2951 C C . GLN A 1 365 ? 6.702 11.414 -11.703 1.00 80.12 365 GLN A C 1
ATOM 2953 O O . GLN A 1 365 ? 5.608 11.918 -11.431 1.00 80.12 365 GLN A O 1
ATOM 2958 N N . ASP A 1 366 ? 7.289 11.632 -12.881 1.00 77.81 366 ASP A N 1
ATOM 2959 C CA . ASP A 1 366 ? 6.654 12.383 -13.973 1.00 77.81 366 ASP A CA 1
ATOM 2960 C C . ASP A 1 366 ? 5.372 11.682 -14.456 1.00 77.81 366 ASP A C 1
ATOM 2962 O O . ASP A 1 366 ? 4.325 12.315 -14.640 1.00 77.81 366 ASP A O 1
ATOM 2966 N N . ALA A 1 367 ? 5.427 10.356 -14.620 1.00 82.44 367 ALA A N 1
ATOM 2967 C CA . ALA A 1 367 ? 4.269 9.542 -14.976 1.00 82.44 367 ALA A CA 1
ATOM 2968 C C . ALA A 1 367 ? 3.182 9.584 -13.886 1.00 82.44 367 ALA A C 1
ATOM 2970 O O . ALA A 1 367 ? 2.009 9.762 -14.213 1.00 82.44 367 ALA A O 1
ATOM 2971 N N . GLN A 1 368 ? 3.562 9.527 -12.606 1.00 85.94 368 GLN A N 1
ATOM 2972 C CA . GLN A 1 368 ? 2.660 9.673 -11.459 1.00 85.94 368 GLN A CA 1
ATOM 2973 C C . GLN A 1 368 ? 1.980 11.053 -11.447 1.00 85.94 368 GLN A C 1
ATOM 2975 O O . GLN A 1 368 ? 0.763 11.160 -11.283 1.00 85.94 368 GLN A O 1
ATOM 2980 N N . SER A 1 369 ? 2.742 12.118 -11.702 1.00 77.75 369 SER A N 1
ATOM 2981 C CA . SER A 1 369 ? 2.207 13.480 -11.807 1.00 77.75 369 SER A CA 1
ATOM 2982 C C . SER A 1 369 ? 1.216 13.611 -12.961 1.00 77.75 369 SER A C 1
ATOM 2984 O O . SER A 1 369 ? 0.181 14.263 -12.822 1.00 77.75 369 SER A O 1
ATOM 2986 N N . TYR A 1 370 ? 1.491 12.969 -14.099 1.00 79.00 370 TYR A N 1
ATOM 2987 C CA . TYR A 1 370 ? 0.535 12.902 -15.197 1.00 79.00 370 TYR A CA 1
ATOM 2988 C C . TYR A 1 370 ? -0.715 12.094 -14.833 1.00 79.00 370 TYR A C 1
ATOM 2990 O O . TYR A 1 370 ? -1.819 12.545 -15.145 1.00 79.00 370 TYR A O 1
ATOM 2998 N N . ALA A 1 371 ? -0.572 10.962 -14.143 1.00 81.50 371 ALA A N 1
ATOM 2999 C CA . ALA A 1 371 ? -1.694 10.141 -13.699 1.00 81.50 371 ALA A CA 1
ATOM 3000 C C . ALA A 1 371 ? -2.714 10.973 -12.901 1.00 81.50 371 ALA A C 1
ATOM 3002 O O . ALA A 1 371 ? -3.904 10.960 -13.215 1.00 81.50 371 ALA A O 1
ATOM 3003 N N . LYS A 1 372 ? -2.227 11.829 -11.992 1.00 78.88 372 LYS A N 1
ATOM 3004 C CA . LYS A 1 372 ? -3.049 12.776 -11.216 1.00 78.88 372 LYS A CA 1
ATOM 3005 C C . LYS A 1 372 ? -3.822 13.778 -12.080 1.00 78.88 372 LYS A C 1
ATOM 3007 O O . LYS A 1 372 ? -4.908 14.211 -11.700 1.00 78.88 372 LYS A O 1
ATOM 3012 N N . THR A 1 373 ? -3.298 14.159 -13.250 1.00 75.62 373 THR A N 1
ATOM 3013 C CA . THR A 1 373 ? -4.022 15.041 -14.191 1.00 75.62 373 THR A CA 1
ATOM 3014 C C . THR A 1 373 ? -5.177 14.340 -14.901 1.00 75.62 373 THR A C 1
ATOM 3016 O O . THR A 1 373 ? -6.102 15.011 -15.349 1.00 75.62 373 THR A O 1
ATOM 3019 N N . GLN A 1 374 ? -5.134 13.007 -15.006 1.00 75.38 374 GLN A N 1
ATOM 3020 C CA . GLN A 1 374 ? -6.199 12.204 -15.615 1.00 75.38 374 GLN A CA 1
ATOM 3021 C C . GLN A 1 374 ? -7.338 11.897 -14.627 1.00 75.38 374 GLN A C 1
ATOM 3023 O O . GLN A 1 374 ? -8.389 11.406 -15.030 1.00 75.38 374 GLN A O 1
ATOM 3028 N N . GLY A 1 375 ? -7.149 12.194 -13.338 1.00 73.31 375 GLY A N 1
ATOM 3029 C CA . GLY A 1 375 ? -8.082 11.874 -12.257 1.00 73.31 375 GLY A CA 1
ATOM 3030 C C . GLY A 1 375 ? -7.373 11.218 -11.071 1.00 73.31 375 GLY A C 1
ATOM 3031 O O . GLY A 1 375 ? -6.159 11.038 -11.098 1.00 73.31 375 GLY A O 1
ATOM 3032 N N . ARG A 1 376 ? -8.140 10.868 -10.034 1.00 74.75 376 ARG A N 1
ATOM 3033 C CA . ARG A 1 376 ? -7.645 10.102 -8.875 1.00 74.75 376 ARG A CA 1
ATOM 3034 C C . ARG A 1 376 ? -7.604 8.609 -9.193 1.00 74.75 376 ARG A C 1
ATOM 3036 O O . ARG A 1 376 ? -8.319 8.174 -10.092 1.00 74.75 376 ARG A O 1
ATOM 3043 N N . ASP A 1 377 ? -6.834 7.857 -8.412 1.00 78.94 377 ASP A N 1
ATOM 3044 C CA . ASP A 1 377 ? -6.722 6.390 -8.515 1.00 78.94 377 ASP A CA 1
ATOM 3045 C C . ASP A 1 377 ? -6.180 5.868 -9.864 1.00 78.94 377 ASP A C 1
ATOM 3047 O O . ASP A 1 377 ? -6.485 4.760 -10.327 1.00 78.94 377 ASP A O 1
ATOM 3051 N N . ASN A 1 378 ? -5.380 6.698 -10.536 1.00 83.12 378 ASN A N 1
ATOM 3052 C CA . ASN A 1 378 ? -4.835 6.387 -11.849 1.00 83.12 378 ASN A CA 1
ATOM 3053 C C . ASN A 1 378 ? -3.407 5.860 -11.747 1.00 83.12 378 ASN A C 1
ATOM 3055 O O . ASN A 1 378 ? -2.538 6.485 -11.142 1.00 83.12 378 ASN A O 1
ATOM 3059 N N . ILE A 1 379 ? -3.145 4.752 -12.435 1.00 84.19 379 ILE A N 1
ATOM 3060 C CA . ILE A 1 379 ? -1.801 4.211 -12.627 1.00 84.19 379 ILE A CA 1
ATOM 3061 C C . ILE A 1 379 ? -1.440 4.364 -14.098 1.00 84.19 379 ILE A C 1
ATOM 3063 O O . ILE A 1 379 ? -2.198 3.947 -14.972 1.00 84.19 379 ILE A O 1
ATOM 3067 N N . VAL A 1 380 ? -0.289 4.967 -14.367 1.00 84.44 380 VAL A N 1
ATOM 3068 C CA . VAL A 1 380 ? 0.270 5.097 -15.712 1.00 84.44 380 VAL A CA 1
ATOM 3069 C C . VAL A 1 380 ? 1.466 4.166 -15.810 1.00 84.44 380 VAL A C 1
ATOM 3071 O O . VAL A 1 380 ? 2.481 4.389 -15.150 1.00 84.44 380 VAL A O 1
ATOM 3074 N N . VAL A 1 381 ? 1.334 3.127 -16.630 1.00 82.38 381 VAL A N 1
ATOM 3075 C CA . VAL A 1 381 ? 2.436 2.234 -16.993 1.00 82.38 381 VAL A CA 1
ATOM 3076 C C . VAL A 1 381 ? 2.994 2.693 -18.337 1.00 82.38 381 VAL A C 1
ATOM 3078 O O . VAL A 1 381 ? 2.241 3.028 -19.251 1.00 82.38 381 VAL A O 1
ATOM 3081 N N . GLY A 1 382 ? 4.318 2.778 -18.442 1.00 69.25 382 GLY A N 1
ATOM 3082 C CA . GLY A 1 382 ? 5.007 3.098 -19.687 1.00 69.25 382 GLY A CA 1
ATOM 3083 C C . GLY A 1 382 ? 5.763 4.426 -19.676 1.00 69.25 382 GLY A C 1
ATOM 3084 O O . GLY A 1 382 ? 5.757 5.202 -18.721 1.00 69.25 382 GLY A O 1
ATOM 3085 N N . PHE A 1 383 ? 6.480 4.671 -20.770 1.00 64.12 383 PHE A N 1
ATOM 3086 C CA . PHE A 1 383 ? 7.434 5.767 -20.880 1.00 64.12 383 PHE A CA 1
ATOM 3087 C C . PHE A 1 383 ? 6.831 6.979 -21.594 1.00 64.12 383 PHE A C 1
ATOM 3089 O O . PHE A 1 383 ? 6.368 6.889 -22.731 1.00 64.12 383 PHE A O 1
ATOM 3096 N N . ARG A 1 384 ? 6.899 8.151 -20.955 1.00 58.88 384 ARG A N 1
ATOM 3097 C CA . ARG A 1 384 ? 6.635 9.434 -21.616 1.00 58.88 384 ARG A CA 1
ATOM 3098 C C . ARG A 1 384 ? 7.946 10.025 -22.119 1.00 58.88 384 ARG A C 1
ATOM 3100 O O . ARG A 1 384 ? 8.845 10.319 -21.333 1.00 58.88 384 ARG A O 1
ATOM 3107 N N . SER A 1 385 ? 8.035 10.227 -23.435 1.00 53.50 385 SER A N 1
ATOM 3108 C CA . SER A 1 385 ? 9.202 10.837 -24.086 1.00 53.50 385 SER A CA 1
ATOM 3109 C C . SER A 1 385 ? 9.432 12.283 -23.646 1.00 53.50 385 SER A C 1
ATOM 3111 O O . SER A 1 385 ? 10.573 12.738 -23.585 1.00 53.50 385 SER A O 1
ATOM 3113 N N . GLU A 1 386 ? 8.358 12.992 -23.302 1.00 54.47 386 GLU A N 1
ATOM 3114 C CA . GLU A 1 386 ? 8.384 14.364 -22.798 1.00 54.47 386 GLU A CA 1
ATOM 3115 C C . GLU A 1 386 ? 8.901 14.391 -21.353 1.00 54.47 386 GLU A C 1
ATOM 3117 O O . GLU A 1 386 ? 8.143 14.230 -20.400 1.00 54.47 386 GLU A O 1
ATOM 3122 N N . TYR A 1 387 ? 10.215 14.573 -21.204 1.00 54.91 387 TYR A N 1
ATOM 3123 C CA . TYR A 1 387 ? 10.860 14.815 -19.915 1.00 54.91 387 TYR A CA 1
ATOM 3124 C C . TYR A 1 387 ? 10.653 16.276 -19.513 1.00 54.91 387 TYR A C 1
ATOM 3126 O O . TYR A 1 387 ? 10.995 17.173 -20.287 1.00 54.91 387 TYR A O 1
ATOM 3134 N N . ARG A 1 388 ? 10.085 16.529 -18.328 1.00 55.53 388 ARG A N 1
ATOM 3135 C CA . ARG A 1 388 ? 9.809 17.906 -17.884 1.00 55.53 388 ARG A CA 1
ATOM 3136 C C . ARG A 1 388 ? 11.022 18.582 -17.254 1.00 55.53 388 ARG A C 1
ATOM 3138 O O . ARG A 1 388 ? 11.118 19.806 -17.324 1.00 55.53 388 ARG A O 1
ATOM 3145 N N . HIS A 1 389 ? 11.957 17.805 -16.706 1.00 53.59 389 HIS A N 1
ATOM 3146 C CA . HIS A 1 389 ? 13.127 18.345 -16.019 1.00 53.59 389 HIS A CA 1
ATOM 3147 C C . HIS A 1 389 ? 14.277 18.687 -16.967 1.00 53.59 389 HIS A C 1
ATOM 3149 O O . HIS A 1 389 ? 14.531 18.016 -17.960 1.00 53.59 389 HIS A O 1
ATOM 3155 N N . THR A 1 390 ? 15.016 19.745 -16.645 1.00 52.12 390 THR A N 1
ATOM 3156 C CA . THR A 1 390 ? 16.229 20.126 -17.396 1.00 52.12 390 THR A CA 1
ATOM 3157 C C . THR A 1 390 ? 17.502 19.682 -16.681 1.00 52.12 390 THR A C 1
ATOM 3159 O O . THR A 1 390 ? 18.538 19.533 -17.321 1.00 52.12 390 THR A O 1
ATOM 3162 N N . HIS A 1 391 ? 17.426 19.440 -15.369 1.00 53.19 391 HIS A N 1
ATOM 3163 C CA . HIS A 1 391 ? 18.545 19.056 -14.513 1.00 53.19 391 HIS A CA 1
ATOM 3164 C C . HIS A 1 391 ? 18.091 18.010 -13.485 1.00 53.19 391 HIS A C 1
ATOM 3166 O O . HIS A 1 391 ? 16.970 18.074 -12.986 1.00 53.19 391 HIS A O 1
ATOM 3172 N N . SER A 1 392 ? 18.967 17.069 -13.116 1.00 53.50 392 SER A N 1
ATOM 3173 C CA . SER A 1 392 ? 18.651 16.060 -12.092 1.00 53.50 392 SER A CA 1
ATOM 3174 C C . SER A 1 392 ? 18.642 16.626 -10.668 1.00 53.50 392 SER A C 1
ATOM 3176 O O . SER A 1 392 ? 18.035 16.039 -9.786 1.00 53.50 392 SER A O 1
ATOM 3178 N N . GLY A 1 393 ? 19.340 17.741 -10.412 1.00 54.62 393 GLY A N 1
ATOM 3179 C CA . GLY A 1 393 ? 19.600 18.246 -9.054 1.00 54.62 393 GLY A CA 1
ATOM 3180 C C . GLY A 1 393 ? 20.490 17.328 -8.196 1.00 54.62 393 GLY A C 1
ATOM 3181 O O . GLY A 1 393 ? 20.779 17.642 -7.043 1.00 54.62 393 GLY A O 1
ATOM 3182 N N . ARG A 1 394 ? 20.966 16.211 -8.761 1.00 50.22 394 ARG A N 1
ATOM 3183 C CA . ARG A 1 394 ? 21.858 15.252 -8.108 1.00 50.22 394 ARG A CA 1
ATOM 3184 C C . ARG A 1 394 ? 23.182 15.928 -7.750 1.00 50.22 394 ARG A C 1
ATOM 3186 O O . ARG A 1 394 ? 23.789 16.588 -8.590 1.00 50.22 394 ARG A O 1
ATOM 3193 N N . GLY A 1 395 ? 23.629 15.757 -6.507 1.00 52.53 395 GLY A N 1
ATOM 3194 C CA . GLY A 1 395 ? 24.899 16.313 -6.029 1.00 52.53 395 GLY A CA 1
ATOM 3195 C C . GLY A 1 395 ? 24.880 17.815 -5.729 1.00 52.53 395 GLY A C 1
ATOM 3196 O O . GLY A 1 395 ? 25.940 18.386 -5.488 1.00 52.53 395 GLY A O 1
ATOM 3197 N N . LEU A 1 396 ? 23.704 18.458 -5.708 1.00 57.28 396 LEU A N 1
ATOM 3198 C CA . LEU A 1 396 ? 23.577 19.831 -5.202 1.00 57.28 396 LEU A CA 1
ATOM 3199 C C . LEU A 1 396 ? 24.019 19.940 -3.738 1.00 57.28 396 LEU A C 1
ATOM 3201 O O . LEU A 1 396 ? 24.603 20.947 -3.343 1.00 57.28 396 LEU A O 1
ATOM 3205 N N . ILE A 1 397 ? 23.775 18.883 -2.962 1.00 54.78 397 ILE A N 1
ATOM 3206 C CA . ILE A 1 397 ? 24.259 18.713 -1.596 1.00 54.78 397 ILE A CA 1
ATOM 3207 C C . ILE A 1 397 ? 24.790 17.291 -1.391 1.00 54.78 397 ILE A C 1
ATOM 3209 O O . ILE A 1 397 ? 24.381 16.355 -2.083 1.00 54.78 397 ILE A O 1
ATOM 3213 N N . THR A 1 398 ? 25.726 17.134 -0.455 1.00 59.94 398 THR A N 1
ATOM 3214 C CA . THR A 1 398 ? 26.307 15.832 -0.097 1.00 59.94 398 THR A CA 1
ATOM 3215 C C . THR A 1 398 ? 25.338 15.016 0.757 1.00 59.94 398 THR A C 1
ATOM 3217 O O . THR A 1 398 ? 24.534 15.587 1.492 1.00 59.94 398 THR A O 1
ATOM 3220 N N . ASP A 1 399 ? 25.450 13.686 0.733 1.00 59.31 399 ASP A N 1
ATOM 3221 C CA . ASP A 1 399 ? 24.613 12.806 1.569 1.00 59.31 399 ASP A CA 1
ATOM 3222 C C . ASP A 1 399 ? 24.790 13.097 3.067 1.00 59.31 399 ASP A C 1
ATOM 3224 O O . ASP A 1 399 ? 23.822 13.104 3.822 1.00 59.31 399 ASP A O 1
ATOM 3228 N N . ALA A 1 400 ? 26.012 13.450 3.481 1.00 61.66 400 ALA A N 1
ATOM 3229 C CA . ALA A 1 400 ? 26.299 13.885 4.846 1.00 61.66 400 ALA A CA 1
ATOM 3230 C C . ALA A 1 400 ? 25.534 15.163 5.231 1.00 61.66 400 ALA A C 1
ATOM 3232 O O . ALA A 1 400 ? 25.074 15.284 6.362 1.00 61.66 400 ALA A O 1
ATOM 3233 N N . PHE A 1 401 ? 25.385 16.115 4.306 1.00 58.38 401 PHE A N 1
ATOM 3234 C CA . PHE A 1 401 ? 24.603 17.325 4.553 1.00 58.38 401 PHE A CA 1
ATOM 3235 C C . PHE A 1 401 ? 23.098 17.048 4.487 1.00 58.38 401 PHE A C 1
ATOM 3237 O O . PHE A 1 401 ? 22.350 17.590 5.291 1.00 58.38 401 PHE A O 1
ATOM 3244 N N . ARG A 1 402 ? 22.648 16.156 3.596 1.00 60.59 402 ARG A N 1
ATOM 3245 C CA . ARG A 1 402 ? 21.245 15.726 3.541 1.00 60.59 402 ARG A CA 1
ATOM 3246 C C . ARG A 1 402 ? 20.806 15.069 4.853 1.00 60.59 402 ARG A C 1
ATOM 3248 O O . ARG A 1 402 ? 19.773 15.457 5.378 1.00 60.59 402 ARG A O 1
ATOM 3255 N N . SER A 1 403 ? 21.645 14.209 5.436 1.00 62.78 403 SER A N 1
ATOM 3256 C CA . SER A 1 403 ? 21.412 13.635 6.770 1.00 62.78 403 SER A CA 1
ATOM 3257 C C . SER A 1 403 ? 21.274 14.711 7.852 1.00 62.78 403 SER A C 1
ATOM 3259 O O . SER A 1 403 ? 20.404 14.605 8.701 1.00 62.78 403 SER A O 1
ATOM 3261 N N . GLN A 1 404 ? 22.074 15.784 7.803 1.00 60.62 404 GLN A N 1
ATOM 3262 C CA . GLN A 1 404 ? 21.940 16.902 8.752 1.00 60.62 404 GLN A CA 1
ATOM 3263 C C . GLN A 1 404 ? 20.625 17.668 8.573 1.00 60.62 404 GLN A C 1
ATOM 3265 O O . GLN A 1 404 ? 20.047 18.133 9.552 1.00 60.62 404 GLN A O 1
ATOM 3270 N N . LEU A 1 405 ? 20.156 17.820 7.330 1.00 57.62 405 LEU A N 1
ATOM 3271 C CA . LEU A 1 405 ? 18.840 18.395 7.056 1.00 57.62 405 LEU A CA 1
ATOM 3272 C C . LEU A 1 405 ? 17.724 17.473 7.563 1.00 57.62 405 LEU A C 1
ATOM 3274 O O . LEU A 1 405 ? 16.716 17.971 8.055 1.00 57.62 405 LEU A O 1
ATOM 3278 N N . ASP A 1 406 ? 17.882 16.153 7.427 1.00 59.34 406 ASP A N 1
ATOM 3279 C CA . ASP A 1 406 ? 16.917 15.159 7.912 1.00 59.34 406 ASP A CA 1
ATOM 3280 C C . ASP A 1 406 ? 16.805 15.218 9.444 1.00 59.34 406 ASP A C 1
ATOM 3282 O O . ASP A 1 406 ? 15.698 15.376 9.958 1.00 59.34 406 ASP A O 1
ATOM 3286 N N . ASP A 1 407 ? 17.938 15.246 10.154 1.00 60.94 407 ASP A N 1
ATOM 3287 C CA . ASP A 1 407 ? 17.986 15.402 11.614 1.00 60.94 407 ASP A CA 1
ATOM 3288 C C . ASP A 1 407 ? 17.339 16.724 12.072 1.00 60.94 407 ASP A C 1
ATOM 3290 O O . ASP A 1 407 ? 16.597 16.771 13.055 1.00 60.94 407 ASP A O 1
ATOM 3294 N N . ALA A 1 408 ? 17.614 17.826 11.362 1.00 56.84 408 ALA A N 1
ATOM 3295 C CA . ALA A 1 408 ? 17.060 19.141 11.685 1.00 56.84 408 ALA A CA 1
ATOM 3296 C C . ALA A 1 408 ? 15.530 19.187 11.524 1.00 56.84 408 ALA A C 1
ATOM 3298 O O . ALA A 1 408 ? 14.840 19.799 12.343 1.00 56.84 408 ALA A O 1
ATOM 3299 N N . ASP A 1 409 ? 15.002 18.522 10.496 1.00 54.28 409 ASP A N 1
ATOM 3300 C CA . ASP A 1 409 ? 13.563 18.420 10.265 1.00 54.28 409 ASP A CA 1
ATOM 3301 C C . ASP A 1 409 ? 12.890 17.504 11.307 1.00 54.28 409 ASP A C 1
ATOM 3303 O O . ASP A 1 409 ? 11.852 17.871 11.859 1.00 54.28 409 ASP A O 1
ATOM 3307 N N . GLU A 1 410 ? 13.507 16.374 11.668 1.00 53.91 410 GLU A N 1
ATOM 3308 C CA . GLU A 1 410 ? 12.988 15.447 12.686 1.00 53.91 410 GLU A CA 1
ATOM 3309 C C . GLU A 1 410 ? 12.923 16.092 14.084 1.00 53.91 410 GLU A C 1
ATOM 3311 O O . GLU A 1 410 ? 11.921 15.979 14.795 1.00 53.91 410 GLU A O 1
ATOM 3316 N N . ILE A 1 411 ? 13.950 16.862 14.461 1.00 53.47 411 ILE A N 1
ATOM 3317 C CA . ILE A 1 411 ? 13.959 17.644 15.709 1.00 53.47 411 ILE A CA 1
ATOM 3318 C C . ILE A 1 411 ? 12.827 18.684 15.721 1.00 53.47 411 ILE A C 1
ATOM 3320 O O . ILE A 1 411 ? 12.210 18.913 16.765 1.00 53.47 411 ILE A O 1
ATOM 3324 N N . SER A 1 412 ? 12.526 19.296 14.571 1.00 47.56 412 SER A N 1
ATOM 3325 C CA . SER A 1 412 ? 11.429 20.258 14.438 1.00 47.56 412 SER A CA 1
ATOM 3326 C C . SER A 1 412 ? 10.044 19.606 14.547 1.00 47.56 412 SER A C 1
ATOM 3328 O O . SER A 1 412 ? 9.104 20.281 14.970 1.00 47.56 412 SER A O 1
ATOM 3330 N N . GLU A 1 413 ? 9.897 18.329 14.183 1.00 44.44 413 GLU A N 1
ATOM 3331 C CA . GLU A 1 413 ? 8.636 17.580 14.305 1.00 44.44 413 GLU A CA 1
ATOM 3332 C C . GLU A 1 413 ? 8.353 17.118 15.748 1.00 44.44 413 GLU A C 1
ATOM 3334 O O . GLU A 1 413 ? 7.194 16.992 16.147 1.00 44.44 413 GLU A O 1
ATOM 3339 N N . LEU A 1 414 ? 9.394 16.892 16.557 1.00 42.12 414 LEU A N 1
ATOM 3340 C CA . LEU A 1 414 ? 9.282 16.319 17.906 1.00 42.12 414 LEU A CA 1
ATOM 3341 C C . LEU A 1 414 ? 8.942 17.329 19.018 1.00 42.12 414 LEU A C 1
ATOM 3343 O O . LEU A 1 414 ? 8.702 16.911 20.154 1.00 42.12 414 LEU A O 1
ATOM 3347 N N . ASN A 1 415 ? 8.895 18.638 18.735 1.00 43.09 415 ASN A N 1
ATOM 3348 C CA . ASN A 1 415 ? 8.691 19.678 19.754 1.00 43.09 415 ASN A CA 1
ATOM 3349 C C . ASN A 1 415 ? 7.462 20.580 19.462 1.00 43.09 415 ASN A C 1
ATOM 3351 O O . ASN A 1 415 ? 7.592 21.646 18.854 1.00 43.09 415 ASN A O 1
ATOM 3355 N N . PRO A 1 416 ? 6.247 20.211 19.928 1.00 41.72 416 PRO A N 1
ATOM 3356 C CA . PRO A 1 416 ? 4.989 20.887 19.572 1.00 41.72 416 PRO A CA 1
ATOM 3357 C C . PRO A 1 416 ? 4.845 22.324 20.098 1.00 41.72 416 PRO A C 1
ATOM 3359 O O . PRO A 1 416 ? 4.000 23.073 19.623 1.00 41.72 416 PRO A O 1
ATOM 3362 N N . LEU A 1 417 ? 5.640 22.721 21.097 1.00 41.94 417 LEU A N 1
ATOM 3363 C CA . LEU A 1 417 ? 5.620 24.078 21.665 1.00 41.94 417 LEU A CA 1
ATOM 3364 C C . LEU A 1 417 ? 6.514 25.066 20.896 1.00 41.94 417 LEU A C 1
ATOM 3366 O O . LEU A 1 417 ? 6.425 26.266 21.130 1.00 41.94 417 LEU A O 1
ATOM 3370 N N . GLN A 1 418 ? 7.326 24.571 19.958 1.00 45.03 418 GLN A N 1
ATOM 3371 C CA . GLN A 1 418 ? 8.156 25.361 19.041 1.00 45.03 418 GLN A CA 1
ATOM 3372 C C . GLN A 1 418 ? 7.728 25.165 17.577 1.00 45.03 418 GLN A C 1
ATOM 3374 O O . GLN A 1 418 ? 8.454 25.556 16.662 1.00 45.03 418 GLN A O 1
ATOM 3379 N N . SER A 1 419 ? 6.557 24.556 17.340 1.00 38.91 419 SER A N 1
ATOM 3380 C CA . SER A 1 419 ? 6.106 24.115 16.020 1.00 38.91 419 SER A CA 1
ATOM 3381 C C . SER A 1 419 ? 5.774 25.290 15.101 1.00 38.91 419 SER A C 1
ATOM 3383 O O . SER A 1 419 ? 4.632 25.712 14.924 1.00 38.91 419 SER A O 1
ATOM 3385 N N . SER A 1 420 ? 6.800 25.799 14.454 1.00 44.06 420 SER A N 1
ATOM 3386 C CA . SER A 1 420 ? 6.681 26.305 13.101 1.00 44.06 420 SER A CA 1
ATOM 3387 C C . SER A 1 420 ? 7.770 25.577 12.343 1.00 44.06 420 SER A C 1
ATOM 3389 O O . SER A 1 420 ? 8.923 25.998 12.370 1.00 44.06 420 SER A O 1
ATOM 3391 N N . GLU A 1 421 ? 7.398 24.427 11.769 1.00 48.81 421 GLU A N 1
ATOM 3392 C CA . GLU A 1 421 ? 8.278 23.612 10.927 1.00 48.81 421 GLU A CA 1
ATOM 3393 C C . GLU A 1 421 ? 9.090 24.541 10.012 1.00 48.81 421 GLU A C 1
ATOM 3395 O O . GLU A 1 421 ? 8.549 25.529 9.498 1.00 48.81 421 GLU A O 1
ATOM 3400 N N . LEU A 1 422 ? 10.377 24.258 9.797 1.00 46.66 422 LEU A N 1
ATOM 3401 C CA . LEU A 1 422 ? 11.247 25.056 8.918 1.00 46.66 422 LEU A CA 1
ATOM 3402 C C . LEU A 1 422 ? 10.572 25.386 7.575 1.00 46.66 422 LEU A C 1
ATOM 3404 O O . LEU A 1 422 ? 10.687 26.498 7.056 1.00 46.66 422 LEU A O 1
ATOM 3408 N N . THR A 1 423 ? 9.805 24.434 7.043 1.00 42.53 423 THR A N 1
ATOM 3409 C CA . THR A 1 423 ? 9.005 24.588 5.828 1.00 42.53 423 THR A CA 1
ATOM 3410 C C . THR A 1 423 ? 7.755 25.456 6.049 1.00 42.53 423 THR A C 1
ATOM 3412 O O . THR A 1 423 ? 7.457 26.306 5.213 1.00 42.53 423 THR A O 1
ATOM 3415 N N . LEU A 1 424 ? 7.049 25.331 7.181 1.00 41.59 424 LEU A N 1
ATOM 3416 C CA . LEU A 1 424 ? 5.890 26.167 7.549 1.00 41.59 424 LEU A CA 1
ATOM 3417 C C . LEU A 1 424 ? 6.242 27.648 7.765 1.00 41.59 424 LEU A C 1
ATOM 3419 O O . LEU A 1 424 ? 5.426 28.508 7.436 1.00 41.59 424 LEU A O 1
ATOM 3423 N N . ARG A 1 425 ? 7.446 27.981 8.253 1.00 46.12 425 ARG A N 1
ATOM 3424 C CA . ARG A 1 425 ? 7.904 29.387 8.365 1.00 46.12 425 ARG A CA 1
ATOM 3425 C C . ARG A 1 425 ? 8.045 30.068 7.004 1.00 46.12 425 ARG A C 1
ATOM 3427 O O . ARG A 1 425 ? 7.751 31.254 6.882 1.00 46.12 425 ARG A O 1
ATOM 3434 N N . ILE A 1 426 ? 8.421 29.311 5.972 1.00 44.16 426 ILE A N 1
ATOM 3435 C CA . ILE A 1 426 ? 8.428 29.782 4.579 1.00 44.16 426 ILE A CA 1
ATOM 3436 C C . ILE A 1 426 ? 6.987 29.963 4.059 1.00 44.16 426 ILE A C 1
ATOM 3438 O O . ILE A 1 426 ? 6.738 30.857 3.252 1.00 44.16 426 ILE A O 1
ATOM 3442 N N . TYR A 1 427 ? 6.021 29.181 4.561 1.00 38.09 427 TYR A N 1
ATOM 3443 C CA . TYR A 1 427 ? 4.597 29.337 4.238 1.00 38.09 427 TYR A CA 1
ATOM 3444 C C . TYR A 1 427 ? 3.923 30.548 4.922 1.00 38.09 427 TYR A C 1
ATOM 3446 O O . TYR A 1 427 ? 2.966 31.073 4.353 1.00 38.09 427 TYR A O 1
ATOM 3454 N N . ASN A 1 428 ? 4.403 31.043 6.078 1.00 44.44 428 ASN A N 1
ATOM 3455 C CA . ASN A 1 428 ? 3.888 32.273 6.717 1.00 44.44 428 ASN A CA 1
ATOM 3456 C C . ASN A 1 428 ? 4.694 33.528 6.323 1.00 44.44 428 ASN A C 1
ATOM 3458 O O . ASN A 1 428 ? 5.277 34.238 7.146 1.00 44.44 428 ASN A O 1
ATOM 3462 N N . GLU A 1 429 ? 4.715 33.793 5.016 1.00 42.28 429 GLU A N 1
ATOM 3463 C CA . GLU A 1 429 ? 5.509 34.833 4.352 1.00 42.28 429 GLU A CA 1
ATOM 3464 C C . GLU A 1 429 ? 5.404 36.226 5.007 1.00 42.28 429 GLU A C 1
ATOM 3466 O O . GLU A 1 429 ? 6.388 36.965 5.070 1.00 42.28 429 GLU A O 1
ATOM 3471 N N . GLN A 1 430 ? 4.222 36.605 5.496 1.00 45.25 430 GLN A N 1
ATOM 3472 C CA . GLN A 1 430 ? 3.974 37.943 6.035 1.00 45.25 430 GLN A CA 1
ATOM 3473 C C . GLN A 1 430 ? 4.656 38.162 7.393 1.00 45.25 430 GLN A C 1
ATOM 3475 O O . GLN A 1 430 ? 5.214 39.232 7.634 1.00 45.25 430 GLN A O 1
ATOM 3480 N N . GLU A 1 431 ? 4.629 37.154 8.263 1.00 49.69 431 GLU A N 1
ATOM 3481 C CA . GLU A 1 431 ? 5.263 37.199 9.582 1.00 49.69 431 GLU A CA 1
ATOM 3482 C C . GLU A 1 431 ? 6.788 37.243 9.445 1.00 49.69 431 GLU A C 1
ATOM 3484 O O . GLU A 1 431 ? 7.443 38.125 10.002 1.00 49.69 431 GLU A O 1
ATOM 3489 N N . PHE A 1 432 ? 7.337 36.384 8.583 1.00 48.19 432 PHE A N 1
ATOM 3490 C CA . PHE A 1 432 ? 8.761 36.372 8.258 1.00 48.19 432 PHE A CA 1
ATOM 3491 C C . PHE A 1 432 ? 9.240 37.707 7.661 1.00 48.19 432 PHE A C 1
ATOM 3493 O O . PHE A 1 432 ? 10.258 38.255 8.086 1.00 48.19 432 PHE A O 1
ATOM 3500 N N . ARG A 1 433 ? 8.483 38.285 6.714 1.00 50.00 433 ARG A N 1
ATOM 3501 C CA . ARG A 1 433 ? 8.790 39.603 6.131 1.00 50.00 433 ARG A CA 1
ATOM 3502 C C . ARG A 1 433 ? 8.846 40.693 7.192 1.00 50.00 433 ARG A C 1
ATOM 3504 O O . ARG A 1 433 ? 9.764 41.506 7.159 1.00 50.00 433 ARG A O 1
ATOM 3511 N N . ASN A 1 434 ? 7.888 40.722 8.114 1.00 55.91 434 ASN A N 1
ATOM 3512 C CA . ASN A 1 434 ? 7.852 41.737 9.165 1.00 55.91 434 ASN A CA 1
ATOM 3513 C C . ASN A 1 434 ? 9.107 41.661 10.049 1.00 55.91 434 ASN A C 1
ATOM 3515 O O . ASN A 1 434 ? 9.752 42.685 10.257 1.00 55.91 434 ASN A O 1
ATOM 3519 N N . ILE A 1 435 ? 9.508 40.453 10.458 1.00 54.78 435 ILE A N 1
ATOM 3520 C CA . ILE A 1 435 ? 10.706 40.217 11.278 1.00 54.78 435 ILE A CA 1
ATOM 3521 C C . ILE A 1 435 ? 11.981 40.687 10.558 1.00 54.78 435 ILE A C 1
ATOM 3523 O O . ILE A 1 435 ? 12.787 41.435 11.114 1.00 54.78 435 ILE A O 1
ATOM 3527 N N . VAL A 1 436 ? 12.155 40.302 9.290 1.00 52.12 436 VAL A N 1
ATOM 3528 C CA . VAL A 1 436 ? 13.340 40.671 8.497 1.00 52.12 436 VAL A CA 1
ATOM 3529 C C . VAL A 1 436 ? 13.383 42.178 8.211 1.00 52.12 436 VAL A C 1
ATOM 3531 O O . VAL A 1 436 ? 14.450 42.788 8.276 1.00 52.12 436 VAL A O 1
ATOM 3534 N N . TYR A 1 437 ? 12.238 42.809 7.926 1.00 57.59 437 TYR A N 1
ATOM 3535 C CA . TYR A 1 437 ? 12.176 44.257 7.705 1.00 57.59 437 TYR A CA 1
ATOM 3536 C C . TYR A 1 437 ? 12.458 45.068 8.970 1.00 57.59 437 TYR A C 1
ATOM 3538 O O . TYR A 1 437 ? 13.047 46.143 8.867 1.00 57.59 437 TYR A O 1
ATOM 3546 N N . GLU A 1 438 ? 12.055 44.591 10.148 1.00 62.12 438 GLU A N 1
ATOM 3547 C CA . GLU A 1 438 ? 12.414 45.231 11.417 1.00 62.12 438 GLU A CA 1
ATOM 3548 C C . GLU A 1 438 ? 13.916 45.137 11.694 1.00 62.12 438 GLU A C 1
ATOM 3550 O O . GLU A 1 438 ? 14.525 46.123 12.105 1.00 62.12 438 GLU A O 1
ATOM 3555 N N . TYR A 1 439 ? 14.537 44.002 11.370 1.00 55.50 439 TYR A N 1
ATOM 3556 C CA . TYR A 1 439 ? 15.978 43.806 11.517 1.00 55.50 439 TYR A CA 1
ATOM 3557 C C . TYR A 1 439 ? 16.814 44.688 10.572 1.00 55.50 439 TYR A C 1
ATOM 3559 O O . TYR A 1 439 ? 17.785 45.309 10.998 1.00 55.50 439 TYR A O 1
ATOM 3567 N N . LEU A 1 440 ? 16.417 44.809 9.298 1.00 53.12 440 LEU A N 1
ATOM 3568 C CA . LEU A 1 440 ? 17.096 45.674 8.315 1.00 53.12 440 LEU A CA 1
ATOM 3569 C C . LEU A 1 440 ? 16.928 47.177 8.600 1.00 53.12 440 LEU A C 1
ATOM 3571 O O . LEU A 1 440 ? 17.599 47.999 7.979 1.00 53.12 440 LEU A O 1
ATOM 3575 N N . ARG A 1 441 ? 16.017 47.550 9.509 1.00 58.97 441 ARG A N 1
ATOM 3576 C CA . ARG A 1 441 ? 15.792 48.935 9.945 1.00 58.97 441 ARG A CA 1
ATOM 3577 C C . ARG A 1 441 ? 16.699 49.366 11.097 1.00 58.97 441 ARG A C 1
ATOM 3579 O O . ARG A 1 441 ? 16.633 50.534 11.484 1.00 58.97 441 ARG A O 1
ATOM 3586 N N . THR A 1 442 ? 17.520 48.478 11.661 1.00 59.22 442 THR A N 1
ATOM 3587 C CA . THR A 1 442 ? 18.489 48.892 12.679 1.00 59.22 442 THR A CA 1
ATOM 3588 C C . THR A 1 442 ? 19.687 49.600 12.022 1.00 59.22 442 THR A C 1
ATOM 3590 O O . THR A 1 442 ? 20.137 49.177 10.955 1.00 59.22 442 THR A O 1
ATOM 3593 N N . PRO A 1 443 ? 20.244 50.661 12.640 1.00 61.50 443 PRO A N 1
ATOM 3594 C CA . PRO A 1 443 ? 21.350 51.441 12.060 1.00 61.50 443 PRO A CA 1
ATOM 3595 C C . PRO A 1 443 ? 22.619 50.622 11.771 1.00 61.50 443 PRO A C 1
ATOM 3597 O O . PRO A 1 443 ? 23.444 51.001 10.950 1.00 61.50 443 PRO A O 1
ATOM 3600 N N . GLU A 1 444 ? 22.782 49.494 12.460 1.00 52.66 444 GLU A N 1
ATOM 3601 C CA . GLU A 1 444 ? 23.922 48.578 12.332 1.00 52.66 444 GLU A CA 1
ATOM 3602 C C . GLU A 1 444 ? 23.837 47.699 11.074 1.00 52.66 444 GLU A C 1
ATOM 3604 O O . GLU A 1 444 ? 24.860 47.228 10.582 1.00 52.66 444 GLU A O 1
ATOM 3609 N N . ASN A 1 445 ? 22.628 47.512 10.536 1.00 52.03 445 ASN A N 1
ATOM 3610 C CA . ASN A 1 445 ? 22.333 46.667 9.376 1.00 52.03 445 ASN A CA 1
ATOM 3611 C C . ASN A 1 445 ? 21.885 47.485 8.154 1.00 52.03 445 ASN A C 1
ATOM 3613 O O . ASN A 1 445 ? 21.417 46.932 7.151 1.00 52.03 445 ASN A O 1
ATOM 3617 N N . GLU A 1 446 ? 22.031 48.809 8.237 1.00 47.38 446 GLU A N 1
ATOM 3618 C CA . GLU A 1 446 ? 21.680 49.760 7.193 1.00 47.38 446 GLU A CA 1
ATOM 3619 C C . GLU A 1 446 ? 22.575 49.508 5.961 1.00 47.38 446 GLU A C 1
ATOM 3621 O O . GLU A 1 446 ? 23.770 49.801 5.954 1.00 47.38 446 GLU A O 1
ATOM 3626 N N . GLY A 1 447 ? 22.006 48.888 4.921 1.00 46.03 447 GLY A N 1
ATOM 3627 C CA . GLY A 1 447 ? 22.726 48.501 3.697 1.00 46.03 447 GLY A CA 1
ATOM 3628 C C . GLY A 1 447 ? 22.922 46.995 3.483 1.00 46.03 447 GLY A C 1
ATOM 3629 O O . GLY A 1 447 ? 23.547 46.610 2.493 1.00 46.03 447 GLY A O 1
ATOM 3630 N N . GLY A 1 448 ? 22.376 46.133 4.349 1.00 43.19 448 GLY A N 1
ATOM 3631 C CA . GLY A 1 448 ? 22.328 44.688 4.106 1.00 43.19 448 GLY A CA 1
ATOM 3632 C C . GLY A 1 448 ? 21.580 44.336 2.810 1.00 43.19 448 GLY A C 1
ATOM 3633 O O . GLY A 1 448 ? 20.490 44.845 2.544 1.00 43.19 448 GLY A O 1
ATOM 3634 N N . LEU A 1 449 ? 22.160 43.458 1.985 1.00 38.47 449 LEU A N 1
ATOM 3635 C CA . LEU A 1 449 ? 21.522 42.974 0.760 1.00 38.47 449 LEU A CA 1
ATOM 3636 C C . LEU A 1 449 ? 20.575 41.815 1.106 1.00 38.47 449 LEU A C 1
ATOM 3638 O O . LEU A 1 449 ? 21.025 40.707 1.395 1.00 38.47 449 LEU A O 1
ATOM 3642 N N . LEU A 1 450 ? 19.261 42.048 1.060 1.00 43.22 450 LEU A N 1
ATOM 3643 C CA . LEU A 1 450 ? 18.286 40.961 1.149 1.00 43.22 450 LEU A CA 1
ATOM 3644 C C . LEU A 1 450 ? 18.267 40.200 -0.183 1.00 43.22 450 LEU A C 1
ATOM 3646 O O . LEU A 1 450 ? 17.659 40.647 -1.158 1.00 43.22 450 LEU A O 1
ATOM 3650 N N . LEU A 1 451 ? 18.929 39.044 -0.231 1.00 38.75 451 LEU A N 1
ATOM 3651 C CA . LEU A 1 451 ? 18.768 38.088 -1.326 1.00 38.75 451 LEU A CA 1
ATOM 3652 C C . LEU A 1 451 ? 17.383 37.451 -1.211 1.00 38.75 451 LEU A C 1
ATOM 3654 O O . LEU A 1 451 ? 17.157 36.487 -0.484 1.00 38.75 451 LEU A O 1
ATOM 3658 N N . TRP A 1 452 ? 16.430 38.050 -1.915 1.00 38.25 452 TRP A N 1
ATOM 3659 C CA . TRP A 1 452 ? 15.062 37.573 -1.970 1.00 38.25 452 TRP A CA 1
ATOM 3660 C C . TRP A 1 452 ? 14.963 36.400 -2.948 1.00 38.25 452 TRP A C 1
ATOM 3662 O O . TRP A 1 452 ? 14.799 36.594 -4.152 1.00 38.25 452 TRP A O 1
ATOM 3672 N N . VAL A 1 453 ? 15.021 35.169 -2.440 1.00 42.00 453 VAL A N 1
ATOM 3673 C CA . VAL A 1 453 ? 14.432 34.035 -3.163 1.00 42.00 453 VAL A CA 1
ATOM 3674 C C . VAL A 1 453 ? 12.938 34.117 -2.891 1.00 42.00 453 VAL A C 1
ATOM 3676 O O . VAL A 1 453 ? 12.473 33.767 -1.813 1.00 42.00 453 VAL A O 1
ATOM 3679 N N . CYS A 1 454 ? 12.195 34.706 -3.825 1.00 33.72 454 CYS A N 1
ATOM 3680 C CA . CYS A 1 454 ? 10.749 34.829 -3.729 1.00 33.72 454 CYS A CA 1
ATOM 3681 C C . CYS A 1 454 ? 10.084 33.655 -4.457 1.00 33.72 454 CYS A C 1
ATOM 3683 O O . CYS A 1 454 ? 9.846 33.771 -5.662 1.00 33.72 454 CYS A O 1
ATOM 3685 N N . PRO A 1 455 ? 9.703 32.553 -3.790 1.00 39.38 455 PRO A N 1
ATOM 3686 C CA . PRO A 1 455 ? 8.698 31.672 -4.355 1.00 39.38 455 PRO A CA 1
ATOM 3687 C C . PRO A 1 455 ? 7.354 32.392 -4.198 1.00 39.38 455 PRO A C 1
ATOM 3689 O O . PRO A 1 455 ? 6.646 32.175 -3.223 1.00 39.38 455 PRO A O 1
ATOM 3692 N N . ARG A 1 456 ? 7.012 33.346 -5.081 1.00 31.14 456 ARG A N 1
ATOM 3693 C CA . ARG A 1 456 ? 5.715 34.037 -4.963 1.00 31.14 456 ARG A CA 1
ATOM 3694 C C . ARG A 1 456 ? 4.586 33.011 -4.998 1.00 31.14 456 ARG A C 1
ATOM 3696 O O . ARG A 1 456 ? 4.357 32.354 -6.011 1.00 31.14 456 ARG A O 1
ATOM 3703 N N . TYR A 1 457 ? 3.848 32.965 -3.899 1.00 43.97 457 TYR A N 1
ATOM 3704 C CA . TYR A 1 457 ? 2.610 32.228 -3.720 1.00 43.97 457 TYR A CA 1
ATOM 3705 C C . TYR A 1 457 ? 1.452 33.102 -4.214 1.00 43.97 457 TYR A C 1
ATOM 3707 O O . TYR A 1 457 ? 0.686 33.669 -3.444 1.00 43.97 457 TYR A O 1
ATOM 3715 N N . ASN A 1 458 ? 1.364 33.278 -5.532 1.00 31.05 458 ASN A N 1
ATOM 3716 C CA . ASN A 1 458 ? 0.205 33.903 -6.171 1.00 31.05 458 ASN A CA 1
ATOM 3717 C C . ASN A 1 458 ? -0.279 32.995 -7.306 1.00 31.05 458 ASN A C 1
ATOM 3719 O O . ASN A 1 458 ? -0.290 33.373 -8.471 1.00 31.05 458 ASN A O 1
ATOM 3723 N N . GLY A 1 459 ? -0.616 31.756 -6.936 1.00 36.00 459 GLY A N 1
ATOM 3724 C CA . GLY A 1 459 ? -1.073 30.715 -7.854 1.00 36.00 459 GLY A CA 1
ATOM 3725 C C . GLY A 1 459 ? 0.071 29.906 -8.477 1.00 36.00 459 GLY A C 1
ATOM 3726 O O . GLY A 1 459 ? 0.669 30.303 -9.463 1.00 36.00 459 GLY A O 1
ATOM 3727 N N . ASN A 1 460 ? 0.331 28.735 -7.897 1.00 37.25 460 ASN A N 1
ATOM 3728 C CA . ASN A 1 460 ? 0.820 27.504 -8.537 1.00 37.25 460 ASN A CA 1
ATOM 3729 C C . ASN A 1 460 ? 2.185 27.408 -9.268 1.00 37.25 460 ASN A C 1
ATOM 3731 O O . ASN A 1 460 ? 2.531 26.282 -9.612 1.00 37.25 460 ASN A O 1
ATOM 3735 N N . GLU A 1 461 ? 2.995 28.454 -9.481 1.00 39.31 461 GLU A N 1
ATOM 3736 C CA . GLU A 1 461 ? 4.124 28.326 -10.444 1.00 39.31 461 GLU A CA 1
ATOM 3737 C C . GLU A 1 461 ? 5.568 28.312 -9.873 1.00 39.31 461 GLU A C 1
ATOM 3739 O O . GLU A 1 461 ? 6.412 27.631 -10.439 1.00 39.31 461 GLU A O 1
ATOM 3744 N N . GLY A 1 462 ? 5.905 28.947 -8.740 1.00 41.59 462 GLY A N 1
ATOM 3745 C CA . GLY A 1 462 ? 7.324 29.182 -8.361 1.00 41.59 462 GLY A CA 1
ATOM 3746 C C . GLY A 1 462 ? 8.139 27.982 -7.828 1.00 41.59 462 GLY A C 1
ATOM 3747 O O . GLY A 1 462 ? 9.211 27.674 -8.344 1.00 41.59 462 GLY A O 1
ATOM 3748 N N . LEU A 1 463 ? 7.652 27.279 -6.796 1.00 44.56 463 LEU A N 1
ATOM 3749 C CA . LEU A 1 463 ? 8.294 26.035 -6.320 1.00 44.56 463 LEU A CA 1
ATOM 3750 C C . LEU A 1 463 ? 8.074 24.892 -7.311 1.00 44.56 463 LEU A C 1
ATOM 3752 O O . LEU A 1 463 ? 8.929 24.023 -7.461 1.00 44.56 463 LEU A O 1
ATOM 3756 N N . HIS A 1 464 ? 6.954 24.939 -8.039 1.00 44.41 464 HIS A N 1
ATOM 3757 C CA . HIS A 1 464 ? 6.722 24.033 -9.145 1.00 44.41 464 HIS A CA 1
ATOM 3758 C C . HIS A 1 464 ? 7.776 24.244 -10.227 1.00 44.41 464 HIS A C 1
ATOM 3760 O O . HIS A 1 464 ? 8.277 23.253 -10.714 1.00 44.41 464 HIS A O 1
ATOM 3766 N N . GLU A 1 465 ? 8.211 25.467 -10.537 1.00 48.69 465 GLU A N 1
ATOM 3767 C CA . GLU A 1 465 ? 9.285 25.727 -11.502 1.00 48.69 465 GLU A CA 1
ATOM 3768 C C . GLU A 1 465 ? 10.644 25.192 -11.030 1.00 48.69 465 GLU A C 1
ATOM 3770 O O . GLU A 1 465 ? 11.378 24.640 -11.843 1.00 48.69 465 GLU A O 1
ATOM 3775 N N . MET A 1 466 ? 10.972 25.259 -9.734 1.00 52.78 466 MET A N 1
ATOM 3776 C CA . MET A 1 466 ? 12.163 24.574 -9.201 1.00 52.78 466 MET A CA 1
ATOM 3777 C C . MET A 1 466 ? 12.035 23.055 -9.322 1.00 52.78 466 MET A C 1
ATOM 3779 O O . MET A 1 466 ? 12.949 22.426 -9.838 1.00 52.78 466 MET A O 1
ATOM 3783 N N . ASN A 1 467 ? 10.881 22.499 -8.959 1.00 51.06 467 ASN A N 1
ATOM 3784 C CA . ASN A 1 467 ? 10.551 21.082 -9.111 1.00 51.06 467 ASN A CA 1
ATOM 3785 C C . ASN A 1 467 ? 10.328 20.657 -10.570 1.00 51.06 467 ASN A C 1
ATOM 3787 O O . ASN A 1 467 ? 10.269 19.471 -10.840 1.00 51.06 467 ASN A O 1
ATOM 3791 N N . THR A 1 468 ? 10.165 21.593 -11.506 1.00 50.34 468 THR A N 1
ATOM 3792 C CA . THR A 1 468 ? 10.009 21.345 -12.946 1.00 50.34 468 THR A CA 1
ATOM 3793 C C . THR A 1 468 ? 11.353 21.523 -13.637 1.00 50.34 468 THR A C 1
ATOM 3795 O O . THR A 1 468 ? 11.612 20.856 -14.620 1.00 50.34 468 THR A O 1
ATOM 3798 N N . ARG A 1 469 ? 12.253 22.383 -13.142 1.00 53.28 469 ARG A N 1
ATOM 3799 C CA . ARG A 1 469 ? 13.605 22.571 -13.693 1.00 53.28 469 ARG A CA 1
ATOM 3800 C C . ARG A 1 469 ? 14.586 21.540 -13.151 1.00 53.28 469 ARG A C 1
ATOM 3802 O O . ARG A 1 469 ? 15.313 20.935 -13.938 1.00 53.28 469 ARG A O 1
ATOM 3809 N N . TYR A 1 470 ? 14.594 21.367 -11.837 1.00 53.19 470 TYR A N 1
ATOM 3810 C CA . TYR A 1 470 ? 15.287 20.309 -11.116 1.00 53.19 470 TYR A CA 1
ATOM 3811 C C . TYR A 1 470 ? 14.295 19.181 -10.863 1.00 53.19 470 TYR A C 1
ATOM 3813 O O . TYR A 1 470 ? 13.088 19.404 -10.901 1.00 53.19 470 TYR A O 1
ATOM 3821 N N . THR A 1 471 ? 14.776 17.966 -10.628 1.00 52.59 471 THR A N 1
ATOM 3822 C CA . THR A 1 471 ? 13.888 16.888 -10.173 1.00 52.59 471 THR A CA 1
ATOM 3823 C C . THR A 1 471 ? 13.203 17.317 -8.882 1.00 52.59 471 THR A C 1
ATOM 3825 O O . THR A 1 471 ? 13.736 18.140 -8.139 1.00 52.59 471 THR A O 1
ATOM 3828 N N . LEU A 1 472 ? 12.038 16.749 -8.580 1.00 54.94 472 LEU A N 1
ATOM 3829 C CA . LEU A 1 472 ? 11.317 17.044 -7.342 1.00 54.94 472 LEU A CA 1
ATOM 3830 C C . LEU A 1 472 ? 12.223 16.862 -6.094 1.00 54.94 472 LEU A C 1
ATOM 3832 O O . LEU A 1 472 ? 12.032 17.572 -5.118 1.00 54.94 472 LEU A O 1
ATOM 3836 N N . GLN A 1 473 ? 13.212 15.954 -6.111 1.00 56.34 473 GLN A N 1
ATOM 3837 C CA . GLN A 1 473 ? 14.113 15.697 -4.975 1.00 56.34 473 GLN A CA 1
ATOM 3838 C C . GLN A 1 473 ? 15.214 16.752 -4.911 1.00 56.34 473 GLN A C 1
ATOM 3840 O O . GLN A 1 473 ? 15.514 17.266 -3.841 1.00 56.34 473 GLN A O 1
ATOM 3845 N N . GLY A 1 474 ? 15.775 17.127 -6.064 1.00 58.31 474 GLY A N 1
ATOM 3846 C CA . GLY A 1 474 ? 16.709 18.245 -6.153 1.00 58.31 474 GLY A CA 1
ATOM 3847 C C . GLY A 1 474 ? 16.059 19.581 -5.788 1.00 58.31 474 GLY A C 1
ATOM 3848 O O . GLY A 1 474 ? 16.689 20.419 -5.153 1.00 58.31 474 GLY A O 1
ATOM 3849 N N . GLY A 1 475 ? 14.791 19.773 -6.151 1.00 61.50 475 GLY A N 1
ATOM 3850 C CA . GLY A 1 475 ? 13.993 20.921 -5.740 1.00 61.50 475 GLY A CA 1
ATOM 3851 C C . GLY A 1 475 ? 13.769 20.950 -4.229 1.00 61.50 475 GLY A C 1
ATOM 3852 O O . GLY A 1 475 ? 14.062 21.969 -3.605 1.00 61.50 475 GLY A O 1
ATOM 3853 N N . ASP A 1 476 ? 13.363 19.827 -3.626 1.00 58.00 476 ASP A N 1
ATOM 3854 C CA . ASP A 1 476 ? 13.232 19.700 -2.168 1.00 58.00 476 ASP A CA 1
ATOM 3855 C C . ASP A 1 476 ? 14.568 19.964 -1.449 1.00 58.00 476 ASP A C 1
ATOM 3857 O O . ASP A 1 476 ? 14.606 20.738 -0.495 1.00 58.00 476 ASP A O 1
ATOM 3861 N N . ASP A 1 477 ? 15.681 19.403 -1.931 1.00 59.91 477 ASP A N 1
ATOM 3862 C CA . ASP A 1 477 ? 17.021 19.628 -1.372 1.00 59.91 477 ASP A CA 1
ATOM 3863 C C . ASP A 1 477 ? 17.426 21.113 -1.422 1.00 59.91 477 ASP A C 1
ATOM 3865 O O . ASP A 1 477 ? 17.960 21.644 -0.444 1.00 59.91 477 ASP A O 1
ATOM 3869 N N . ILE A 1 478 ? 17.139 21.814 -2.527 1.00 61.59 478 ILE A N 1
ATOM 3870 C CA . ILE A 1 478 ? 17.366 23.265 -2.647 1.00 61.59 478 ILE A CA 1
ATOM 3871 C C . ILE A 1 478 ? 16.522 24.017 -1.616 1.00 61.59 478 ILE A C 1
ATOM 3873 O O . ILE A 1 478 ? 17.047 24.864 -0.889 1.00 61.59 478 ILE A O 1
ATOM 3877 N N . ILE A 1 479 ? 15.226 23.708 -1.538 1.00 60.06 479 ILE A N 1
ATOM 3878 C CA . ILE A 1 479 ? 14.282 24.375 -0.633 1.00 60.06 479 ILE A CA 1
ATOM 3879 C C . ILE A 1 479 ? 14.720 24.190 0.825 1.00 60.06 479 ILE A C 1
ATOM 3881 O O . ILE A 1 479 ? 14.786 25.164 1.578 1.00 60.06 479 ILE A O 1
ATOM 3885 N N . ARG A 1 480 ? 15.078 22.963 1.213 1.00 58.44 480 ARG A N 1
ATOM 3886 C CA . ARG A 1 480 ? 15.529 22.614 2.569 1.00 58.44 480 ARG A CA 1
ATOM 3887 C C . ARG A 1 480 ? 16.859 23.258 2.922 1.00 58.44 480 ARG A C 1
ATOM 3889 O O . ARG A 1 480 ? 17.012 23.783 4.019 1.00 58.44 480 ARG A O 1
ATOM 3896 N N . THR A 1 481 ? 17.798 23.283 1.982 1.00 61.62 481 THR A N 1
ATOM 3897 C CA . THR A 1 481 ? 19.093 23.946 2.172 1.00 61.62 481 THR A CA 1
ATOM 3898 C C . THR A 1 481 ? 18.907 25.441 2.430 1.00 61.62 481 THR A C 1
ATOM 3900 O O . THR A 1 481 ? 19.498 25.993 3.358 1.00 61.62 481 THR A O 1
ATOM 3903 N N . ILE A 1 482 ? 18.039 26.095 1.650 1.00 61.22 482 ILE A N 1
ATOM 3904 C CA . ILE A 1 482 ? 17.684 27.504 1.858 1.00 61.22 482 ILE A CA 1
ATOM 3905 C C . ILE A 1 482 ? 17.049 27.690 3.243 1.00 61.22 482 ILE A C 1
ATOM 3907 O O . ILE A 1 482 ? 17.463 28.584 3.981 1.00 61.22 482 ILE A O 1
ATOM 3911 N N . ALA A 1 483 ? 16.096 26.835 3.623 1.00 57.91 483 ALA A N 1
ATOM 3912 C CA . ALA A 1 483 ? 15.431 26.896 4.923 1.00 57.91 483 ALA A CA 1
ATOM 3913 C C . ALA A 1 483 ? 16.422 26.761 6.095 1.00 57.91 483 ALA A C 1
ATOM 3915 O O . ALA A 1 483 ? 16.435 27.602 6.994 1.00 57.91 483 ALA A O 1
ATOM 3916 N N . TYR A 1 484 ? 17.300 25.757 6.049 1.00 60.06 484 TYR A N 1
ATOM 3917 C CA . TYR A 1 484 ? 18.303 25.475 7.078 1.00 60.06 484 TYR A CA 1
ATOM 3918 C C . TYR A 1 484 ? 19.287 26.633 7.277 1.00 60.06 484 TYR A C 1
ATOM 3920 O O . TYR A 1 484 ? 19.594 27.020 8.408 1.00 60.06 484 TYR A O 1
ATOM 3928 N N . PHE A 1 485 ? 19.766 27.243 6.188 1.00 60.41 485 PHE A N 1
ATOM 3929 C CA . PHE A 1 485 ? 20.638 28.412 6.297 1.00 60.41 485 PHE A CA 1
ATOM 3930 C C . PHE A 1 485 ? 19.905 29.636 6.849 1.00 60.41 485 PHE A C 1
ATOM 3932 O O . PHE A 1 485 ? 20.495 30.396 7.617 1.00 60.41 485 PHE A O 1
ATOM 3939 N N . LEU A 1 486 ? 18.634 29.838 6.499 1.00 57.31 486 LEU A N 1
ATOM 3940 C CA . LEU A 1 486 ? 17.837 30.925 7.069 1.00 57.31 486 LEU A CA 1
ATOM 3941 C C . LEU A 1 486 ? 17.630 30.735 8.576 1.00 57.31 486 LEU A C 1
ATOM 3943 O O . LEU A 1 486 ? 17.818 31.680 9.338 1.00 57.31 486 LEU A O 1
ATOM 3947 N N . GLU A 1 487 ? 17.318 29.521 9.026 1.00 57.50 487 GLU A N 1
ATOM 3948 C CA . GLU A 1 487 ? 17.100 29.228 10.444 1.00 57.50 487 GLU A CA 1
ATOM 3949 C C . GLU A 1 487 ? 18.379 29.377 11.282 1.00 57.50 487 GLU A C 1
ATOM 3951 O O . GLU A 1 487 ? 18.356 30.005 12.342 1.00 57.50 487 GLU A O 1
ATOM 3956 N N . ASN A 1 488 ? 19.514 28.870 10.798 1.00 57.47 488 ASN A N 1
ATOM 3957 C CA . ASN A 1 488 ? 20.790 29.019 11.499 1.00 57.47 488 ASN A CA 1
ATOM 3958 C C . ASN A 1 488 ? 21.232 30.478 11.608 1.00 57.47 488 ASN A C 1
ATOM 3960 O O . ASN A 1 488 ? 21.751 30.884 12.647 1.00 57.47 488 ASN A O 1
ATOM 3964 N N . ASN A 1 489 ? 20.977 31.284 10.574 1.00 52.31 489 ASN A N 1
ATOM 3965 C CA . ASN A 1 489 ? 21.215 32.721 10.649 1.00 52.31 489 ASN A CA 1
ATOM 3966 C C . ASN A 1 489 ? 20.276 33.387 11.670 1.00 52.31 489 ASN A C 1
ATOM 3968 O O . ASN A 1 489 ? 20.748 34.173 12.480 1.00 52.31 489 ASN A O 1
ATOM 3972 N N . LEU A 1 490 ? 18.989 33.025 11.728 1.00 48.16 490 LEU A N 1
ATOM 3973 C CA . LEU A 1 490 ? 18.054 33.541 12.743 1.00 48.16 490 LEU A CA 1
ATOM 3974 C C . LEU A 1 490 ? 18.445 33.152 14.182 1.00 48.16 490 LEU A C 1
ATOM 3976 O O . LEU A 1 490 ? 18.382 33.990 15.081 1.00 48.16 490 LEU A O 1
ATOM 3980 N N . LYS A 1 491 ? 18.911 31.916 14.408 1.00 51.75 491 LYS A N 1
ATOM 3981 C CA . LYS A 1 491 ? 19.424 31.454 15.713 1.00 51.75 491 LYS A CA 1
ATOM 3982 C C . LYS A 1 491 ? 20.719 32.177 16.108 1.00 51.75 491 LYS A C 1
ATOM 3984 O O . LYS A 1 491 ? 20.872 32.580 17.261 1.00 51.75 491 LYS A O 1
ATOM 3989 N N . ALA A 1 492 ? 21.632 32.396 15.158 1.00 44.91 492 ALA A N 1
ATOM 3990 C CA . ALA A 1 492 ? 22.873 33.145 15.377 1.00 44.91 492 ALA A CA 1
ATOM 3991 C C . ALA A 1 492 ? 22.634 34.630 15.718 1.00 44.91 492 ALA A C 1
ATOM 3993 O O . ALA A 1 492 ? 23.475 35.256 16.362 1.00 44.91 492 ALA A O 1
ATOM 3994 N N . LEU A 1 493 ? 21.471 35.175 15.348 1.00 38.53 493 LEU A N 1
ATOM 3995 C CA . LEU A 1 493 ? 21.029 36.535 15.671 1.00 38.53 493 LEU A CA 1
ATOM 3996 C C . LEU A 1 493 ? 20.461 36.688 17.096 1.00 38.53 493 LEU A C 1
ATOM 3998 O O . LEU A 1 493 ? 19.998 37.769 17.455 1.00 38.53 493 LEU A O 1
ATOM 4002 N N . GLY A 1 494 ? 20.499 35.639 17.929 1.00 36.47 494 GLY A N 1
ATOM 4003 C CA . GLY A 1 494 ? 20.095 35.709 19.339 1.00 36.47 494 GLY A CA 1
ATOM 4004 C C . GLY A 1 494 ? 18.592 35.901 19.563 1.00 36.47 494 GLY A C 1
ATOM 4005 O O . GLY A 1 494 ? 18.171 36.173 20.689 1.00 36.47 494 GLY A O 1
ATOM 4006 N N . MET A 1 495 ? 17.781 35.746 18.516 1.00 38.66 495 MET A N 1
ATOM 4007 C CA . MET A 1 495 ? 16.329 35.729 18.628 1.00 38.66 495 MET A CA 1
ATOM 4008 C C . MET A 1 495 ? 15.919 34.415 19.296 1.00 38.66 495 MET A C 1
ATOM 4010 O O . MET A 1 495 ? 15.953 33.351 18.680 1.00 38.66 495 MET A O 1
ATOM 4014 N N . LYS A 1 496 ? 15.607 34.481 20.594 1.00 37.22 496 LYS A N 1
ATOM 4015 C CA . LYS A 1 496 ? 14.939 33.380 21.290 1.00 37.22 496 LYS A CA 1
ATOM 4016 C C . LYS A 1 496 ? 13.482 33.324 20.836 1.00 37.22 496 LYS A C 1
ATOM 4018 O O . LYS A 1 496 ? 12.837 34.367 20.813 1.00 37.22 496 LYS A O 1
ATOM 4023 N N . GLU A 1 497 ? 13.087 32.100 20.491 1.00 41.09 497 GLU A N 1
ATOM 4024 C CA . GLU A 1 497 ? 11.742 31.527 20.284 1.00 41.09 497 GLU A CA 1
ATOM 4025 C C . GLU A 1 497 ? 10.529 32.446 20.414 1.00 41.09 497 GLU A C 1
ATOM 4027 O O . GLU A 1 497 ? 10.288 32.983 21.522 1.00 41.09 497 GLU A O 1
#

Secondary structure (DSSP, 8-state):
-HHHHHHHHHHHHHHH-TTS-HHHHHHHHHHHHHHH-SS-HHHHHHHHT-TTT-SSS-HHHHHHHHHHHHSTTHHHHHHHHHHHHHHHHHHTT--HHHHHHHHHHHHHHT-S----HHHHHHHHHHTTSS-HHHHHHHHHHHHHTS--PPBPHHHHHHHHHHHHHTT---EEEEEEETTHHHHHHHH-HHHHHHHHHHHHHHHHHHHHHTT-EEEEEETTTEEEEEESS--HHHHHHHHHHHHHHHHT--EEEEEEEESPPPHHHHHHHHHHHHHHTEEE-SS-BTTBEEEEEE--SS-HHHHHHHHHHHHHHHHT--EEEEES-TTHHHHH-PPPEEEEEEEGGGS-TTS-HHHHHHHHHHHHHHHHHHHHHH-SS-EEES--S----SB--TTSS-HHHHHHHHHHHHHHHS-TTS---HHHHHH-HHHHHHHHHHHTTSTTSTT----------SSS-HHHHHHHHB-HHHHHHHHHHHHHHHHHHHHHTT---

Radius of gyration: 28.98 Å; chains: 1; bounding box: 56×92×70 Å